Protein AF-0000000080990776 (afdb_homodimer)

Nearest PDB structures (foldseek):
  6ljh-assembly1_A  TM=9.770E-01  e=1.419E-58  Artemisia annua
  5cds-assembly1_B  TM=9.486E-01  e=4.818E-45  Equus caballus
  7u9n-assembly1_A  TM=9.487E-01  e=6.962E-45  Equus caballus
  8e7u-assembly1_A  TM=9.397E-01  e=2.950E-45  Equus caballus
  8h2a-assembly2_F  TM=8.903E-01  e=2.224E-31  Formosa agariphila

Solvent-accessible surface area (backbone atoms only — not comparable to full-atom values): 36551 Å² total; per-residue (Å²): 125,82,78,66,61,73,49,70,42,76,42,50,28,34,32,28,67,36,78,71,46,72,70,42,72,39,74,31,41,34,44,41,38,53,49,55,15,25,20,30,38,35,49,25,19,34,65,53,71,63,49,58,34,34,39,64,31,42,84,40,79,67,59,34,22,31,35,26,54,18,11,26,24,30,28,65,30,63,14,86,65,43,80,90,66,49,66,68,39,32,30,28,46,34,49,41,11,64,78,65,68,42,73,36,43,62,70,69,72,33,30,56,14,74,88,38,48,66,35,63,79,20,43,43,97,86,73,45,56,56,34,30,44,95,89,34,70,32,27,28,41,36,49,26,31,37,42,18,46,54,38,59,34,54,55,64,25,50,31,80,49,68,80,83,41,54,52,68,55,43,11,40,53,31,37,47,26,36,20,18,21,18,32,25,52,59,60,65,46,53,46,65,65,35,32,36,35,30,34,26,64,46,45,30,22,40,17,23,35,32,31,30,40,73,44,37,37,66,39,32,34,37,33,36,76,52,74,70,42,48,63,56,35,43,74,39,49,33,71,42,75,42,45,54,77,80,40,82,88,51,54,63,24,56,55,46,10,64,77,42,81,62,52,21,22,50,31,20,38,37,43,55,29,52,53,75,48,53,36,33,39,47,52,19,16,21,75,20,65,8,35,22,41,42,56,32,71,42,90,61,64,58,32,56,34,46,43,68,56,33,28,45,29,16,34,43,30,21,29,54,57,11,39,41,30,43,53,82,42,44,50,53,53,51,49,36,52,59,68,60,74,50,78,56,69,77,41,63,60,45,75,34,40,59,90,39,42,62,58,41,60,57,45,63,71,38,81,84,44,55,29,38,34,28,44,36,82,129,123,85,77,67,61,74,48,70,42,78,41,50,29,35,31,28,66,38,77,71,45,71,69,41,72,40,75,31,41,34,45,42,39,53,49,54,16,26,19,31,37,34,49,26,19,33,66,51,70,62,49,58,35,34,39,64,32,43,83,38,79,67,61,34,23,32,36,27,52,19,10,25,26,29,30,66,31,64,14,85,66,44,82,90,67,50,65,65,40,30,31,28,45,34,50,41,10,64,79,68,68,41,74,36,43,62,68,69,72,31,30,56,13,73,88,37,48,67,37,61,78,19,43,44,97,86,72,45,56,54,34,30,43,96,89,36,70,33,26,29,40,35,51,27,31,37,42,19,46,53,40,59,34,54,55,65,24,51,32,80,50,67,80,83,43,55,54,67,55,43,11,39,52,31,38,48,28,35,20,18,22,18,32,25,52,60,61,65,46,53,46,65,66,34,32,37,35,30,34,28,63,44,44,29,21,39,16,23,36,32,31,30,39,74,43,38,38,66,39,32,35,38,33,37,76,53,72,70,41,49,64,57,35,44,74,39,49,34,71,41,76,43,44,56,78,81,40,82,88,53,55,65,26,56,57,47,10,62,76,40,81,64,52,21,22,51,28,18,38,36,42,54,28,50,54,74,48,54,37,34,38,47,51,19,15,21,77,20,67,9,35,22,40,42,57,32,72,42,90,61,64,58,32,57,36,48,44,68,56,32,27,46,28,17,34,41,29,22,30,54,57,12,39,41,30,44,53,82,44,45,51,54,53,51,50,36,52,59,70,60,74,51,77,54,69,78,41,62,60,45,74,34,39,60,91,38,43,62,58,43,60,56,45,63,72,38,82,82,44,55,29,38,33,29,44,38,82,130

Foldseek 3Di:
DPLPLADKDWWWFFWQAFQPGDTAIDIKIFGREAQQKFKWQFFKAWDDVQQVLVSHAPPHGDDREQTGQFFKTFTCHHHNNHDPDDGGFIKTFALAFAPCPDPQNVVLQFQADPVRGFASPQDAPVRAHRMGDPPHGYGYHGQDRNRISMGMGRSRGIEGADPLFDRQLRRLLSFALQQLLLLQCRVVVAAAQFEEEEEDQFNSSLSVLLNNVVRHHPAYEYEDLQPLSVVVSVVSPHDHYDNVVVPVPDDPLCVLCVVVVNFATQEYEYAAQDQVVVQSSLSRHGFQRHEYEYEHHDNDPDHDHDDVSVVRNYYYHYHGSSRAHSYPRSRVVSVCSSVVVGVCVSQEDEEDESNCVVVVVVVCPDSRHRMYMYGYDD/DPLPLFDKDWWWFFWQAFQPGDTAIDIKIFGREAQQKFKWQFFKAWDDVQQVLVSHAPPHGDDREQTGQFFKTFTCHHHNNHDPDHGGFIKTFALAFAPCPDPQNVVLQFQADPVRGFASPQDAPVRAHRMGDPPHGYGYHGQDRNRISMGMGRSRGIETADPLFDRQLRRLLSFALQQLLLLQCRPVVAAAQFEEEEEDQFNNSLSVLLNNVVRHHPAYEYEDLQPLSVVVSVVSPHDHYDNVVVPVPDDPLCVLCVVVVNFATQEYEYAAQDQVVVQSSLSRHGFQRHEYEYEHHDNDPDHDHDDVSVVRNYYYHYHGSSRAHSYPRSRVVSVCSSVVVGVCVSQEQEEDESNCVVVVVVVCPDSRHRMYMYGYDD

pLDDT: mean 96.18, std 7.03, range [33.84, 99.0]

Organism: Clitoria ternatea (NCBI:txid43366)

InterPro domains:
  IPR002328 Alcohol dehydrogenase, zinc-type, conserved site [PS00059] (68-82)
  IPR011032 GroES-like superfamily [SSF50129] (5-192)
  IPR013149 Alcohol dehydrogenase-like, C-terminal [PF00107] (203-325)
  IPR013154 Alcohol dehydrogenase-like, N-terminal [PF08240] (35-161)
  IPR036291 NAD(P)-binding domain superfamily [SSF51735] (166-337)

Radius of gyration: 29.14 Å; Cα contacts (8 Å, |Δi|>4): 2144; chains: 2; bounding box: 52×101×61 Å

Sequence (756 aa):
MAKNTSEVITCKAAICWGMGKPVIVEEIQVDPPNATEVRVKMLCASICSTDITSTLGFPHGKFPLALGHEGVGVVESVGEQVTNAKEGDMVIPIYVGECKECENCVTGKTNLCMAYPVCLTGVMPDNTSRMSIQGQRLYHVFSCATWSEYMVIDANYILKVDPSINLAHASFISCGFSTGFGAAWKEAKVETGSSVAVFGLGAVGLGAVSAAKMLGAAKIIGIDKNELKREKGEAFGMTEFINPSNNSDKSVSELVKELSGGNGVDYSIECTGAAPLLTESLEATKVGTGETILIGVGAESTLPLGLIPILLGRTLKGSVFGGLKAISDLSIIAEKCRKKELPLDVLFTHEVTLGDINKGLKISKEPECVKVVIKMSCMAKNTSEVITCKAAICWGMGKPVIVEEIQVDPPNATEVRVKMLCASICSTDITSTLGFPHGKFPLALGHEGVGVVESVGEQVTNAKEGDMVIPIYVGECKECENCVTGKTNLCMAYPVCLTGVMPDNTSRMSIQGQRLYHVFSCATWSEYMVIDANYILKVDPSINLAHASFISCGFSTGFGAAWKEAKVETGSSVAVFGLGAVGLGAVSAAKMLGAAKIIGIDKNELKREKGEAFGMTEFINPSNNSDKSVSELVKELSGGNGVDYSIECTGAAPLLTESLEATKVGTGETILIGVGAESTLPLGLIPILLGRTLKGSVFGGLKAISDLSIIAEKCRKKELPLDVLFTHEVTLGDINKGLKISKEPECVKVVIKMSC

Structure (mmCIF, N/CA/C/O backbone):
data_AF-0000000080990776-model_v1
#
loop_
_entity.id
_entity.type
_entity.pdbx_description
1 polymer 'Alcohol dehydrogenase'
#
loop_
_atom_site.group_PDB
_atom_site.id
_atom_site.type_symbol
_atom_site.label_atom_id
_atom_site.label_alt_id
_atom_site.label_comp_id
_atom_site.label_asym_id
_atom_site.label_entity_id
_atom_site.label_seq_id
_atom_site.pdbx_PDB_ins_code
_atom_site.Cartn_x
_atom_site.Cartn_y
_atom_site.Cartn_z
_atom_site.occupancy
_atom_site.B_iso_or_equiv
_atom_site.auth_seq_id
_atom_site.auth_comp_id
_atom_site.auth_asym_id
_atom_site.auth_atom_id
_atom_site.pdbx_PDB_model_num
ATOM 1 N N . MET A 1 1 ? 10.164 -53.75 -16.328 1 35.22 1 MET A N 1
ATOM 2 C CA . MET A 1 1 ? 11.375 -53 -16.672 1 35.22 1 MET A CA 1
ATOM 3 C C . MET A 1 1 ? 11.609 -51.844 -15.711 1 35.22 1 MET A C 1
ATOM 5 O O . MET A 1 1 ? 10.688 -51.062 -15.43 1 35.22 1 MET A O 1
ATOM 9 N N . ALA A 1 2 ? 12.438 -51.969 -14.875 1 39.41 2 ALA A N 1
ATOM 10 C CA . ALA A 1 2 ? 12.773 -50.938 -13.906 1 39.41 2 ALA A CA 1
ATOM 11 C C . ALA A 1 2 ? 12.789 -49.562 -14.555 1 39.41 2 ALA A C 1
ATOM 13 O O . ALA A 1 2 ? 13.555 -49.312 -15.492 1 39.41 2 ALA A O 1
ATOM 14 N N . LYS A 1 3 ? 11.711 -48.781 -14.742 1 47.66 3 LYS A N 1
ATOM 15 C CA . LYS A 1 3 ? 11.57 -47.5 -15.469 1 47.66 3 LYS A CA 1
ATOM 16 C C . LYS A 1 3 ? 12.781 -46.625 -15.25 1 47.66 3 LYS A C 1
ATOM 18 O O . LYS A 1 3 ? 13.156 -46.312 -14.117 1 47.66 3 LYS A O 1
ATOM 23 N N . ASN A 1 4 ? 13.844 -46.625 -15.992 1 49 4 ASN A N 1
ATOM 24 C CA . ASN A 1 4 ? 15.141 -45.969 -15.961 1 49 4 ASN A CA 1
ATOM 25 C C . ASN A 1 4 ? 15 -44.469 -15.688 1 49 4 ASN A C 1
ATOM 27 O O . ASN A 1 4 ? 14.664 -43.688 -16.578 1 49 4 ASN A O 1
ATOM 31 N N . THR A 1 5 ? 14.898 -44.094 -14.289 1 62.75 5 THR A N 1
ATOM 32 C CA . THR A 1 5 ? 14.797 -42.75 -13.664 1 62.75 5 THR A CA 1
ATOM 33 C C . THR A 1 5 ? 15.93 -41.844 -14.133 1 62.75 5 THR A C 1
ATOM 35 O O . THR A 1 5 ? 15.93 -40.656 -13.828 1 62.75 5 THR A O 1
ATOM 38 N N . SER A 1 6 ? 16.75 -42.438 -15.008 1 73.62 6 SER A N 1
ATOM 39 C CA . SER A 1 6 ? 17.953 -41.656 -15.32 1 73.62 6 SER A CA 1
ATOM 40 C C . SER A 1 6 ? 17.938 -41.219 -16.781 1 73.62 6 SER A C 1
ATOM 42 O O . SER A 1 6 ? 18.891 -40.562 -17.234 1 73.62 6 SER A O 1
ATOM 44 N N . GLU A 1 7 ? 16.828 -41.5 -17.453 1 91.31 7 GLU A N 1
ATOM 45 C CA . GLU A 1 7 ? 16.859 -41.188 -18.891 1 91.31 7 GLU A CA 1
ATOM 46 C C . GLU A 1 7 ? 16.234 -39.844 -19.188 1 91.31 7 GLU A C 1
ATOM 48 O O . GLU A 1 7 ? 15.281 -39.438 -18.516 1 91.31 7 GLU A O 1
ATOM 53 N N . VAL A 1 8 ? 16.844 -39.219 -20.188 1 96.94 8 VAL A N 1
ATOM 54 C CA . VAL A 1 8 ? 16.25 -38 -20.766 1 96.94 8 VAL A CA 1
ATOM 55 C C . VAL A 1 8 ? 15 -38.375 -21.562 1 96.94 8 VAL A C 1
ATOM 57 O O . VAL A 1 8 ? 15.023 -39.344 -22.359 1 96.94 8 VAL A O 1
ATOM 60 N N . ILE A 1 9 ? 13.914 -37.688 -21.344 1 97 9 ILE A N 1
ATOM 61 C CA . ILE A 1 9 ? 12.672 -37.938 -22.062 1 97 9 ILE A CA 1
ATOM 62 C C . ILE A 1 9 ? 12.469 -36.875 -23.156 1 97 9 ILE A C 1
ATOM 64 O O . ILE A 1 9 ? 12.688 -35.688 -22.922 1 97 9 ILE A O 1
ATOM 68 N N . THR A 1 10 ? 12.141 -37.344 -24.297 1 97.44 10 THR A N 1
ATOM 69 C CA . THR A 1 10 ? 11.688 -36.469 -25.359 1 97.44 10 THR A CA 1
ATOM 70 C C . THR A 1 10 ? 10.164 -36.344 -25.359 1 97.44 10 THR A C 1
ATOM 72 O O . THR A 1 10 ? 9.469 -37.375 -25.344 1 97.44 10 THR A O 1
ATOM 75 N N . CYS A 1 11 ? 9.672 -35.156 -25.297 1 97.25 11 CYS A N 1
ATOM 76 C CA . CYS A 1 11 ? 8.227 -34.969 -25.25 1 97.25 11 CYS A CA 1
ATOM 77 C C . CYS A 1 11 ? 7.824 -33.625 -25.828 1 97.25 11 CYS A C 1
ATOM 79 O O . CYS A 1 11 ? 8.68 -32.844 -26.297 1 97.25 11 CYS A O 1
ATOM 81 N N . LYS A 1 12 ? 6.508 -33.344 -25.859 1 97.94 12 LYS A N 1
ATOM 82 C CA . LYS A 1 12 ? 5.973 -32.125 -26.406 1 97.94 12 LYS A CA 1
ATOM 83 C C . LYS A 1 12 ? 5.762 -31.078 -25.297 1 97.94 12 LYS A C 1
ATOM 85 O O . LYS A 1 12 ? 5.398 -31.422 -24.172 1 97.94 12 LYS A O 1
ATOM 90 N N . ALA A 1 13 ? 6.02 -29.812 -25.641 1 98.38 13 ALA A N 1
ATOM 91 C CA . ALA A 1 13 ? 5.77 -28.688 -24.75 1 98.38 13 ALA A CA 1
ATOM 92 C C . 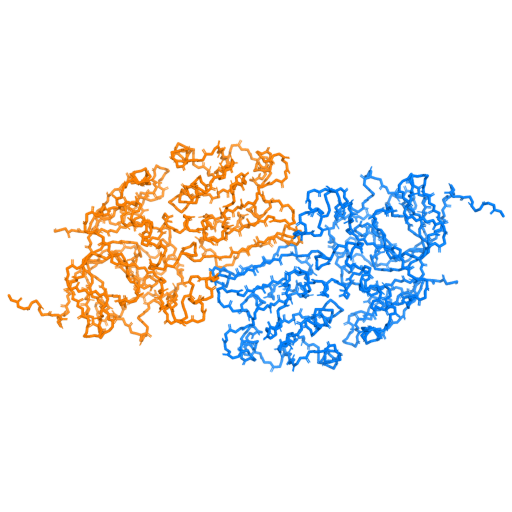ALA A 1 13 ? 5.414 -27.438 -25.547 1 98.38 13 ALA A C 1
ATOM 94 O O . ALA A 1 13 ? 5.785 -27.297 -26.703 1 98.38 13 ALA A O 1
ATOM 95 N N . ALA A 1 14 ? 4.625 -26.578 -24.984 1 98.5 14 ALA A N 1
ATOM 96 C CA . ALA A 1 14 ? 4.355 -25.266 -25.547 1 98.5 14 ALA A CA 1
ATOM 97 C C . ALA A 1 14 ? 5.484 -24.281 -25.234 1 98.5 14 ALA A C 1
ATOM 99 O O . ALA A 1 14 ? 5.773 -24.016 -24.078 1 98.5 14 ALA A O 1
ATOM 100 N N . ILE A 1 15 ? 6.094 -23.719 -26.25 1 98.38 15 ILE A N 1
ATOM 101 C CA . ILE A 1 15 ? 7.309 -22.922 -26.109 1 98.38 15 ILE A CA 1
ATOM 102 C C . ILE A 1 15 ? 7.07 -21.516 -26.656 1 98.38 15 ILE A C 1
ATOM 104 O O . ILE A 1 15 ? 6.453 -21.344 -27.703 1 98.38 15 ILE A O 1
ATOM 108 N N . CYS A 1 16 ? 7.449 -20.531 -25.875 1 98.06 16 CYS A N 1
ATOM 109 C CA . CYS A 1 16 ? 7.586 -19.156 -26.375 1 98.06 16 CYS A CA 1
ATOM 110 C C . CYS A 1 16 ? 9.055 -18.797 -26.594 1 98.06 16 CYS A C 1
ATOM 112 O O . CYS A 1 16 ? 9.844 -18.797 -25.656 1 98.06 16 CYS A O 1
ATOM 114 N N . TRP A 1 17 ? 9.43 -18.438 -27.781 1 98 17 TRP A N 1
ATOM 115 C CA . TRP A 1 17 ? 10.828 -18.297 -28.156 1 98 17 TRP A CA 1
ATOM 116 C C . TRP A 1 17 ? 11.336 -16.891 -27.859 1 98 17 TRP A C 1
ATOM 118 O O . TRP A 1 17 ? 12.547 -16.641 -27.844 1 98 17 TRP A O 1
ATOM 128 N N . GLY A 1 18 ? 10.453 -15.969 -27.703 1 97.12 18 GLY A N 1
ATOM 129 C CA . GLY A 1 18 ? 10.812 -14.586 -27.438 1 97.12 18 GLY A CA 1
ATOM 130 C C . GLY A 1 18 ? 9.625 -13.734 -27.016 1 97.12 18 GLY A C 1
ATOM 131 O O . GLY A 1 18 ? 8.477 -14.148 -27.156 1 97.12 18 GLY A O 1
ATOM 132 N N . MET A 1 19 ? 10 -12.602 -26.531 1 94.94 19 MET A N 1
ATOM 133 C CA . MET A 1 19 ? 8.961 -11.703 -26.047 1 94.94 19 MET A CA 1
ATOM 134 C C . MET A 1 19 ? 7.953 -11.383 -27.141 1 94.94 19 MET A C 1
ATOM 136 O O . MET A 1 19 ? 8.328 -10.906 -28.219 1 94.94 19 MET A O 1
ATOM 140 N N . GLY A 1 20 ? 6.73 -11.711 -26.875 1 91.56 20 GLY A N 1
ATOM 141 C CA . GLY A 1 20 ? 5.656 -11.375 -27.781 1 91.56 20 GLY A CA 1
ATOM 142 C C . GLY A 1 20 ? 5.551 -12.336 -28.953 1 91.56 20 GLY A C 1
ATOM 143 O O . GLY A 1 20 ? 4.652 -12.203 -29.797 1 91.56 20 GLY A O 1
ATOM 144 N N . LYS A 1 21 ? 6.406 -13.289 -29.094 1 95.62 21 LYS A N 1
ATOM 145 C CA . LYS A 1 21 ? 6.336 -14.281 -30.172 1 95.62 21 LYS A CA 1
ATOM 146 C C . LYS A 1 21 ? 5.219 -15.289 -29.906 1 95.62 21 LYS A C 1
ATOM 148 O O . LYS A 1 21 ? 4.801 -15.484 -28.766 1 95.62 21 LYS A O 1
ATOM 153 N N . PRO A 1 22 ? 4.742 -15.867 -30.953 1 95.69 22 PRO A N 1
ATOM 154 C CA . PRO A 1 22 ? 3.678 -16.859 -30.766 1 95.69 22 PRO A CA 1
ATOM 155 C C . PRO A 1 22 ? 4.141 -18.094 -29.984 1 95.69 22 PRO A C 1
ATOM 157 O O . PRO A 1 22 ? 5.32 -18.438 -30.016 1 95.69 22 PRO A O 1
ATOM 160 N N . VAL A 1 23 ? 3.248 -18.688 -29.344 1 97.88 23 VAL A N 1
ATOM 161 C CA . VAL A 1 23 ? 3.488 -19.938 -28.641 1 97.88 23 VAL A CA 1
ATOM 162 C C . VAL A 1 23 ? 3.426 -21.109 -29.609 1 97.88 23 VAL A C 1
ATOM 164 O O . VAL A 1 23 ? 2.477 -21.219 -30.391 1 97.88 23 VAL A O 1
ATOM 167 N N . ILE A 1 24 ? 4.43 -21.953 -29.562 1 97.12 24 ILE A N 1
ATOM 168 C CA . ILE A 1 24 ? 4.504 -23.078 -30.484 1 97.12 24 ILE A CA 1
ATOM 169 C C . ILE A 1 24 ? 4.758 -24.375 -29.719 1 97.12 24 ILE A C 1
ATOM 171 O O . ILE A 1 24 ? 5.543 -24.391 -28.766 1 97.12 24 ILE A O 1
ATOM 175 N N . VAL A 1 25 ? 4.051 -25.453 -30.141 1 97.81 25 VAL A N 1
ATOM 176 C CA . VAL A 1 25 ? 4.312 -26.766 -29.547 1 97.81 25 VAL A CA 1
ATOM 177 C C . VAL A 1 25 ? 5.527 -27.406 -30.219 1 97.81 25 VAL A C 1
ATOM 179 O O . VAL A 1 25 ? 5.578 -27.516 -31.438 1 97.81 25 VAL A O 1
ATOM 182 N N . GLU A 1 26 ? 6.457 -27.75 -29.359 1 97.31 26 GLU A N 1
ATOM 183 C CA . GLU A 1 26 ? 7.723 -28.297 -29.844 1 97.31 26 GLU A CA 1
ATOM 184 C C . GLU A 1 26 ? 8.086 -29.578 -29.094 1 97.31 26 GLU A C 1
ATOM 186 O O . GLU A 1 26 ? 7.539 -29.859 -28.031 1 97.31 26 GLU A O 1
ATOM 191 N N . GLU A 1 27 ? 8.953 -30.297 -29.75 1 98 27 GLU A N 1
ATOM 192 C CA . GLU A 1 27 ? 9.594 -31.406 -29.047 1 98 27 GLU A CA 1
ATOM 193 C C . GLU A 1 27 ? 10.773 -30.906 -28.219 1 98 27 GLU A C 1
ATOM 195 O O . GLU A 1 27 ? 11.625 -30.172 -28.703 1 98 27 GLU A O 1
ATOM 200 N N . ILE A 1 28 ? 10.773 -31.297 -26.984 1 98.44 28 ILE A N 1
ATOM 201 C CA . ILE A 1 28 ? 11.836 -30.875 -26.078 1 98.44 28 ILE A CA 1
ATOM 202 C C . ILE A 1 28 ? 12.445 -32.094 -25.391 1 98.44 28 ILE A C 1
ATOM 204 O O . ILE A 1 28 ? 11.938 -33.219 -25.547 1 98.44 28 ILE A O 1
ATOM 208 N N . GLN A 1 29 ? 13.547 -31.844 -24.734 1 98.44 29 GLN A N 1
ATOM 209 C CA . GLN A 1 29 ? 14.164 -32.844 -23.875 1 98.44 29 GLN A CA 1
ATOM 210 C C . GLN A 1 29 ? 13.984 -32.469 -22.406 1 98.44 29 GLN A C 1
ATOM 212 O O . GLN A 1 29 ? 14.141 -31.312 -22.016 1 98.44 29 GLN A O 1
ATOM 217 N N . VAL A 1 30 ? 13.578 -33.469 -21.578 1 98.5 30 VAL A N 1
ATOM 218 C CA . VAL A 1 30 ? 13.422 -33.281 -20.125 1 98.5 30 VAL A CA 1
ATOM 219 C C . VAL A 1 30 ? 14.367 -34.219 -19.391 1 98.5 30 VAL A C 1
ATOM 221 O O . VAL A 1 30 ? 14.289 -35.438 -19.562 1 98.5 30 VAL A O 1
ATOM 224 N N . ASP A 1 31 ? 15.242 -33.719 -18.609 1 98.12 31 ASP A N 1
ATOM 225 C CA . ASP A 1 31 ? 16.234 -34.469 -17.859 1 98.12 31 ASP A CA 1
ATOM 226 C C . ASP A 1 31 ? 15.578 -35.25 -16.703 1 98.12 31 ASP A C 1
ATOM 228 O O . ASP A 1 31 ? 14.469 -34.906 -16.281 1 98.12 31 ASP A O 1
ATOM 232 N N . PRO A 1 32 ? 16.219 -36.344 -16.281 1 97.75 32 PRO A N 1
ATOM 233 C CA . PRO A 1 32 ? 15.781 -36.906 -15.016 1 97.75 32 PRO A CA 1
ATOM 234 C C . PRO A 1 32 ? 15.945 -35.938 -13.844 1 97.75 32 PRO A C 1
ATOM 236 O O . PRO A 1 32 ? 16.766 -35.031 -13.922 1 97.75 32 PRO A O 1
ATOM 239 N N . PRO A 1 33 ? 15.164 -36.125 -12.789 1 97.94 33 PRO A N 1
ATOM 240 C CA . PRO A 1 33 ? 15.266 -35.219 -11.648 1 97.94 33 PRO A CA 1
ATOM 241 C C . PRO A 1 33 ? 16.578 -35.375 -10.883 1 97.94 33 PRO A C 1
ATOM 243 O O . PRO A 1 33 ? 17.094 -36.5 -10.758 1 97.94 33 PRO A O 1
ATOM 246 N N . ASN A 1 34 ? 17.172 -34.25 -10.398 1 97.31 34 ASN A N 1
ATOM 247 C CA . ASN A 1 34 ? 18.281 -34.312 -9.453 1 97.31 34 ASN A CA 1
ATOM 248 C C . ASN A 1 34 ? 17.812 -34.75 -8.062 1 97.31 34 ASN A C 1
ATOM 250 O O . ASN A 1 34 ? 16.656 -35.156 -7.887 1 97.31 34 ASN A O 1
ATOM 254 N N . ALA A 1 35 ? 18.672 -34.688 -7.086 1 97.19 35 ALA A N 1
ATOM 255 C CA . ALA A 1 35 ? 18.547 -35.375 -5.793 1 97.19 35 ALA A CA 1
ATOM 256 C C . ALA A 1 35 ? 17.281 -34.906 -5.066 1 97.19 35 ALA A C 1
ATOM 258 O O . ALA A 1 35 ? 16.609 -35.688 -4.398 1 97.19 35 ALA A O 1
ATOM 259 N N . THR A 1 36 ? 16.859 -33.594 -5.18 1 97.62 36 THR A N 1
ATOM 260 C CA . THR A 1 36 ? 15.75 -33.062 -4.406 1 97.62 36 THR A CA 1
ATOM 261 C C . THR A 1 36 ? 14.547 -32.812 -5.305 1 97.62 36 THR A C 1
ATOM 263 O O . THR A 1 36 ? 13.602 -32.125 -4.906 1 97.62 36 THR A O 1
ATOM 266 N N . GLU A 1 37 ? 14.57 -33.312 -6.5 1 98.12 37 GLU A N 1
ATOM 267 C CA . GLU A 1 37 ? 13.594 -32.969 -7.531 1 98.12 37 GLU A CA 1
ATOM 268 C C . GLU A 1 37 ? 12.727 -34.156 -7.883 1 98.12 37 GLU A C 1
ATOM 270 O O . GLU A 1 37 ? 13.047 -35.312 -7.531 1 98.12 37 GLU A O 1
ATOM 275 N N . VAL A 1 38 ? 11.617 -33.906 -8.508 1 98.5 38 VAL A N 1
ATOM 276 C CA . VAL A 1 38 ? 10.758 -34.938 -9.086 1 98.5 38 VAL A CA 1
ATOM 277 C C . VAL A 1 38 ? 10.453 -34.594 -10.539 1 98.5 38 VAL A C 1
ATOM 279 O O . VAL A 1 38 ? 10.398 -33.438 -10.914 1 98.5 38 VAL A O 1
ATOM 282 N N . ARG A 1 39 ? 10.359 -35.562 -11.312 1 98.62 39 ARG A N 1
ATOM 283 C CA . ARG A 1 39 ? 9.805 -35.438 -12.656 1 98.62 39 ARG A CA 1
ATOM 284 C C . ARG A 1 39 ? 8.328 -35.812 -12.68 1 98.62 39 ARG A C 1
ATOM 286 O O . ARG A 1 39 ? 7.945 -36.844 -12.148 1 98.62 39 ARG A O 1
ATOM 293 N N . VAL A 1 40 ? 7.523 -35 -13.227 1 98.44 40 VAL A N 1
ATOM 294 C CA . VAL A 1 40 ? 6.074 -35.156 -13.195 1 98.44 40 VAL A CA 1
ATOM 295 C C . VAL A 1 40 ? 5.539 -35.344 -14.609 1 98.44 40 VAL A C 1
ATOM 297 O O . VAL A 1 40 ? 5.863 -34.562 -15.516 1 98.44 40 VAL A O 1
ATOM 300 N N . LYS A 1 41 ? 4.824 -36.375 -14.82 1 98.44 41 LYS A N 1
ATOM 301 C CA . LYS A 1 41 ? 4.012 -36.531 -16.031 1 98.44 41 LYS A CA 1
ATOM 302 C C . LYS A 1 41 ? 2.703 -35.75 -15.898 1 98.44 41 LYS A C 1
ATOM 304 O O . LYS A 1 41 ? 1.841 -36.125 -15.094 1 98.44 41 LYS A O 1
ATOM 309 N N . MET A 1 42 ? 2.539 -34.75 -16.703 1 98.62 42 MET A N 1
ATOM 310 C CA . MET A 1 42 ? 1.372 -33.906 -16.578 1 98.62 42 MET A CA 1
ATOM 311 C C . MET A 1 42 ? 0.126 -34.562 -17.141 1 98.62 42 MET A C 1
ATOM 313 O O . MET A 1 42 ? 0.178 -35.219 -18.188 1 98.62 42 MET A O 1
ATOM 317 N N . LEU A 1 43 ? -0.969 -34.438 -16.422 1 98.31 43 LEU A N 1
ATOM 318 C CA . LEU A 1 43 ? -2.24 -35 -16.844 1 98.31 43 LEU A CA 1
ATOM 319 C C . LEU A 1 43 ? -3.188 -33.906 -17.359 1 98.31 43 LEU A C 1
ATOM 321 O O . LEU A 1 43 ? -3.971 -34.156 -18.281 1 98.31 43 LEU A O 1
ATOM 325 N N . CYS A 1 44 ? -3.145 -32.844 -16.719 1 98.19 44 CYS A N 1
ATOM 326 C CA . CYS A 1 44 ? -4.055 -31.75 -16.984 1 98.19 44 CYS A CA 1
ATOM 327 C C . CYS A 1 44 ? -3.432 -30.422 -16.594 1 98.19 44 CYS A C 1
ATOM 329 O O . CYS A 1 44 ? -2.676 -30.344 -15.617 1 98.19 44 CYS A O 1
ATOM 331 N N . ALA A 1 45 ? -3.613 -29.406 -17.344 1 98.56 45 ALA A N 1
ATOM 332 C CA . ALA A 1 45 ? -3.209 -28.031 -17.031 1 98.56 45 ALA A CA 1
ATOM 333 C C . ALA A 1 45 ? -4.316 -27.047 -17.391 1 98.56 45 ALA A C 1
ATOM 335 O O . ALA A 1 45 ? -5.371 -27.438 -17.891 1 98.56 45 ALA A O 1
ATOM 336 N N . SER A 1 46 ? -4.16 -25.828 -17.031 1 98.56 46 SER A N 1
ATOM 337 C CA . SER A 1 46 ? -5.09 -24.766 -17.422 1 98.56 46 SER A CA 1
ATOM 338 C C . SER A 1 46 ? -4.352 -23.469 -17.734 1 98.56 46 SER A C 1
ATOM 340 O O . SER A 1 46 ? -3.162 -23.328 -17.438 1 98.56 46 SER A O 1
ATOM 342 N N . ILE A 1 47 ? -5.027 -22.594 -18.406 1 98.12 47 ILE A N 1
ATOM 343 C CA . ILE A 1 47 ? -4.434 -21.328 -18.812 1 98.12 47 ILE A CA 1
ATOM 344 C C . ILE A 1 47 ? -4.727 -20.266 -17.781 1 98.12 47 ILE A C 1
ATOM 346 O O . ILE A 1 47 ? -5.859 -20.141 -17.297 1 98.12 47 ILE A O 1
ATOM 350 N N . CYS A 1 48 ? -3.758 -19.562 -17.375 1 96.31 48 CYS A N 1
ATOM 351 C CA . CYS A 1 48 ? -3.842 -18.422 -16.484 1 96.31 48 CYS A CA 1
ATOM 352 C C . CYS A 1 48 ? -3.334 -17.141 -17.156 1 96.31 48 CYS A C 1
ATOM 354 O O . CYS A 1 48 ? -2.516 -17.203 -18.062 1 96.31 48 CYS A O 1
ATOM 356 N N . SER A 1 49 ? -3.816 -16 -16.734 1 94.12 49 SER A N 1
ATOM 357 C CA . SER A 1 49 ? -3.35 -14.734 -17.266 1 94.12 49 SER A CA 1
ATOM 358 C C . SER A 1 49 ? -1.839 -14.586 -17.109 1 94.12 49 SER A C 1
ATOM 360 O O . SER A 1 49 ? -1.182 -13.977 -17.953 1 94.12 49 SER A O 1
ATOM 362 N N . THR A 1 50 ? -1.292 -15.133 -16.094 1 94 50 THR A N 1
ATOM 363 C CA . THR A 1 50 ? 0.145 -15.062 -15.852 1 94 50 THR A CA 1
ATOM 364 C C . THR A 1 50 ? 0.911 -15.781 -16.969 1 94 50 THR A C 1
ATOM 366 O O . THR A 1 50 ? 2.043 -15.414 -17.281 1 94 50 THR A O 1
ATOM 369 N N . ASP A 1 51 ? 0.327 -16.797 -17.531 1 95.12 51 ASP A N 1
ATOM 370 C CA . ASP A 1 51 ? 0.967 -17.469 -18.672 1 95.12 51 ASP A CA 1
ATOM 371 C C . ASP A 1 51 ? 1.073 -16.516 -19.859 1 95.12 51 ASP A C 1
ATOM 373 O O . ASP A 1 51 ? 2.076 -16.531 -20.578 1 95.12 51 ASP A O 1
ATOM 377 N N . ILE A 1 52 ? 0.02 -15.75 -20 1 93.62 52 ILE A N 1
ATOM 378 C CA . ILE A 1 52 ? -0.003 -14.789 -21.109 1 93.62 52 ILE A CA 1
ATOM 379 C C . ILE A 1 52 ? 1.019 -13.688 -20.844 1 93.62 52 ILE A C 1
ATOM 381 O O . ILE A 1 52 ? 1.82 -13.352 -21.719 1 93.62 52 ILE A O 1
ATOM 385 N N . THR A 1 53 ? 1.061 -13.156 -19.594 1 93.5 53 THR A N 1
ATOM 386 C CA . THR A 1 53 ? 2.006 -12.086 -19.281 1 93.5 53 THR A CA 1
ATOM 387 C C . THR A 1 53 ? 3.439 -12.609 -19.328 1 93.5 53 THR A C 1
ATOM 389 O O . THR A 1 53 ? 4.375 -11.852 -19.594 1 93.5 53 THR A O 1
ATOM 392 N N . SER A 1 54 ? 3.629 -13.867 -19.109 1 94.75 54 SER A N 1
ATOM 393 C CA . SER A 1 54 ? 4.957 -14.469 -19.188 1 94.75 54 SER A CA 1
ATOM 394 C C . SER A 1 54 ? 5.52 -14.367 -20.609 1 94.75 54 SER A C 1
ATOM 396 O O . SER A 1 54 ? 6.727 -14.195 -20.797 1 94.75 54 SER A O 1
ATOM 398 N N . THR A 1 55 ? 4.625 -14.469 -21.594 1 95.19 55 THR A N 1
ATOM 399 C CA . THR A 1 55 ? 5.074 -14.328 -22.969 1 95.19 55 THR A CA 1
ATOM 400 C C . THR A 1 55 ? 5.5 -12.891 -23.266 1 95.19 55 THR A C 1
ATOM 402 O O . THR A 1 55 ? 6.168 -12.617 -24.266 1 95.19 55 THR A O 1
ATOM 405 N N . LEU A 1 56 ? 5.117 -12.008 -22.328 1 93.31 56 LEU A N 1
ATOM 406 C CA . LEU A 1 56 ? 5.418 -10.594 -22.5 1 93.31 56 LEU A CA 1
ATOM 407 C C . LEU A 1 56 ? 6.539 -10.156 -21.562 1 93.31 56 LEU A C 1
ATOM 409 O O . LEU A 1 56 ? 6.836 -8.969 -21.453 1 93.31 56 LEU A O 1
ATOM 413 N N . GLY A 1 57 ? 7.09 -11.062 -20.812 1 90.88 57 GLY A N 1
ATOM 414 C CA . GLY A 1 57 ? 8.297 -10.758 -20.062 1 90.88 57 GLY A CA 1
ATOM 415 C C . GLY A 1 57 ? 8.094 -10.781 -18.562 1 90.88 57 GLY A C 1
ATOM 416 O O . GLY A 1 57 ? 9.031 -10.523 -17.797 1 90.88 57 GLY A O 1
ATOM 417 N N . PHE A 1 58 ? 6.887 -11.07 -18.031 1 88.12 58 PHE A N 1
ATOM 418 C CA . PHE A 1 58 ? 6.641 -11.195 -16.609 1 88.12 58 PHE A CA 1
ATOM 419 C C . PHE A 1 58 ? 6.547 -12.656 -16.188 1 88.12 58 PHE A C 1
ATOM 421 O O . PHE A 1 58 ? 5.902 -13.461 -16.875 1 88.12 58 PHE A O 1
ATOM 428 N N . PRO A 1 59 ? 7.168 -13.008 -15.227 1 85.75 59 PRO A N 1
ATOM 429 C CA . PRO A 1 59 ? 7.887 -12.258 -14.195 1 85.75 59 PRO A CA 1
ATOM 430 C C . PRO A 1 59 ? 9.352 -12.023 -14.547 1 85.75 59 PRO A C 1
ATOM 432 O O . PRO A 1 59 ? 10.047 -11.281 -13.844 1 85.75 59 PRO A O 1
ATOM 435 N N . HIS A 1 60 ? 9.781 -12.773 -15.531 1 89.38 60 HIS A N 1
ATOM 436 C CA . HIS A 1 60 ? 11.133 -12.539 -16.016 1 89.38 60 HIS A CA 1
ATOM 437 C C . HIS A 1 60 ? 11.18 -12.508 -17.531 1 89.38 60 HIS A C 1
ATOM 439 O O . HIS A 1 60 ? 10.242 -12.953 -18.203 1 89.38 60 HIS A O 1
ATOM 445 N N . GLY A 1 61 ? 12.188 -11.984 -18.203 1 91.75 61 GLY A N 1
ATOM 446 C CA . GLY A 1 61 ? 12.297 -11.789 -19.641 1 91.75 61 GLY A CA 1
ATOM 447 C C . GLY A 1 61 ? 13.234 -12.781 -20.297 1 91.75 61 GLY A C 1
ATOM 448 O O . GLY A 1 61 ? 13.922 -12.445 -21.266 1 91.75 61 GLY A O 1
ATOM 449 N N . LYS A 1 62 ? 13.25 -14.016 -19.75 1 96.31 62 LYS A N 1
ATOM 450 C CA . LYS A 1 62 ? 14.18 -15.008 -20.281 1 96.31 62 LYS A CA 1
ATOM 451 C C . LYS A 1 62 ? 13.469 -15.961 -21.25 1 96.31 62 LYS A C 1
ATOM 453 O O . LYS A 1 62 ? 12.344 -16.391 -20.984 1 96.31 62 LYS A O 1
ATOM 458 N N . PHE A 1 63 ? 14.031 -16.281 -22.312 1 97.38 63 PHE A N 1
ATOM 459 C CA . PHE A 1 63 ? 13.539 -17.141 -23.375 1 97.38 63 PHE A CA 1
ATOM 460 C C . PHE A 1 63 ? 14.648 -18.016 -23.938 1 97.38 63 PHE A C 1
ATOM 462 O O . PHE A 1 63 ? 15.828 -17.672 -23.828 1 97.38 63 PHE A O 1
ATOM 469 N N . PRO A 1 64 ? 14.359 -19.219 -24.594 1 98.12 64 PRO A N 1
ATOM 470 C CA . PRO A 1 64 ? 13.016 -19.766 -24.797 1 98.12 64 PRO A CA 1
ATOM 471 C C . PRO A 1 64 ? 12.375 -20.25 -23.5 1 98.12 64 PRO A C 1
ATOM 473 O O . PRO A 1 64 ? 13.062 -20.781 -22.625 1 98.12 64 PRO A O 1
ATOM 476 N N . LEU A 1 65 ? 11.078 -20.047 -23.453 1 98.25 65 LEU A N 1
ATOM 477 C CA . LEU A 1 65 ? 10.312 -20.266 -22.234 1 98.25 65 LEU A CA 1
ATOM 478 C C . LEU A 1 65 ? 9.312 -21.406 -22.406 1 98.25 65 LEU A C 1
ATOM 480 O O . LEU A 1 65 ? 8.508 -21.391 -23.344 1 98.25 65 LEU A O 1
ATOM 484 N N . ALA A 1 66 ? 9.414 -22.469 -21.609 1 98.38 66 ALA A N 1
ATOM 485 C CA . ALA A 1 66 ? 8.352 -23.469 -21.5 1 98.38 66 ALA A CA 1
ATOM 486 C C . ALA A 1 66 ? 7.211 -22.969 -20.609 1 98.38 66 ALA A C 1
ATOM 488 O O . ALA A 1 66 ? 7.41 -22.672 -19.438 1 98.38 66 ALA A O 1
ATOM 489 N N . LEU A 1 67 ? 5.996 -22.969 -21.078 1 98.19 67 LEU A N 1
ATOM 490 C CA . LEU A 1 67 ? 4.918 -22.188 -20.484 1 98.19 67 LEU A CA 1
ATOM 491 C C . LEU A 1 67 ? 4.078 -23.062 -19.547 1 98.19 67 LEU A C 1
ATOM 493 O O . LEU A 1 67 ? 4.227 -24.281 -19.531 1 98.19 67 LEU A O 1
ATOM 497 N N . GLY A 1 68 ? 3.268 -22.375 -18.797 1 97.94 68 GLY A N 1
ATOM 498 C CA . GLY A 1 68 ? 2.305 -23 -17.906 1 97.94 68 GLY A CA 1
ATOM 499 C C . GLY A 1 68 ? 2.771 -23.031 -16.453 1 97.94 68 GLY A C 1
ATOM 500 O O . GLY A 1 68 ? 3.955 -23.25 -16.188 1 97.94 68 GLY A O 1
ATOM 501 N N . HIS A 1 69 ? 1.807 -22.844 -15.523 1 97.88 69 HIS A N 1
ATOM 502 C CA . HIS A 1 69 ? 2.18 -22.969 -14.117 1 97.88 69 HIS A CA 1
ATOM 503 C C . HIS A 1 69 ? 1.042 -23.578 -13.297 1 97.88 69 HIS A C 1
ATOM 505 O O . HIS A 1 69 ? 1.206 -23.844 -12.109 1 97.88 69 HIS A O 1
ATOM 511 N N . GLU A 1 70 ? -0.091 -23.812 -13.914 1 98.38 70 GLU A N 1
ATOM 512 C CA . GLU A 1 70 ? -1.224 -24.484 -13.289 1 98.38 70 GLU A CA 1
ATOM 513 C C . GLU A 1 70 ? -1.391 -25.906 -13.828 1 98.38 70 GLU A C 1
ATOM 515 O O . GLU A 1 70 ? -1.397 -26.109 -15.047 1 98.38 70 GLU A O 1
ATOM 520 N N . GLY A 1 71 ? -1.564 -26.828 -12.914 1 98.44 71 GLY A N 1
ATOM 521 C CA . GLY A 1 71 ? -1.822 -28.172 -13.422 1 98.44 71 GLY A CA 1
ATOM 522 C C . GLY A 1 71 ? -1.773 -29.234 -12.344 1 98.44 71 GLY A C 1
ATOM 523 O O . GLY A 1 71 ? -1.711 -28.922 -11.156 1 98.44 71 GLY A O 1
ATOM 524 N N . VAL A 1 72 ? -1.933 -30.422 -12.797 1 98.69 72 VAL A N 1
ATOM 525 C CA . VAL A 1 72 ? -1.857 -31.625 -11.977 1 98.69 72 VAL A CA 1
ATOM 526 C C . VAL A 1 72 ? -1.233 -32.75 -12.781 1 98.69 72 VAL A C 1
ATOM 528 O O . VAL A 1 72 ? -1.414 -32.844 -13.992 1 98.69 72 VAL A O 1
ATOM 531 N N . GLY A 1 73 ? -0.468 -33.531 -12.125 1 98.5 73 GLY A N 1
ATOM 532 C CA . GLY A 1 73 ? 0.197 -34.656 -12.773 1 98.5 73 GLY A CA 1
ATOM 533 C C . GLY A 1 73 ? 0.546 -35.781 -11.812 1 98.5 73 GLY A C 1
ATOM 534 O O . GLY A 1 73 ? 0.096 -35.781 -10.664 1 98.5 73 GLY A O 1
ATOM 535 N N . VAL A 1 74 ? 1.232 -36.719 -12.375 1 98.38 74 VAL A N 1
ATOM 536 C CA . VAL A 1 74 ? 1.679 -37.875 -11.609 1 98.38 74 VAL A CA 1
ATOM 537 C C . VAL A 1 74 ? 3.205 -37.906 -11.578 1 98.38 74 VAL A C 1
ATOM 539 O O . VAL A 1 74 ? 3.861 -37.688 -12.594 1 98.38 74 VAL A O 1
ATOM 542 N N . VAL A 1 75 ? 3.738 -38.156 -10.383 1 98.5 75 VAL A N 1
ATOM 543 C CA . VAL A 1 75 ? 5.188 -38.281 -10.258 1 98.5 75 VAL A CA 1
ATOM 544 C C . VAL A 1 75 ? 5.676 -39.469 -11.086 1 98.5 75 VAL A C 1
ATOM 546 O O . VAL A 1 75 ? 5.246 -40.594 -10.859 1 98.5 75 VAL A O 1
ATOM 549 N N . GLU A 1 76 ? 6.5 -39.188 -12 1 98.06 76 GLU A N 1
ATOM 550 C CA . GLU A 1 76 ? 7.066 -40.219 -12.883 1 98.06 76 GLU A CA 1
ATOM 551 C C . GLU A 1 76 ? 8.367 -40.781 -12.32 1 98.06 76 GLU A C 1
ATOM 553 O O . GLU A 1 76 ? 8.633 -41.969 -12.406 1 98.06 76 GLU A O 1
ATOM 558 N N . SER A 1 77 ? 9.227 -39.969 -11.766 1 98.06 77 SER A N 1
ATOM 559 C CA . SER A 1 77 ? 10.484 -40.344 -11.141 1 98.06 77 SER A CA 1
ATOM 560 C C . SER A 1 77 ? 10.867 -39.375 -10.031 1 98.06 77 SER A C 1
ATOM 562 O O . SER A 1 77 ? 10.352 -38.25 -9.977 1 98.06 77 SER A O 1
ATOM 564 N N . VAL A 1 78 ? 11.695 -39.844 -9.109 1 97.75 78 VAL A N 1
ATOM 565 C CA . VAL A 1 78 ? 12.023 -39.062 -7.918 1 97.75 78 VAL A CA 1
ATOM 566 C C . VAL A 1 78 ? 13.531 -39.094 -7.691 1 97.75 78 VAL A C 1
ATOM 568 O O . VAL A 1 78 ? 14.188 -40.094 -7.922 1 97.75 78 VAL A O 1
ATOM 571 N N . GLY A 1 79 ? 14.047 -37.938 -7.293 1 97.25 79 GLY A N 1
ATOM 572 C CA . GLY A 1 79 ? 15.438 -37.906 -6.875 1 97.25 79 GLY A CA 1
ATOM 573 C C . GLY A 1 79 ? 15.711 -38.656 -5.598 1 97.25 79 GLY A C 1
ATOM 574 O O . GLY A 1 79 ? 14.797 -38.906 -4.816 1 97.25 79 GLY A O 1
ATOM 575 N N . GLU A 1 80 ? 16.969 -38.875 -5.305 1 96.75 80 GLU A N 1
ATOM 576 C CA . GLU A 1 80 ? 17.375 -39.812 -4.25 1 96.75 80 GLU A CA 1
ATOM 577 C C . GLU A 1 80 ? 17.125 -39.219 -2.867 1 96.75 80 GLU A C 1
ATOM 579 O O . GLU A 1 80 ? 17.016 -39.938 -1.88 1 96.75 80 GLU A O 1
ATOM 584 N N . GLN A 1 81 ? 16.969 -37.906 -2.791 1 97.5 81 GLN A N 1
ATOM 585 C CA . GLN A 1 81 ? 16.828 -37.281 -1.483 1 97.5 81 GLN A CA 1
ATOM 586 C C . GLN A 1 81 ? 15.375 -36.875 -1.226 1 97.5 81 GLN A C 1
ATOM 588 O O . GLN A 1 81 ? 15.07 -36.25 -0.194 1 97.5 81 GLN A O 1
ATOM 593 N N . VAL A 1 82 ? 14.523 -37.156 -2.158 1 97.94 82 VAL A N 1
ATOM 594 C CA . VAL A 1 82 ? 13.125 -36.781 -2.01 1 97.94 82 VAL A CA 1
ATOM 595 C C . VAL A 1 82 ? 12.445 -37.688 -1.006 1 97.94 82 VAL A C 1
ATOM 597 O O . VAL A 1 82 ? 12.531 -38.906 -1.122 1 97.94 82 VAL A O 1
ATOM 600 N N . THR A 1 83 ? 11.773 -37.125 0.013 1 96.75 83 THR A N 1
ATOM 601 C CA . THR A 1 83 ? 11.133 -37.938 1.042 1 96.75 83 THR A CA 1
ATOM 602 C C . THR A 1 83 ? 9.625 -37.688 1.066 1 96.75 83 THR A C 1
ATOM 604 O O . THR A 1 83 ? 8.867 -38.469 1.646 1 96.75 83 THR A O 1
ATOM 607 N N . ASN A 1 84 ? 9.172 -36.656 0.43 1 95.94 84 ASN A N 1
ATOM 608 C CA . ASN A 1 84 ? 7.781 -36.25 0.578 1 95.94 84 ASN A CA 1
ATOM 609 C C . ASN A 1 84 ? 6.941 -36.688 -0.623 1 95.94 84 ASN A C 1
ATOM 611 O O . ASN A 1 84 ? 5.766 -36.312 -0.725 1 95.94 84 ASN A O 1
ATOM 615 N N . ALA A 1 85 ? 7.488 -37.406 -1.591 1 97.81 85 ALA A N 1
ATOM 616 C CA . ALA A 1 85 ? 6.773 -37.906 -2.768 1 97.81 85 ALA A CA 1
ATOM 617 C C . ALA A 1 85 ? 7.402 -39.188 -3.291 1 97.81 85 ALA A C 1
ATOM 619 O O . ALA A 1 85 ? 8.57 -39.5 -3.01 1 97.81 85 ALA A O 1
ATOM 620 N N . LYS A 1 86 ? 6.645 -39.969 -3.957 1 98 86 LYS A N 1
ATOM 621 C CA . LYS A 1 86 ? 7.113 -41.156 -4.637 1 98 86 LYS A CA 1
ATOM 622 C C . LYS A 1 86 ? 6.453 -41.312 -6.004 1 98 86 LYS A C 1
ATOM 624 O O . LYS A 1 86 ? 5.457 -40.656 -6.297 1 98 86 LYS A O 1
ATOM 629 N N . GLU A 1 87 ? 7.035 -42.219 -6.801 1 97.88 87 GLU A N 1
ATOM 630 C CA . GLU A 1 87 ? 6.469 -42.5 -8.109 1 97.88 87 GLU A CA 1
ATOM 631 C C . GLU A 1 87 ? 5 -42.906 -7.996 1 97.88 87 GLU A C 1
ATOM 633 O O . GLU A 1 87 ? 4.629 -43.688 -7.105 1 97.88 87 GLU A O 1
ATOM 638 N N . GLY A 1 88 ? 4.172 -42.281 -8.789 1 98.19 88 GLY A N 1
ATOM 639 C CA . GLY A 1 88 ? 2.76 -42.625 -8.805 1 98.19 88 GLY A CA 1
ATOM 640 C C . GLY A 1 88 ? 1.9 -41.625 -8.023 1 98.19 88 GLY A C 1
ATOM 641 O O . GLY A 1 88 ? 0.678 -41.625 -8.18 1 98.19 88 GLY A O 1
ATOM 642 N N . ASP A 1 89 ? 2.498 -40.844 -7.199 1 98.62 89 ASP A N 1
ATOM 643 C CA . ASP A 1 89 ? 1.74 -39.844 -6.445 1 98.62 89 ASP A CA 1
ATOM 644 C C . ASP A 1 89 ? 1.135 -38.812 -7.375 1 98.62 89 ASP A C 1
ATOM 646 O O . ASP A 1 89 ? 1.794 -38.344 -8.305 1 98.62 89 ASP A O 1
ATOM 650 N N . MET A 1 90 ? -0.166 -38.469 -7.164 1 98.5 90 MET A N 1
ATOM 651 C CA . MET A 1 90 ? -0.776 -37.312 -7.82 1 98.5 90 MET A CA 1
ATOM 652 C C . MET A 1 90 ? -0.355 -36.031 -7.145 1 98.5 90 MET A C 1
ATOM 654 O O . MET A 1 90 ? -0.432 -35.906 -5.922 1 98.5 90 MET A O 1
ATOM 658 N N . VAL A 1 91 ? 0.128 -35.031 -7.945 1 98.81 91 VAL A N 1
ATOM 659 C CA . VAL A 1 91 ? 0.68 -33.844 -7.324 1 98.81 91 VAL A CA 1
ATOM 660 C C . VAL A 1 91 ? 0.232 -32.594 -8.102 1 98.81 91 VAL A C 1
ATOM 662 O O . VAL A 1 91 ? 0.011 -32.656 -9.312 1 98.81 91 VAL A O 1
ATOM 665 N N . ILE A 1 92 ? 0.024 -31.5 -7.422 1 98.75 92 ILE A N 1
ATOM 666 C CA . ILE A 1 92 ? -0.162 -30.172 -7.969 1 98.75 92 ILE A CA 1
ATOM 667 C C . ILE A 1 92 ? 1.134 -29.375 -7.832 1 98.75 92 ILE A C 1
ATOM 669 O O . ILE A 1 92 ? 1.639 -29.188 -6.723 1 98.75 92 ILE A O 1
ATOM 673 N N . PRO A 1 93 ? 1.786 -28.969 -8.961 1 98.31 93 PRO A N 1
ATOM 674 C CA . PRO A 1 93 ? 2.924 -28.047 -8.867 1 98.31 93 PRO A CA 1
ATOM 675 C C . PRO A 1 93 ? 2.527 -26.672 -8.336 1 98.31 93 PRO A C 1
ATOM 677 O O . PRO A 1 93 ? 1.45 -26.172 -8.656 1 98.31 93 PRO A O 1
ATOM 680 N N . ILE A 1 94 ? 3.357 -26.094 -7.492 1 97.75 94 ILE A N 1
ATOM 681 C CA . ILE A 1 94 ? 3.131 -24.781 -6.898 1 97.75 94 ILE A CA 1
ATOM 682 C C . ILE A 1 94 ? 4.387 -23.938 -7.039 1 97.75 94 ILE A C 1
ATOM 684 O O . ILE A 1 94 ? 5.496 -24.453 -7.148 1 97.75 94 ILE A O 1
ATOM 688 N N . TYR A 1 95 ? 4.234 -22.641 -7.074 1 96.81 95 TYR A N 1
ATOM 689 C CA . TYR A 1 95 ? 5.395 -21.781 -7.34 1 96.81 95 TYR A CA 1
ATOM 690 C C . TYR A 1 95 ? 5.891 -21.125 -6.062 1 96.81 95 TYR A C 1
ATOM 692 O O . TYR A 1 95 ? 6.781 -20.281 -6.102 1 96.81 95 TYR A O 1
ATOM 700 N N . VAL A 1 96 ? 5.281 -21.406 -4.934 1 96.88 96 VAL A N 1
ATOM 701 C CA . VAL A 1 96 ? 5.762 -21.047 -3.607 1 96.88 96 VAL A CA 1
ATOM 702 C C . VAL A 1 96 ? 5.934 -22.297 -2.754 1 96.88 96 VAL A C 1
ATOM 704 O O . VAL A 1 96 ? 5.09 -23.203 -2.789 1 96.88 96 VAL A O 1
ATOM 707 N N . GLY A 1 97 ? 7.07 -22.328 -1.958 1 97.25 97 GLY A N 1
ATOM 708 C CA . GLY A 1 97 ? 7.281 -23.469 -1.077 1 97.25 97 GLY A CA 1
ATOM 709 C C . GLY A 1 97 ? 6.902 -23.188 0.364 1 97.25 97 GLY A C 1
ATOM 710 O O . GLY A 1 97 ? 6.359 -22.109 0.672 1 97.25 97 GLY A O 1
ATOM 711 N N . GLU A 1 98 ? 7.082 -24.172 1.184 1 97.75 98 GLU A N 1
ATOM 712 C CA . GLU A 1 98 ? 6.812 -24.125 2.619 1 97.75 98 GLU A CA 1
ATOM 713 C C . GLU A 1 98 ? 7.73 -25.078 3.379 1 97.75 98 GLU A C 1
ATOM 715 O O . GLU A 1 98 ? 7.57 -26.297 3.291 1 97.75 98 GLU A O 1
ATOM 720 N N . CYS A 1 99 ? 8.695 -24.547 4.113 1 97.06 99 CYS A N 1
ATOM 721 C CA . CYS A 1 99 ? 9.664 -25.406 4.785 1 97.06 99 CYS A CA 1
ATOM 722 C C . CYS A 1 99 ? 9.281 -25.625 6.242 1 97.06 99 CYS A C 1
ATOM 724 O O . CYS A 1 99 ? 9.812 -26.531 6.898 1 97.06 99 CYS A O 1
ATOM 726 N N . LYS A 1 100 ? 8.484 -24.734 6.797 1 97 100 LYS A N 1
ATOM 727 C CA . LYS A 1 100 ? 7.906 -24.812 8.133 1 97 100 LYS A CA 1
ATOM 728 C C . LYS A 1 100 ? 8.945 -24.484 9.203 1 97 100 LYS A C 1
ATOM 730 O O . LYS A 1 100 ? 8.68 -24.609 10.398 1 97 100 LYS A O 1
ATOM 735 N N . GLU A 1 101 ? 10.148 -24.016 8.812 1 97.5 101 GLU A N 1
ATOM 736 C CA . GLU A 1 101 ? 11.211 -23.797 9.789 1 97.5 101 GLU A CA 1
ATOM 737 C C . GLU A 1 101 ? 11.773 -22.391 9.68 1 97.5 101 GLU A C 1
ATOM 739 O O . GLU A 1 101 ? 12.297 -21.844 10.656 1 97.5 101 GLU A O 1
ATOM 744 N N . CYS A 1 102 ? 11.75 -21.844 8.516 1 96.62 102 CYS A N 1
ATOM 745 C CA . CYS A 1 102 ? 12.344 -20.531 8.352 1 96.62 102 CYS A CA 1
ATOM 746 C C . CYS A 1 102 ? 11.539 -19.469 9.086 1 96.62 102 CYS A C 1
ATOM 748 O O . CYS A 1 102 ? 10.414 -19.734 9.523 1 96.62 102 CYS A O 1
ATOM 750 N N . GLU A 1 103 ? 12.07 -18.266 9.211 1 94.94 103 GLU A N 1
ATOM 751 C CA . GLU A 1 103 ? 11.445 -17.172 9.93 1 94.94 103 GLU A CA 1
ATOM 752 C C . GLU A 1 103 ? 10.047 -16.875 9.391 1 94.94 103 GLU A C 1
ATOM 754 O O . GLU A 1 103 ? 9.094 -16.75 10.164 1 94.94 103 GLU A O 1
ATOM 759 N N . ASN A 1 104 ? 9.844 -16.828 8.133 1 97 104 ASN A N 1
ATOM 760 C CA . ASN A 1 104 ? 8.555 -16.516 7.516 1 97 104 ASN A CA 1
ATOM 761 C C . ASN A 1 104 ? 7.547 -17.641 7.754 1 97 104 ASN A C 1
ATOM 763 O O . ASN A 1 104 ? 6.379 -17.375 8.047 1 97 104 ASN A O 1
ATOM 767 N N . CYS A 1 105 ? 7.977 -18.859 7.711 1 97.31 105 CYS A N 1
ATOM 768 C CA . CYS A 1 105 ? 7.059 -19.984 7.867 1 97.31 105 CYS A CA 1
ATOM 769 C C . CYS A 1 105 ? 6.555 -20.078 9.305 1 97.31 105 CYS A C 1
ATOM 771 O O . CYS A 1 105 ? 5.402 -20.453 9.539 1 97.31 105 CYS A O 1
ATOM 773 N N . VAL A 1 106 ? 7.43 -19.719 10.203 1 96.31 106 VAL A N 1
ATOM 774 C CA . VAL A 1 106 ? 7.078 -19.938 11.602 1 96.31 106 VAL A CA 1
ATOM 775 C C . VAL A 1 106 ? 6.258 -18.75 12.117 1 96.31 106 VAL A C 1
ATOM 777 O O . VAL A 1 106 ? 5.414 -18.922 13 1 96.31 106 VAL A O 1
ATOM 780 N N . THR A 1 107 ? 6.395 -17.547 11.602 1 92.44 107 THR A N 1
ATOM 781 C CA . THR A 1 107 ? 5.723 -16.344 12.078 1 92.44 107 THR A CA 1
ATOM 782 C C . THR A 1 107 ? 4.219 -16.422 11.828 1 92.44 107 THR A C 1
ATOM 784 O O . THR A 1 107 ? 3.424 -15.875 12.594 1 92.44 107 THR A O 1
ATOM 787 N N . GLY A 1 108 ? 3.85 -17.094 10.719 1 92.5 108 GLY A N 1
ATOM 788 C CA . GLY A 1 108 ? 2.453 -17.156 10.32 1 92.5 108 GLY A CA 1
ATOM 789 C C . GLY A 1 108 ? 1.959 -15.883 9.664 1 92.5 108 GLY A C 1
ATOM 790 O O . GLY A 1 108 ? 0.77 -15.75 9.367 1 92.5 108 GLY A O 1
ATOM 791 N N . LYS A 1 109 ? 2.869 -14.945 9.359 1 95.44 109 LYS A N 1
ATOM 792 C CA . LYS A 1 109 ? 2.479 -13.641 8.844 1 95.44 109 LYS A CA 1
ATOM 793 C C . LYS A 1 109 ? 2.529 -13.609 7.316 1 95.44 109 LYS A C 1
ATOM 795 O O . LYS A 1 109 ? 1.986 -12.695 6.688 1 95.44 109 LYS A O 1
ATOM 800 N N . THR A 1 110 ? 3.152 -14.539 6.77 1 97.88 110 THR A N 1
ATOM 801 C CA . THR A 1 110 ? 3.312 -14.602 5.32 1 97.88 110 THR A CA 1
ATOM 802 C C . THR A 1 110 ? 3.463 -16.047 4.852 1 97.88 110 THR A C 1
ATOM 804 O O . THR A 1 110 ? 3.781 -16.922 5.648 1 97.88 110 THR A O 1
ATOM 807 N N . ASN A 1 111 ? 3.143 -16.219 3.619 1 98.25 111 ASN A N 1
ATOM 808 C CA . ASN A 1 111 ? 3.312 -17.547 3.023 1 98.25 111 ASN A CA 1
ATOM 809 C C . ASN A 1 111 ? 4.656 -17.672 2.314 1 98.25 111 ASN A C 1
ATOM 811 O O . ASN A 1 111 ? 5.008 -18.75 1.831 1 98.25 111 ASN A O 1
ATOM 815 N N . LEU A 1 112 ? 5.434 -16.641 2.25 1 98.31 112 LEU A N 1
ATOM 816 C CA . LEU A 1 112 ? 6.645 -16.609 1.438 1 98.31 112 LEU A CA 1
ATOM 817 C C . LEU A 1 112 ? 7.809 -17.266 2.178 1 98.31 112 LEU A C 1
ATOM 819 O O . LEU A 1 112 ? 8.492 -16.609 2.965 1 98.31 112 LEU A O 1
ATOM 823 N N . CYS A 1 113 ? 8.047 -18.469 1.861 1 97.75 113 CYS A N 1
ATOM 824 C CA . CYS A 1 113 ? 9.109 -19.25 2.475 1 97.75 113 CYS A CA 1
ATOM 825 C C . CYS A 1 113 ? 10.484 -18.734 2.078 1 97.75 113 CYS A C 1
ATOM 827 O O . CYS A 1 113 ? 10.734 -18.469 0.901 1 97.75 113 CYS A O 1
ATOM 829 N N . MET A 1 114 ? 11.375 -18.594 2.994 1 96.06 114 MET A N 1
ATOM 830 C CA . MET A 1 114 ? 12.719 -18.094 2.719 1 96.06 114 MET A CA 1
ATOM 831 C C . MET A 1 114 ? 13.594 -19.188 2.109 1 96.06 114 MET A C 1
ATOM 833 O O . MET A 1 114 ? 14.484 -18.891 1.309 1 96.06 114 MET A O 1
ATOM 837 N N . ALA A 1 115 ? 13.344 -20.391 2.473 1 96.62 115 ALA A N 1
ATOM 838 C CA . ALA A 1 115 ? 14.125 -21.516 1.96 1 96.62 115 ALA A CA 1
ATOM 839 C C . ALA A 1 115 ? 13.711 -21.859 0.53 1 96.62 115 ALA A C 1
ATOM 841 O O . ALA A 1 115 ? 14.555 -22.219 -0.293 1 96.62 115 ALA A O 1
ATOM 842 N N . TYR A 1 116 ? 12.477 -21.766 0.243 1 96.56 116 TYR A N 1
ATOM 843 C CA . TYR A 1 116 ? 11.906 -22.062 -1.067 1 96.56 116 TYR A CA 1
ATOM 844 C C . TYR A 1 116 ? 11.031 -20.922 -1.558 1 96.56 116 TYR A C 1
ATOM 846 O O . TYR A 1 116 ? 9.805 -21.047 -1.636 1 96.56 116 TYR A O 1
ATOM 854 N N . PRO A 1 117 ? 11.695 -19.797 -1.947 1 96.19 117 PRO A N 1
ATOM 855 C CA . PRO A 1 117 ? 10.969 -18.609 -2.373 1 96.19 117 PRO A CA 1
ATOM 856 C C . PRO A 1 117 ? 10.367 -18.734 -3.77 1 96.19 117 PRO A C 1
ATOM 858 O O . PRO A 1 117 ? 10.57 -19.766 -4.434 1 96.19 117 PRO A O 1
ATOM 861 N N . VAL A 1 118 ? 9.508 -17.828 -4.156 1 95.94 118 VAL A N 1
ATOM 862 C CA . VAL A 1 118 ? 9.031 -17.719 -5.527 1 95.94 118 VAL A CA 1
ATOM 863 C C . VAL A 1 118 ? 10.211 -17.641 -6.488 1 95.94 118 VAL A C 1
ATOM 865 O O . VAL A 1 118 ? 11.125 -16.828 -6.289 1 95.94 118 VAL A O 1
ATOM 868 N N . CYS A 1 119 ? 10.18 -18.422 -7.418 1 91.62 119 CYS A N 1
ATOM 869 C CA . CYS A 1 119 ? 11.273 -18.438 -8.375 1 91.62 119 CYS A CA 1
ATOM 870 C C . CYS A 1 119 ? 11.023 -17.422 -9.492 1 91.62 119 CYS A C 1
ATOM 872 O O . CYS A 1 119 ? 10.18 -17.656 -10.359 1 91.62 119 CYS A O 1
ATOM 874 N N . LEU A 1 120 ? 11.828 -16.406 -9.531 1 93.12 120 LEU A N 1
ATOM 875 C CA . LEU A 1 120 ? 11.633 -15.359 -10.531 1 93.12 120 LEU A CA 1
ATOM 876 C C . LEU A 1 120 ? 12.734 -15.406 -11.586 1 93.12 120 LEU A C 1
ATOM 878 O O . LEU A 1 120 ? 12.844 -14.5 -12.414 1 93.12 120 LEU A O 1
ATOM 882 N N . THR A 1 121 ? 13.531 -16.469 -11.594 1 93.94 121 THR A N 1
ATOM 883 C CA . THR A 1 121 ? 14.68 -16.547 -12.492 1 93.94 121 THR A CA 1
ATOM 884 C C . THR A 1 121 ? 14.359 -17.406 -13.703 1 93.94 121 THR A C 1
ATOM 886 O O . THR A 1 121 ? 15.047 -17.328 -14.727 1 93.94 121 THR A O 1
ATOM 889 N N . GLY A 1 122 ? 13.398 -18.344 -13.531 1 95.69 122 GLY A N 1
ATOM 890 C CA . GLY A 1 122 ? 13.016 -19.25 -14.617 1 95.69 122 GLY A CA 1
ATOM 891 C C . GLY A 1 122 ? 13.875 -20.484 -14.695 1 95.69 122 GLY A C 1
ATOM 892 O O . GLY A 1 122 ? 13.844 -21.219 -15.688 1 95.69 122 GLY A O 1
ATOM 893 N N . VAL A 1 123 ? 14.742 -20.672 -13.727 1 97.06 123 VAL A N 1
ATOM 894 C CA . VAL A 1 123 ? 15.57 -21.875 -13.672 1 97.06 123 VAL A CA 1
ATOM 895 C C . VAL A 1 123 ? 15.438 -22.531 -12.297 1 97.06 123 VAL A C 1
ATOM 897 O O . VAL A 1 123 ? 14.75 -22 -11.414 1 97.06 123 VAL A O 1
ATOM 900 N N . MET A 1 124 ? 16.031 -23.703 -12.109 1 96.75 124 MET A N 1
ATOM 901 C CA . MET A 1 124 ? 16.016 -24.453 -10.852 1 96.75 124 MET A CA 1
ATOM 902 C C . MET A 1 124 ? 16.828 -23.719 -9.781 1 96.75 124 MET A C 1
ATOM 904 O O . MET A 1 124 ? 17.641 -22.844 -10.102 1 96.75 124 MET A O 1
ATOM 908 N N . PRO A 1 125 ? 16.625 -24.047 -8.516 1 93.38 125 PRO A N 1
ATOM 909 C CA . PRO A 1 125 ? 17.359 -23.391 -7.43 1 93.38 125 PRO A CA 1
ATOM 910 C C . PRO A 1 125 ? 18.875 -23.453 -7.613 1 93.38 125 PRO A C 1
ATOM 912 O O . PRO A 1 125 ? 19.594 -22.578 -7.125 1 93.38 125 PRO A O 1
ATOM 915 N N . ASP A 1 126 ? 19.375 -24.406 -8.352 1 94.88 126 ASP A N 1
ATOM 916 C CA . ASP A 1 126 ? 20.812 -24.531 -8.57 1 94.88 126 ASP A CA 1
ATOM 917 C C . ASP A 1 126 ? 21.25 -23.75 -9.805 1 94.88 126 ASP A C 1
ATOM 919 O O . ASP A 1 126 ? 22.375 -23.922 -10.289 1 94.88 126 ASP A O 1
ATOM 923 N N . ASN A 1 127 ? 20.359 -22.953 -10.375 1 95.56 127 ASN A N 1
ATOM 924 C CA . ASN A 1 127 ? 20.594 -22.047 -11.484 1 95.56 127 ASN A CA 1
ATOM 925 C C . ASN A 1 127 ? 20.797 -22.781 -12.797 1 95.56 127 ASN A C 1
ATOM 927 O O . ASN A 1 127 ? 21.438 -22.281 -13.711 1 95.56 127 ASN A O 1
ATOM 931 N N . THR A 1 128 ? 20.344 -23.984 -12.883 1 97.06 128 THR A N 1
ATOM 932 C CA . THR A 1 128 ? 20.344 -24.766 -14.117 1 97.06 128 THR A CA 1
ATOM 933 C C . THR A 1 128 ? 18.938 -25.125 -14.547 1 97.06 128 THR A C 1
ATOM 935 O O . THR A 1 128 ? 17.969 -24.797 -13.852 1 97.06 128 THR A O 1
ATOM 938 N N . SER A 1 129 ? 18.797 -25.672 -15.734 1 97.88 129 SER A N 1
ATOM 939 C CA . SER A 1 129 ? 17.516 -26.125 -16.266 1 97.88 129 SER A CA 1
ATOM 940 C C . SER A 1 129 ? 17.531 -27.641 -16.469 1 97.88 129 SER A C 1
ATOM 942 O O . SER A 1 129 ? 18.562 -28.234 -16.75 1 97.88 129 SER A O 1
ATOM 944 N N . ARG A 1 130 ? 16.422 -28.219 -16.25 1 98.44 130 ARG A N 1
ATOM 945 C CA . ARG A 1 130 ? 16.234 -29.641 -16.516 1 98.44 130 ARG A CA 1
ATOM 946 C C . ARG A 1 130 ? 15.562 -29.859 -17.859 1 98.44 130 ARG A C 1
ATOM 948 O O . ARG A 1 130 ? 15.172 -30.984 -18.188 1 98.44 130 ARG A O 1
ATOM 955 N N . MET A 1 131 ? 15.328 -28.781 -18.578 1 98.5 131 MET A N 1
ATOM 956 C CA . MET A 1 131 ? 14.664 -28.844 -19.891 1 98.5 131 MET A CA 1
ATOM 957 C C . MET A 1 131 ? 15.5 -28.156 -20.953 1 98.5 131 MET A C 1
ATOM 959 O O . MET A 1 131 ? 16.156 -27.141 -20.688 1 98.5 131 MET A O 1
ATOM 963 N N . SER A 1 132 ? 15.5 -28.703 -22.125 1 98.56 132 SER A N 1
ATOM 964 C CA . SER A 1 132 ? 16.25 -28.125 -23.234 1 98.56 132 SER A CA 1
ATOM 965 C C . SER A 1 132 ? 15.531 -28.344 -24.562 1 98.56 132 SER A C 1
ATOM 967 O O . SER A 1 132 ? 14.648 -29.203 -24.656 1 98.56 132 SER A O 1
ATOM 969 N N . ILE A 1 133 ? 15.852 -27.578 -25.469 1 98.19 133 ILE A N 1
ATOM 970 C CA . ILE A 1 133 ? 15.352 -27.688 -26.828 1 98.19 133 ILE A CA 1
ATOM 971 C C . ILE A 1 133 ? 16.469 -27.359 -27.828 1 98.19 133 ILE A C 1
ATOM 973 O O . ILE A 1 133 ? 17.078 -26.297 -27.75 1 98.19 133 ILE A O 1
ATOM 977 N N . GLN A 1 134 ? 16.781 -28.297 -28.734 1 95.38 134 GLN A N 1
ATOM 978 C CA . GLN A 1 134 ? 17.828 -28.125 -29.734 1 95.38 134 GLN A CA 1
ATOM 979 C C . GLN A 1 134 ? 19.156 -27.719 -29.078 1 95.38 134 GLN A C 1
ATOM 981 O O . GLN A 1 134 ? 19.812 -26.781 -29.531 1 95.38 134 GLN A O 1
ATOM 986 N N . GLY A 1 135 ? 19.406 -28.25 -27.953 1 94.81 135 GLY A N 1
ATOM 987 C CA . GLY A 1 135 ? 20.672 -28.031 -27.281 1 94.81 135 GLY A CA 1
ATOM 988 C C . GLY A 1 135 ? 20.703 -26.781 -26.438 1 94.81 135 GLY A C 1
ATOM 989 O O . GLY A 1 135 ? 21.703 -26.5 -25.766 1 94.81 135 GLY A O 1
ATOM 990 N N . GLN A 1 136 ? 19.656 -26.094 -26.5 1 96.88 136 GLN A N 1
ATOM 991 C CA . GLN A 1 136 ? 19.578 -24.859 -25.719 1 96.88 136 GLN A CA 1
ATOM 992 C C . GLN A 1 136 ? 18.734 -25.062 -24.469 1 96.88 136 GLN A C 1
ATOM 994 O O . GLN A 1 136 ? 17.719 -25.75 -24.5 1 96.88 136 GLN A O 1
ATOM 999 N N . ARG A 1 137 ? 19.172 -24.359 -23.453 1 97.38 137 ARG A N 1
ATOM 1000 C CA . ARG A 1 137 ? 18.438 -24.391 -22.188 1 97.38 137 ARG A CA 1
ATOM 1001 C C . ARG A 1 137 ? 17.047 -23.766 -22.359 1 97.38 137 ARG A C 1
ATOM 1003 O O . ARG A 1 137 ? 16.891 -22.734 -23.016 1 97.38 137 ARG A O 1
ATOM 1010 N N . LEU A 1 138 ? 16.078 -24.359 -21.703 1 98.25 138 LEU A N 1
ATOM 1011 C CA . LEU A 1 138 ? 14.734 -23.797 -21.594 1 98.25 138 LEU A CA 1
ATOM 1012 C C . LEU A 1 138 ? 14.508 -23.188 -20.219 1 98.25 138 LEU A C 1
ATOM 1014 O O . LEU A 1 138 ? 14.977 -23.734 -19.203 1 98.25 138 LEU A O 1
ATOM 1018 N N . TYR A 1 139 ? 13.852 -22.047 -20.172 1 98.12 139 TYR A N 1
ATOM 1019 C CA . TYR A 1 139 ? 13.375 -21.453 -18.922 1 98.12 139 TYR A CA 1
ATOM 1020 C C . TYR A 1 139 ? 11.938 -21.859 -18.641 1 98.12 139 TYR A C 1
ATOM 1022 O O . TYR A 1 139 ? 11.25 -22.391 -19.516 1 98.12 139 TYR A O 1
ATOM 1030 N N . HIS A 1 140 ? 11.547 -21.766 -17.516 1 97.38 140 HIS A N 1
ATOM 1031 C CA . HIS A 1 140 ? 10.164 -22.094 -17.156 1 97.38 140 HIS A CA 1
ATOM 1032 C C . HIS A 1 140 ? 9.484 -20.953 -16.422 1 97.38 140 HIS A C 1
ATOM 1034 O O . HIS A 1 140 ? 10.125 -19.938 -16.109 1 97.38 140 HIS A O 1
ATOM 1040 N N . VAL A 1 141 ? 8.172 -20.969 -16.219 1 96.56 141 VAL A N 1
ATOM 1041 C CA . VAL A 1 141 ? 7.375 -19.984 -15.5 1 96.56 141 VAL A CA 1
ATOM 1042 C C . VAL A 1 141 ? 7.426 -20.281 -14 1 96.56 141 VAL A C 1
ATOM 1044 O O . VAL A 1 141 ? 6.895 -21.297 -13.547 1 96.56 141 VAL A O 1
ATOM 1047 N N . PHE A 1 142 ? 7.996 -19.375 -13.258 1 96.12 142 PHE A N 1
ATOM 1048 C CA . PHE A 1 142 ? 8.25 -19.641 -11.844 1 96.12 142 PHE A CA 1
ATOM 1049 C C . PHE A 1 142 ? 9.016 -20.953 -11.672 1 96.12 142 PHE A C 1
ATOM 1051 O O . PHE A 1 142 ? 10.117 -21.109 -12.188 1 96.12 142 PHE A O 1
ATOM 1058 N N . SER A 1 143 ? 8.438 -21.844 -10.992 1 95.75 143 SER A N 1
ATOM 1059 C CA . SER A 1 143 ? 9.023 -23.172 -10.797 1 95.75 143 SER A CA 1
ATOM 1060 C C . SER A 1 143 ? 8.367 -24.188 -11.719 1 95.75 143 SER A C 1
ATOM 1062 O O . SER A 1 143 ? 8.633 -25.391 -11.602 1 95.75 143 SER A O 1
ATOM 1064 N N . CYS A 1 144 ? 7.586 -23.719 -12.672 1 96.19 144 CYS A N 1
ATOM 1065 C CA . CYS A 1 144 ? 6.691 -24.672 -13.328 1 96.19 144 CYS A CA 1
ATOM 1066 C C . CYS A 1 144 ? 6.824 -24.578 -14.844 1 96.19 144 CYS A C 1
ATOM 1068 O O . CYS A 1 144 ? 7.148 -23.516 -15.383 1 96.19 144 CYS A O 1
ATOM 1070 N N . ALA A 1 145 ? 6.52 -25.641 -15.555 1 98 145 ALA A N 1
ATOM 1071 C CA . ALA A 1 145 ? 6.297 -25.766 -17 1 98 145 ALA A CA 1
ATOM 1072 C C . ALA A 1 145 ? 5.188 -26.766 -17.297 1 98 145 ALA A C 1
ATOM 1074 O O . ALA A 1 145 ? 5.426 -27.781 -17.953 1 98 145 ALA A O 1
ATOM 1075 N N . THR A 1 146 ? 3.984 -26.359 -16.953 1 98.56 146 THR A N 1
ATOM 1076 C CA . THR A 1 146 ? 2.904 -27.344 -16.922 1 98.56 146 THR A CA 1
ATOM 1077 C C . THR A 1 146 ? 2.334 -27.562 -18.312 1 98.56 146 THR A C 1
ATOM 1079 O O . THR A 1 146 ? 1.587 -28.516 -18.547 1 98.56 146 THR A O 1
ATOM 1082 N N . TRP A 1 147 ? 2.627 -26.656 -19.266 1 98.62 147 TRP A N 1
ATOM 1083 C CA . TRP A 1 147 ? 2.236 -26.906 -20.641 1 98.62 147 TRP A CA 1
ATOM 1084 C C . TRP A 1 147 ? 3.273 -27.766 -21.359 1 98.62 147 TRP A C 1
ATOM 1086 O O . TRP A 1 147 ? 3.729 -27.422 -22.453 1 98.62 147 TRP A O 1
ATOM 1096 N N . SER A 1 148 ? 3.75 -28.719 -20.688 1 98.31 148 SER A N 1
ATOM 1097 C CA . SER A 1 148 ? 4.672 -29.766 -21.141 1 98.31 148 SER A CA 1
ATOM 1098 C C . SER A 1 148 ? 4.223 -31.141 -20.672 1 98.31 148 SER A C 1
ATOM 1100 O O . SER A 1 148 ? 3.674 -31.281 -19.578 1 98.31 148 SER A O 1
ATOM 1102 N N . GLU A 1 149 ? 4.418 -32.188 -21.484 1 98.38 149 GLU A N 1
ATOM 1103 C CA . GLU A 1 149 ? 4 -33.531 -21.094 1 98.38 149 GLU A CA 1
ATOM 1104 C C . GLU A 1 149 ? 4.738 -34 -19.844 1 98.38 149 GLU A C 1
ATOM 1106 O O . GLU A 1 149 ? 4.188 -34.75 -19.031 1 98.38 149 GLU A O 1
ATOM 1111 N N . TYR A 1 150 ? 5.992 -33.562 -19.75 1 98 150 TYR A N 1
ATOM 1112 C CA . TYR A 1 150 ? 6.797 -33.812 -18.547 1 98 150 TYR A CA 1
ATOM 1113 C C . TYR A 1 150 ? 7.477 -32.531 -18.078 1 98 150 TYR A C 1
ATOM 1115 O O . TYR A 1 150 ? 7.863 -31.703 -18.891 1 98 150 TYR A O 1
ATOM 1123 N N . MET A 1 151 ? 7.648 -32.438 -16.828 1 98 151 MET A N 1
ATOM 1124 C CA . MET A 1 151 ? 8.43 -31.359 -16.25 1 98 151 MET A CA 1
ATOM 1125 C C . MET A 1 151 ? 9.195 -31.844 -15.016 1 98 151 MET A C 1
ATOM 1127 O O . MET A 1 151 ? 8.867 -32.875 -14.453 1 98 151 MET A O 1
ATOM 1131 N N . VAL A 1 152 ? 10.203 -31.125 -14.688 1 98.5 152 VAL A N 1
ATOM 1132 C CA . VAL A 1 152 ? 10.922 -31.375 -13.445 1 98.5 152 VAL A CA 1
ATOM 1133 C C . VAL A 1 152 ? 10.734 -30.188 -12.5 1 98.5 152 VAL A C 1
ATOM 1135 O O . VAL A 1 152 ? 10.758 -29.031 -12.922 1 98.5 152 VAL A O 1
ATOM 1138 N N . ILE A 1 153 ? 10.555 -30.469 -11.219 1 98.44 153 ILE A N 1
ATOM 1139 C CA . ILE A 1 153 ? 10.328 -29.453 -10.203 1 98.44 153 ILE A CA 1
ATOM 1140 C C . ILE A 1 153 ? 10.953 -29.891 -8.883 1 98.44 153 ILE A C 1
ATOM 1142 O O . ILE A 1 153 ? 11.047 -31.094 -8.609 1 98.44 153 ILE A O 1
ATOM 1146 N N . ASP A 1 154 ? 11.477 -28.938 -8.141 1 97.94 154 ASP A N 1
ATOM 1147 C CA . ASP A 1 154 ? 11.922 -29.281 -6.793 1 97.94 154 ASP A CA 1
ATOM 1148 C C . ASP A 1 154 ? 10.773 -29.812 -5.945 1 97.94 154 ASP A C 1
ATOM 1150 O O . ASP A 1 154 ? 9.664 -29.266 -5.977 1 97.94 154 ASP A O 1
ATOM 1154 N N . ALA A 1 155 ? 11.016 -30.875 -5.18 1 98 155 ALA A N 1
ATOM 1155 C CA . ALA A 1 155 ? 9.977 -31.594 -4.441 1 98 155 ALA A CA 1
ATOM 1156 C C . ALA A 1 155 ? 9.328 -30.703 -3.391 1 98 155 ALA A C 1
ATOM 1158 O O . ALA A 1 155 ? 8.258 -31.031 -2.869 1 98 155 ALA A O 1
ATOM 1159 N N . ASN A 1 156 ? 9.953 -29.578 -3.062 1 96.94 156 ASN A N 1
ATOM 1160 C CA . ASN A 1 156 ? 9.422 -28.656 -2.066 1 96.94 156 ASN A CA 1
ATOM 1161 C C . ASN A 1 156 ? 8.391 -27.719 -2.674 1 96.94 156 ASN A C 1
ATOM 1163 O O . ASN A 1 156 ? 7.797 -26.906 -1.965 1 96.94 156 ASN A O 1
ATOM 1167 N N . TYR A 1 157 ? 8.117 -27.859 -3.973 1 98.12 157 TYR A N 1
ATOM 1168 C CA . TYR A 1 157 ? 7.145 -27.016 -4.668 1 98.12 157 TYR A CA 1
ATOM 1169 C C . TYR A 1 157 ? 5.98 -27.859 -5.184 1 98.12 157 TYR A C 1
ATOM 1171 O O . TYR A 1 157 ? 5.395 -27.547 -6.223 1 98.12 157 TYR A O 1
ATOM 1179 N N . ILE A 1 158 ? 5.625 -28.953 -4.559 1 98.38 158 ILE A N 1
ATOM 1180 C CA . ILE A 1 158 ? 4.465 -29.734 -4.977 1 98.38 158 ILE A CA 1
ATOM 1181 C C . ILE A 1 158 ? 3.574 -30.016 -3.77 1 98.38 158 ILE A C 1
ATOM 1183 O O . ILE A 1 158 ? 4.055 -30.078 -2.637 1 98.38 158 ILE A O 1
ATOM 1187 N N . LEU A 1 159 ? 2.32 -30.172 -4.047 1 98.69 159 LEU A N 1
ATOM 1188 C CA . LEU A 1 159 ? 1.345 -30.688 -3.09 1 98.69 159 LEU A CA 1
ATOM 1189 C C . LEU A 1 159 ? 0.802 -32.031 -3.541 1 98.69 159 LEU A C 1
ATOM 1191 O O . LEU A 1 159 ? 0.272 -32.156 -4.648 1 98.69 159 LEU A O 1
ATOM 1195 N N . LYS A 1 160 ? 1.011 -33.031 -2.742 1 98.38 160 LYS A N 1
ATOM 1196 C CA . LYS A 1 160 ? 0.361 -34.312 -2.994 1 98.38 160 LYS A CA 1
ATOM 1197 C C . LYS A 1 160 ? -1.144 -34.219 -2.756 1 98.38 160 LYS A C 1
ATOM 1199 O O . LYS A 1 160 ? -1.588 -33.625 -1.777 1 98.38 160 LYS A O 1
ATOM 1204 N N . VAL A 1 161 ? -1.94 -34.781 -3.674 1 98.38 161 VAL A N 1
ATOM 1205 C CA . VAL A 1 161 ? -3.393 -34.719 -3.527 1 98.38 161 VAL A CA 1
ATOM 1206 C C . VAL A 1 161 ? -3.98 -36.125 -3.73 1 98.38 161 VAL A C 1
ATOM 1208 O O . VAL A 1 161 ? -3.301 -37 -4.23 1 98.38 161 VAL A O 1
ATOM 1211 N N . ASP A 1 162 ? -5.219 -36.281 -3.281 1 97.81 162 ASP A N 1
ATOM 1212 C CA . ASP A 1 162 ? -5.949 -37.531 -3.475 1 97.81 162 ASP A CA 1
ATOM 1213 C C . ASP A 1 162 ? -6.199 -37.781 -4.957 1 97.81 162 ASP A C 1
ATOM 1215 O O . ASP A 1 162 ? -6.648 -36.906 -5.684 1 97.81 162 ASP A O 1
ATOM 1219 N N . PRO A 1 163 ? -5.895 -39 -5.383 1 96.75 163 PRO A N 1
ATOM 1220 C CA . PRO A 1 163 ? -6.016 -39.312 -6.809 1 96.75 163 PRO A CA 1
ATOM 1221 C C . PRO A 1 163 ? -7.449 -39.188 -7.316 1 96.75 163 PRO A C 1
ATOM 1223 O O . PRO A 1 163 ? -7.68 -39.156 -8.531 1 96.75 163 PRO A O 1
ATOM 1226 N N . SER A 1 164 ? -8.438 -39.094 -6.414 1 97.25 164 SER A N 1
ATOM 1227 C CA . SER A 1 164 ? -9.828 -39 -6.832 1 97.25 164 SER A CA 1
ATOM 1228 C C . SER A 1 164 ? -10.227 -37.562 -7.16 1 97.25 164 SER A C 1
ATOM 1230 O O . SER A 1 164 ? -11.336 -37.312 -7.625 1 97.25 164 SER A O 1
ATOM 1232 N N . ILE A 1 165 ? -9.336 -36.656 -6.98 1 97.12 165 ILE A N 1
ATOM 1233 C CA . ILE A 1 165 ? -9.633 -35.25 -7.234 1 97.12 165 ILE A CA 1
ATOM 1234 C C . ILE A 1 165 ? -9.906 -35.062 -8.727 1 97.12 165 ILE A C 1
ATOM 1236 O O . ILE A 1 165 ? -9.273 -35.688 -9.57 1 97.12 165 ILE A O 1
ATOM 1240 N N . ASN A 1 166 ? -10.969 -34.25 -9.031 1 97.75 166 ASN A N 1
ATOM 1241 C CA . ASN A 1 166 ? -11.211 -33.844 -10.422 1 97.75 166 ASN A CA 1
ATOM 1242 C C . ASN A 1 166 ? -10 -33.156 -11.023 1 97.75 166 ASN A C 1
ATOM 1244 O O . ASN A 1 166 ? -9.531 -32.156 -10.484 1 97.75 166 ASN A O 1
ATOM 1248 N N . LEU A 1 167 ? -9.453 -33.625 -12.117 1 98 167 LEU A N 1
ATOM 1249 C CA . LEU A 1 167 ? -8.211 -33.156 -12.695 1 98 167 LEU A CA 1
ATOM 1250 C C . LEU A 1 167 ? -8.328 -31.672 -13.086 1 98 167 LEU A C 1
ATOM 1252 O O . LEU A 1 167 ? -7.426 -30.875 -12.805 1 98 167 LEU A O 1
ATOM 1256 N N . ALA A 1 168 ? -9.43 -31.328 -13.703 1 98.19 168 ALA A N 1
ATOM 1257 C CA . ALA A 1 168 ? -9.633 -29.938 -14.086 1 98.19 168 ALA A CA 1
ATOM 1258 C C . ALA A 1 168 ? -9.672 -29.031 -12.859 1 98.19 168 ALA A C 1
ATOM 1260 O O . ALA A 1 168 ? -9.023 -27.984 -12.828 1 98.19 168 ALA A O 1
ATOM 1261 N N . HIS A 1 169 ? -10.445 -29.484 -11.875 1 98.38 169 HIS A N 1
ATOM 1262 C CA . HIS A 1 169 ? -10.555 -28.688 -10.648 1 98.38 169 HIS A CA 1
ATOM 1263 C C . HIS A 1 169 ? -9.203 -28.547 -9.961 1 98.38 169 HIS A C 1
ATOM 1265 O O . HIS A 1 169 ? -8.883 -27.484 -9.422 1 98.38 169 HIS A O 1
ATOM 1271 N N . ALA A 1 170 ? -8.406 -29.625 -9.992 1 98.38 170 ALA A N 1
ATOM 1272 C CA . ALA A 1 170 ? -7.059 -29.578 -9.43 1 98.38 170 ALA A CA 1
ATOM 1273 C C . ALA A 1 170 ? -6.207 -28.516 -10.125 1 98.38 170 ALA A C 1
ATOM 1275 O O . ALA A 1 170 ? -5.449 -27.797 -9.477 1 98.38 170 ALA A O 1
ATOM 1276 N N . SER A 1 171 ? -6.336 -28.406 -11.438 1 98.5 171 SER A N 1
ATOM 1277 C CA . SER A 1 171 ? -5.582 -27.406 -12.18 1 98.5 171 SER A CA 1
ATOM 1278 C C . SER A 1 171 ? -6.035 -26 -11.812 1 98.5 171 SER A C 1
ATOM 1280 O O . SER A 1 171 ? -5.23 -25.062 -11.789 1 98.5 171 SER A O 1
ATOM 1282 N N . PHE A 1 172 ? -7.348 -25.812 -11.469 1 98.56 172 PHE A N 1
ATOM 1283 C CA . PHE A 1 172 ? -7.891 -24.5 -11.125 1 98.56 172 PHE A CA 1
ATOM 1284 C C . PHE A 1 172 ? -7.371 -24.031 -9.766 1 98.56 172 PHE A C 1
ATOM 1286 O O . PHE A 1 172 ? -7.129 -22.844 -9.562 1 98.56 172 PHE A O 1
ATOM 1293 N N . ILE A 1 173 ? -7.195 -24.984 -8.789 1 98.56 173 ILE A N 1
ATOM 1294 C CA . ILE A 1 173 ? -6.805 -24.562 -7.445 1 98.56 173 ILE A CA 1
ATOM 1295 C C . ILE A 1 173 ? -5.285 -24.484 -7.352 1 98.56 173 ILE A C 1
ATOM 1297 O O . ILE A 1 173 ? -4.746 -24 -6.355 1 98.56 173 ILE A O 1
ATOM 1301 N N . SER A 1 174 ? -4.574 -24.922 -8.461 1 98.12 174 SER A N 1
ATOM 1302 C CA . SER A 1 174 ? -3.117 -24.844 -8.508 1 98.12 174 SER A CA 1
ATOM 1303 C C . SER A 1 174 ? -2.637 -23.391 -8.383 1 98.12 174 SER A C 1
ATOM 1305 O O . SER A 1 174 ? -1.576 -23.141 -7.812 1 98.12 174 SER A O 1
ATOM 1307 N N . CYS A 1 175 ? -3.381 -22.422 -8.844 1 97.44 175 CYS A N 1
ATOM 1308 C CA . CYS A 1 175 ? -3.023 -21.016 -8.688 1 97.44 175 CYS A CA 1
ATOM 1309 C C . CYS A 1 175 ? -4.262 -20.141 -8.75 1 97.44 175 CYS A C 1
ATOM 1311 O O . CYS A 1 175 ? -4.699 -19.594 -7.734 1 97.44 175 CYS A O 1
ATOM 1313 N N . GLY A 1 176 ? -4.977 -20.031 -9.875 1 97.12 176 GLY A N 1
ATOM 1314 C CA . GLY A 1 176 ? -6.016 -19.062 -10.18 1 97.12 176 GLY A CA 1
ATOM 1315 C C . GLY A 1 176 ? -7.035 -18.906 -9.062 1 97.12 176 GLY A C 1
ATOM 1316 O O . GLY A 1 176 ? -6.977 -17.953 -8.289 1 97.12 176 GLY A O 1
ATOM 1317 N N . PHE A 1 177 ? -7.902 -19.938 -8.906 1 98.5 177 PHE A N 1
ATOM 1318 C CA . PHE A 1 177 ? -8.977 -19.906 -7.918 1 98.5 177 PHE A CA 1
ATOM 1319 C C . PHE A 1 177 ? -8.414 -19.734 -6.512 1 98.5 177 PHE A C 1
ATOM 1321 O O . PHE A 1 177 ? -8.898 -18.891 -5.742 1 98.5 177 PHE A O 1
ATOM 1328 N N . SER A 1 178 ? -7.344 -20.453 -6.168 1 98.81 178 SER A N 1
ATOM 1329 C CA . SER A 1 178 ? -6.773 -20.453 -4.824 1 98.81 178 SER A CA 1
ATOM 1330 C C . SER A 1 178 ? -6.16 -19.094 -4.484 1 98.81 178 SER A C 1
ATOM 1332 O O . SER A 1 178 ? -6.199 -18.672 -3.33 1 98.81 178 SER A O 1
ATOM 1334 N N . THR A 1 179 ? -5.594 -18.453 -5.477 1 98.62 179 THR A N 1
ATOM 1335 C CA . THR A 1 179 ? -5.008 -17.125 -5.25 1 98.62 179 THR A CA 1
ATOM 1336 C C . THR A 1 179 ? -6.062 -16.141 -4.75 1 98.62 179 THR A C 1
ATOM 1338 O O . THR A 1 179 ? -5.863 -15.477 -3.736 1 98.62 179 THR A O 1
ATOM 1341 N N . GLY A 1 180 ? -7.184 -16.109 -5.445 1 98.81 180 GLY A N 1
ATOM 1342 C CA . GLY A 1 180 ? -8.266 -15.25 -5.004 1 98.81 180 GLY A CA 1
ATOM 1343 C C . GLY A 1 180 ? -8.852 -15.664 -3.668 1 98.81 180 GLY A C 1
ATOM 1344 O O . GLY A 1 180 ? -9.102 -14.82 -2.803 1 98.81 180 GLY A O 1
ATOM 1345 N N . PHE A 1 181 ? -9.07 -17 -3.535 1 98.94 181 PHE A N 1
ATOM 1346 C CA . PHE A 1 181 ? -9.609 -17.531 -2.295 1 98.94 181 PHE A CA 1
ATOM 1347 C C . PHE A 1 181 ? -8.742 -17.156 -1.107 1 98.94 181 PHE A C 1
ATOM 1349 O O . PHE A 1 181 ? -9.242 -16.672 -0.092 1 98.94 181 PHE A O 1
ATOM 1356 N N . GLY A 1 182 ? -7.48 -17.328 -1.246 1 98.81 182 GLY A N 1
ATOM 1357 C CA . GLY A 1 182 ? -6.539 -17 -0.19 1 98.81 182 GLY A CA 1
ATOM 1358 C C . GLY A 1 182 ? -6.48 -15.508 0.109 1 98.81 182 GLY A C 1
ATOM 1359 O O . GLY A 1 182 ? -6.305 -15.109 1.262 1 98.81 182 GLY A O 1
ATOM 1360 N N . ALA A 1 183 ? -6.609 -14.648 -0.908 1 98.88 183 ALA A N 1
ATOM 1361 C CA . ALA A 1 183 ? -6.566 -13.195 -0.713 1 98.88 183 ALA A CA 1
ATOM 1362 C C . ALA A 1 183 ? -7.645 -12.742 0.267 1 98.88 183 ALA A C 1
ATOM 1364 O O . ALA A 1 183 ? -7.387 -11.914 1.141 1 98.88 183 ALA A O 1
ATOM 1365 N N . ALA A 1 184 ? -8.828 -13.281 0.109 1 98.94 184 ALA A N 1
ATOM 1366 C CA . ALA A 1 184 ? -9.906 -12.945 1.028 1 98.94 184 ALA A CA 1
ATOM 1367 C C . ALA A 1 184 ? -9.727 -13.641 2.373 1 98.94 184 ALA A C 1
ATOM 1369 O O . ALA A 1 184 ? -9.953 -13.039 3.426 1 98.94 184 ALA A O 1
ATOM 1370 N N . TRP A 1 185 ? -9.227 -14.883 2.359 1 98.81 185 TRP A N 1
ATOM 1371 C CA . TRP A 1 185 ? -9.164 -15.742 3.539 1 98.81 185 TRP A CA 1
ATOM 1372 C C . TRP A 1 185 ? -7.93 -15.438 4.375 1 98.81 185 TRP A C 1
ATOM 1374 O O . TRP A 1 185 ? -8.031 -15.195 5.578 1 98.81 185 TRP A O 1
ATOM 1384 N N . LYS A 1 186 ? -6.766 -15.344 3.768 1 98.69 186 LYS A N 1
ATOM 1385 C CA . LYS A 1 186 ? -5.508 -15.305 4.512 1 98.69 186 LYS A CA 1
ATOM 1386 C C . LYS A 1 186 ? -4.953 -13.883 4.574 1 98.69 186 LYS A C 1
ATOM 1388 O O . LYS A 1 186 ? -4.352 -13.492 5.578 1 98.69 186 LYS A O 1
ATOM 1393 N N . GLU A 1 187 ? -5.133 -13.109 3.486 1 98.56 187 GLU A N 1
ATOM 1394 C CA . GLU A 1 187 ? -4.543 -11.773 3.449 1 98.56 187 GLU A CA 1
ATOM 1395 C C . GLU A 1 187 ? -5.477 -10.742 4.078 1 98.56 187 GLU A C 1
ATOM 1397 O O . GLU A 1 187 ? -5.152 -10.156 5.113 1 98.56 187 GLU A O 1
ATOM 1402 N N . ALA A 1 188 ? -6.688 -10.586 3.473 1 98.69 188 ALA A N 1
ATOM 1403 C CA . ALA A 1 188 ? -7.645 -9.609 3.98 1 98.69 188 ALA A CA 1
ATOM 1404 C C . ALA A 1 188 ? -8.266 -10.078 5.293 1 98.69 188 ALA A C 1
ATOM 1406 O O . ALA A 1 188 ? -8.711 -9.266 6.102 1 98.69 188 ALA A O 1
ATOM 1407 N N . LYS A 1 189 ? -8.297 -11.484 5.453 1 98.62 189 LYS A N 1
ATOM 1408 C CA . LYS A 1 189 ? -8.992 -12.039 6.609 1 98.62 189 LYS A CA 1
ATOM 1409 C C . LYS A 1 189 ? -10.375 -11.406 6.77 1 98.62 189 LYS A C 1
ATOM 1411 O O . LYS A 1 189 ? -10.711 -10.906 7.844 1 98.62 189 LYS A O 1
ATOM 1416 N N . VAL A 1 190 ? -11.141 -11.5 5.73 1 98.88 190 VAL A N 1
ATOM 1417 C CA . VAL A 1 190 ? -12.461 -10.883 5.656 1 98.88 190 VAL A CA 1
ATOM 1418 C C . VAL A 1 190 ? -13.281 -11.266 6.891 1 98.88 190 VAL A C 1
ATOM 1420 O O . VAL A 1 190 ? -13.289 -12.422 7.309 1 98.88 190 VAL A O 1
ATOM 1423 N N . GLU A 1 191 ? -13.922 -10.273 7.465 1 98.69 191 GLU A N 1
ATOM 1424 C CA . GLU A 1 191 ? -14.688 -10.484 8.688 1 98.69 191 GLU A CA 1
ATOM 1425 C C . GLU A 1 191 ? -16.172 -10.664 8.375 1 98.69 191 GLU A C 1
ATOM 1427 O O . GLU A 1 191 ? -16.688 -10.078 7.422 1 98.69 191 GLU A O 1
ATOM 1432 N N . THR A 1 192 ? -16.781 -11.484 9.25 1 98.75 192 THR A N 1
ATOM 1433 C CA . THR A 1 192 ? -18.219 -11.656 9.133 1 98.75 192 THR A CA 1
ATOM 1434 C C . THR A 1 192 ? -18.938 -10.305 9.203 1 98.75 192 THR A C 1
ATOM 1436 O O . THR A 1 192 ? -18.594 -9.461 10.031 1 98.75 192 THR A O 1
ATOM 1439 N N . GLY A 1 193 ? -19.859 -10.062 8.297 1 98.62 193 GLY A N 1
ATOM 1440 C CA . GLY A 1 193 ? -20.641 -8.844 8.289 1 98.62 193 GLY A CA 1
ATOM 1441 C C . GLY A 1 193 ? -20.016 -7.719 7.5 1 98.62 193 GLY A C 1
ATOM 1442 O O . GLY A 1 193 ? -20.641 -6.68 7.27 1 98.62 193 GLY A O 1
ATOM 1443 N N . SER A 1 194 ? -18.797 -7.906 7 1 98.62 194 SER A N 1
ATOM 1444 C CA . SER A 1 194 ? -18.062 -6.852 6.309 1 98.62 194 SER A CA 1
ATOM 1445 C C . SER A 1 194 ? -18.484 -6.762 4.844 1 98.62 194 SER A C 1
ATOM 1447 O O . SER A 1 194 ? -19.312 -7.539 4.383 1 98.62 194 SER A O 1
ATOM 1449 N N . SER A 1 195 ? -17.984 -5.766 4.188 1 98.88 195 SER A N 1
ATOM 1450 C CA . SER A 1 195 ? -18.203 -5.555 2.758 1 98.88 195 SER A CA 1
ATOM 1451 C C . SER A 1 195 ? -16.906 -5.695 1.972 1 98.88 195 SER A C 1
ATOM 1453 O O . SER A 1 195 ? -15.844 -5.293 2.441 1 98.88 195 SER A O 1
ATOM 1455 N N . VAL A 1 196 ? -17.031 -6.332 0.8 1 98.94 196 VAL A N 1
ATOM 1456 C CA . VAL A 1 196 ? -15.867 -6.625 -0.029 1 98.94 196 VAL A CA 1
ATOM 1457 C C . VAL A 1 196 ? -16.156 -6.234 -1.478 1 98.94 196 VAL A C 1
ATOM 1459 O O . VAL A 1 196 ? -17.234 -6.523 -2.004 1 98.94 196 VAL A O 1
ATOM 1462 N N . ALA A 1 197 ? -15.281 -5.504 -2.109 1 99 197 ALA A N 1
ATOM 1463 C CA . ALA A 1 197 ? -15.305 -5.293 -3.555 1 99 197 ALA A CA 1
ATOM 1464 C C . ALA A 1 197 ? -14.25 -6.156 -4.246 1 99 197 ALA A C 1
ATOM 1466 O O . ALA A 1 197 ? -13.109 -6.242 -3.789 1 99 197 ALA A O 1
ATOM 1467 N N . VAL A 1 198 ? -14.594 -6.84 -5.262 1 99 198 VAL A N 1
ATOM 1468 C CA . VAL A 1 198 ? -13.688 -7.684 -6.035 1 99 198 VAL A CA 1
ATOM 1469 C C . VAL A 1 198 ? -13.594 -7.16 -7.465 1 99 198 VAL A C 1
ATOM 1471 O O . VAL A 1 198 ? -14.57 -7.176 -8.211 1 99 198 VAL A O 1
ATOM 1474 N N . PHE A 1 199 ? -12.43 -6.703 -7.828 1 98.88 199 PHE A N 1
ATOM 1475 C CA . PHE A 1 199 ? -12.18 -6.176 -9.164 1 98.88 199 PHE A CA 1
ATOM 1476 C C . PHE A 1 199 ? -11.695 -7.277 -10.102 1 98.88 199 PHE A C 1
ATOM 1478 O O . PHE A 1 199 ? -10.594 -7.801 -9.93 1 98.88 199 PHE A O 1
ATOM 1485 N N . GLY A 1 200 ? -12.445 -7.574 -11.102 1 98.38 200 GLY A N 1
ATOM 1486 C CA . GLY A 1 200 ? -12.148 -8.68 -11.992 1 98.38 200 GLY A CA 1
ATOM 1487 C C . GLY A 1 200 ? -12.742 -10 -11.523 1 98.38 200 GLY A C 1
ATOM 1488 O O . GLY A 1 200 ? -12.43 -10.469 -10.422 1 98.38 200 GLY A O 1
ATOM 1489 N N . LEU A 1 201 ? -13.539 -10.594 -12.414 1 98.44 201 LEU A N 1
ATOM 1490 C CA . LEU A 1 201 ? -14.258 -11.797 -12.016 1 98.44 201 LEU A CA 1
ATOM 1491 C C . LEU A 1 201 ? -13.844 -12.984 -12.883 1 98.44 201 LEU A C 1
ATOM 1493 O O . LEU A 1 201 ? -14.695 -13.75 -13.336 1 98.44 201 LEU A O 1
ATOM 1497 N N . GLY A 1 202 ? -12.531 -13.055 -13.188 1 97.62 202 GLY A N 1
ATOM 1498 C CA . GLY A 1 202 ? -11.961 -14.32 -13.633 1 97.62 202 GLY A CA 1
ATOM 1499 C C . GLY A 1 202 ? -11.859 -15.344 -12.523 1 97.62 202 GLY A C 1
ATOM 1500 O O . GLY 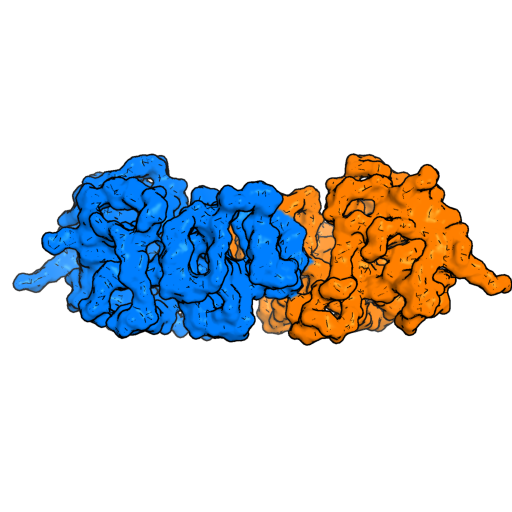A 1 202 ? -12.531 -15.227 -11.492 1 97.62 202 GLY A O 1
ATOM 1501 N N . ALA A 1 203 ? -11.031 -16.328 -12.75 1 98 203 ALA A N 1
ATOM 1502 C CA . ALA A 1 203 ? -10.898 -17.391 -11.758 1 98 203 ALA A CA 1
ATOM 1503 C C . ALA A 1 203 ? -10.422 -16.844 -10.414 1 98 203 ALA A C 1
ATOM 1505 O O . ALA A 1 203 ? -10.898 -17.25 -9.359 1 98 203 ALA A O 1
ATOM 1506 N N . VAL A 1 204 ? -9.469 -15.898 -10.445 1 98.56 204 VAL A N 1
ATOM 1507 C CA . VAL A 1 204 ? -8.93 -15.297 -9.234 1 98.56 204 VAL A CA 1
ATOM 1508 C C . VAL A 1 204 ? -10.039 -14.547 -8.492 1 98.56 204 VAL A C 1
ATOM 1510 O O . VAL A 1 204 ? -10.281 -14.797 -7.309 1 98.56 204 V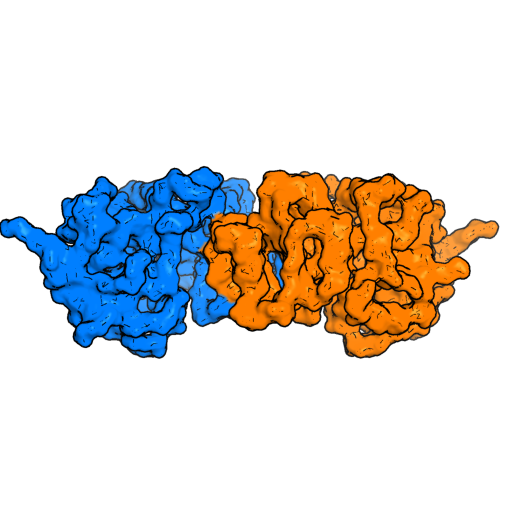AL A O 1
ATOM 1513 N N . GLY A 1 205 ? -10.734 -13.695 -9.195 1 98.81 205 GLY A N 1
ATOM 1514 C CA . GLY A 1 205 ? -11.812 -12.922 -8.578 1 98.81 205 GLY A CA 1
ATOM 1515 C C . GLY A 1 205 ? -12.922 -13.797 -8.023 1 98.81 205 GLY A C 1
ATOM 1516 O O . GLY A 1 205 ? -13.43 -13.531 -6.93 1 98.81 205 GLY A O 1
ATOM 1517 N N . LEU A 1 206 ? -13.32 -14.812 -8.781 1 98.81 206 LEU A N 1
ATOM 1518 C CA . LEU A 1 206 ? -14.367 -15.719 -8.32 1 98.81 206 LEU A CA 1
ATOM 1519 C C . LEU A 1 206 ? -13.914 -16.484 -7.086 1 98.81 206 LEU A C 1
ATOM 1521 O O . LEU A 1 206 ? -14.727 -16.797 -6.207 1 98.81 206 LEU A O 1
ATOM 1525 N N . GLY A 1 207 ? -12.602 -16.797 -7.012 1 98.81 207 GLY A N 1
ATOM 1526 C CA . GLY A 1 207 ? -12.055 -17.344 -5.777 1 98.81 207 GLY A CA 1
ATOM 1527 C C . GLY A 1 207 ? -12.219 -16.406 -4.594 1 98.81 207 GLY A C 1
ATOM 1528 O O . GLY A 1 207 ? -12.602 -16.844 -3.504 1 98.81 207 GLY A O 1
ATOM 1529 N N . ALA A 1 208 ? -11.961 -15.133 -4.777 1 98.94 208 ALA A N 1
ATOM 1530 C CA . ALA A 1 208 ? -12.109 -14.133 -3.725 1 98.94 208 ALA A CA 1
ATOM 1531 C C . ALA A 1 208 ? -13.562 -14.031 -3.268 1 98.94 208 ALA A C 1
ATOM 1533 O O . ALA A 1 208 ? -13.836 -13.969 -2.066 1 98.94 208 ALA A O 1
ATOM 1534 N N . VAL A 1 209 ? -14.477 -14.031 -4.262 1 98.94 209 VAL A N 1
ATOM 1535 C CA . VAL A 1 209 ? -15.906 -13.992 -3.953 1 98.94 209 VAL A CA 1
ATOM 1536 C C . VAL A 1 209 ? -16.281 -15.195 -3.096 1 98.94 209 VAL A C 1
ATOM 1538 O O . VAL A 1 209 ? -16.953 -15.047 -2.07 1 98.94 209 VAL A O 1
ATOM 1541 N N . SER A 1 210 ? -15.812 -16.344 -3.516 1 98.75 210 SER A N 1
ATOM 1542 C CA . SER A 1 210 ? -16.141 -17.594 -2.826 1 98.75 210 SER A CA 1
ATOM 1543 C C . SER A 1 210 ? -15.688 -17.547 -1.371 1 98.75 210 SER A C 1
ATOM 1545 O O . SER A 1 210 ? -16.453 -17.891 -0.468 1 98.75 210 SER A O 1
ATOM 1547 N N . ALA A 1 211 ? -14.461 -17.172 -1.124 1 98.88 211 ALA A N 1
ATOM 1548 C CA . ALA A 1 211 ? -13.938 -17.125 0.239 1 98.88 211 ALA A CA 1
ATOM 1549 C C . ALA A 1 211 ? -14.641 -16.047 1.062 1 98.88 211 ALA A C 1
ATOM 1551 O O . ALA A 1 211 ? -14.906 -16.234 2.25 1 98.88 211 ALA A O 1
ATOM 1552 N N . ALA A 1 212 ? -14.875 -14.852 0.433 1 98.94 212 ALA A N 1
ATOM 1553 C CA . ALA A 1 212 ? -15.594 -13.797 1.143 1 98.94 212 ALA A CA 1
ATOM 1554 C C . ALA A 1 212 ? -16.953 -14.289 1.637 1 98.94 212 ALA A C 1
ATOM 1556 O O . ALA A 1 212 ? -17.328 -14.039 2.783 1 98.94 212 ALA A O 1
ATOM 1557 N N . LYS A 1 213 ? -17.672 -15.016 0.75 1 98.81 213 LYS A N 1
ATOM 1558 C CA . LYS A 1 213 ? -18.953 -15.594 1.126 1 98.81 213 LYS A CA 1
ATOM 1559 C C . LYS A 1 213 ? -18.781 -16.594 2.275 1 98.81 213 LYS A C 1
ATOM 1561 O O . LYS A 1 213 ? -19.531 -16.531 3.256 1 98.81 213 LYS A O 1
ATOM 1566 N N . MET A 1 214 ? -17.859 -17.422 2.139 1 98.31 214 MET A N 1
ATOM 1567 C CA . MET A 1 214 ? -17.594 -18.453 3.143 1 98.31 214 MET A CA 1
ATOM 1568 C C . MET A 1 214 ? -17.297 -17.828 4.5 1 98.31 214 MET A C 1
ATOM 1570 O O . MET A 1 214 ? -17.688 -18.359 5.539 1 98.31 214 MET A O 1
ATOM 1574 N N . LEU A 1 215 ? -16.641 -16.672 4.516 1 98.75 215 LEU A N 1
ATOM 1575 C CA . LEU A 1 215 ? -16.203 -16.016 5.746 1 98.75 215 LEU A CA 1
ATOM 1576 C C . LEU A 1 215 ? -17.312 -15.133 6.312 1 98.75 215 LEU A C 1
ATOM 1578 O O . LEU A 1 215 ? -17.156 -14.547 7.383 1 98.75 215 LEU A O 1
ATOM 1582 N N . GLY A 1 216 ? -18.406 -14.992 5.605 1 98.75 216 GLY A N 1
ATOM 1583 C CA . GLY A 1 216 ? -19.594 -14.352 6.164 1 98.75 216 GLY A CA 1
ATOM 1584 C C . GLY A 1 216 ? -19.703 -12.883 5.793 1 98.75 216 GLY A C 1
ATOM 1585 O O . GLY A 1 216 ? -20.344 -12.109 6.496 1 98.75 216 GLY A O 1
ATOM 1586 N N . ALA A 1 217 ? -19.031 -12.445 4.742 1 98.81 217 ALA A N 1
ATOM 1587 C CA . ALA A 1 217 ? -19.219 -11.078 4.277 1 98.81 217 ALA A CA 1
ATOM 1588 C C . ALA A 1 217 ? -20.688 -10.797 3.982 1 98.81 217 ALA A C 1
ATOM 1590 O O . ALA A 1 217 ? -21.391 -11.641 3.404 1 98.81 217 ALA A O 1
ATOM 1591 N N . ALA A 1 218 ? -21.172 -9.609 4.375 1 98.62 218 ALA A N 1
ATOM 1592 C CA . ALA A 1 218 ? -22.578 -9.25 4.184 1 98.62 218 ALA A CA 1
ATOM 1593 C C . ALA A 1 218 ? -22.812 -8.727 2.768 1 98.62 218 ALA A C 1
ATOM 1595 O O . ALA A 1 218 ? -23.891 -8.906 2.211 1 98.62 218 ALA A O 1
ATOM 1596 N N . LYS A 1 219 ? -21.891 -8.086 2.27 1 98.75 219 LYS A N 1
ATOM 1597 C CA . LYS A 1 219 ? -21.969 -7.504 0.932 1 98.75 219 LYS A CA 1
ATOM 1598 C C . LYS A 1 219 ? -20.719 -7.812 0.12 1 98.75 219 LYS A C 1
ATOM 1600 O O . LYS A 1 219 ? -19.594 -7.562 0.577 1 98.75 219 LYS A O 1
ATOM 1605 N N . ILE A 1 220 ? -20.875 -8.398 -0.994 1 98.94 220 ILE A N 1
ATOM 1606 C CA . ILE A 1 220 ? -19.797 -8.719 -1.925 1 98.94 220 ILE A CA 1
ATOM 1607 C C . ILE A 1 220 ? -20.094 -8.125 -3.295 1 98.94 220 ILE A C 1
ATOM 1609 O O . ILE A 1 220 ? -21 -8.594 -4 1 98.94 220 ILE A O 1
ATOM 1613 N N . ILE A 1 221 ? -19.375 -7.094 -3.674 1 98.94 221 ILE A N 1
ATOM 1614 C CA . ILE A 1 221 ? -19.594 -6.363 -4.918 1 98.94 221 ILE A CA 1
ATOM 1615 C C . ILE A 1 221 ? -18.562 -6.797 -5.957 1 98.94 221 ILE A C 1
ATOM 1617 O O . ILE A 1 221 ? -17.359 -6.562 -5.785 1 98.94 221 ILE A O 1
ATOM 1621 N N . GLY A 1 222 ? -18.984 -7.438 -7.02 1 98.94 222 GLY A N 1
ATOM 1622 C CA . GLY A 1 222 ? -18.094 -7.781 -8.125 1 98.94 222 GLY A CA 1
ATOM 1623 C C . GLY A 1 222 ? -18.094 -6.738 -9.227 1 98.94 222 GLY A C 1
ATOM 1624 O O . GLY A 1 222 ? -19.141 -6.168 -9.555 1 98.94 222 GLY A O 1
ATOM 1625 N N . ILE A 1 223 ? -16.953 -6.434 -9.711 1 98.81 223 ILE A N 1
ATOM 1626 C CA . ILE A 1 223 ? -16.781 -5.461 -10.781 1 98.81 223 ILE A CA 1
ATOM 1627 C C . ILE A 1 223 ? -16.172 -6.141 -12.008 1 98.81 223 ILE A C 1
ATOM 1629 O O . ILE A 1 223 ? -15.086 -6.719 -11.93 1 98.81 223 ILE A O 1
ATOM 1633 N N . ASP A 1 224 ? -16.812 -6.062 -13.117 1 98.44 224 ASP A N 1
ATOM 1634 C CA . ASP A 1 224 ? -16.344 -6.605 -14.383 1 98.44 224 ASP A CA 1
ATOM 1635 C C . ASP A 1 224 ? -17.047 -5.941 -15.562 1 98.44 224 ASP A C 1
ATOM 1637 O O . ASP A 1 224 ? -18.234 -5.637 -15.492 1 98.44 224 ASP A O 1
ATOM 1641 N N . LYS A 1 225 ? -16.312 -5.758 -16.625 1 96.81 225 LYS A N 1
ATOM 1642 C CA . LYS A 1 225 ? -16.906 -5.137 -17.812 1 96.81 225 LYS A CA 1
ATOM 1643 C C . LYS A 1 225 ? -17.75 -6.141 -18.594 1 96.81 225 LYS A C 1
ATOM 1645 O O . LYS A 1 225 ? -18.547 -5.754 -19.438 1 96.81 225 LYS A O 1
ATOM 1650 N N . ASN A 1 226 ? -17.516 -7.445 -18.375 1 97.56 226 ASN A N 1
ATOM 1651 C CA . ASN A 1 226 ? -18.234 -8.523 -19.047 1 97.56 226 ASN A CA 1
ATOM 1652 C C . ASN A 1 226 ? -19.5 -8.906 -18.281 1 97.56 226 ASN A C 1
ATOM 1654 O O . ASN A 1 226 ? -19.438 -9.539 -17.234 1 97.56 226 ASN A O 1
ATOM 1658 N N . GLU A 1 227 ? -20.672 -8.711 -18.875 1 97.06 227 GLU A N 1
ATOM 1659 C CA . GLU A 1 227 ? -21.953 -8.961 -18.234 1 97.06 227 GLU A CA 1
ATOM 1660 C C . GLU A 1 227 ? -22.141 -10.445 -17.938 1 97.06 227 GLU A C 1
ATOM 1662 O O . GLU A 1 227 ? -22.875 -10.812 -17 1 97.06 227 GLU A O 1
ATOM 1667 N N . LEU A 1 228 ? -21.5 -11.25 -18.656 1 96.75 228 LEU A N 1
ATOM 1668 C CA . LEU A 1 228 ? -21.641 -12.688 -18.5 1 96.75 228 LEU A CA 1
ATOM 1669 C C . LEU A 1 228 ? -21.047 -13.148 -17.156 1 96.75 228 LEU A C 1
ATOM 1671 O O . LEU A 1 228 ? -21.359 -14.242 -16.688 1 96.75 228 LEU A O 1
ATOM 1675 N N . LYS A 1 229 ? -20.25 -12.32 -16.562 1 97.88 229 LYS A N 1
ATOM 1676 C CA . LYS A 1 229 ? -19.625 -12.672 -15.289 1 97.88 229 LYS A CA 1
ATOM 1677 C C . LYS A 1 229 ? -20.594 -12.523 -14.125 1 97.88 229 LYS A C 1
ATOM 1679 O O . LYS A 1 229 ? -20.344 -13.031 -13.031 1 97.88 229 LYS A O 1
ATOM 1684 N N . ARG A 1 230 ? -21.703 -11.812 -14.344 1 97.81 230 ARG A N 1
ATOM 1685 C CA . ARG A 1 230 ? -22.688 -11.602 -13.297 1 97.81 230 ARG A CA 1
ATOM 1686 C C . ARG A 1 230 ? -23.203 -12.93 -12.742 1 97.81 230 ARG A C 1
ATOM 1688 O O . ARG A 1 230 ? -23.125 -13.172 -11.539 1 97.81 230 ARG A O 1
ATOM 1695 N N . GLU A 1 231 ? -23.641 -13.773 -13.664 1 97 231 GLU A N 1
ATOM 1696 C CA . GLU A 1 231 ? -24.203 -15.047 -13.242 1 97 231 GLU A CA 1
ATOM 1697 C C . GLU A 1 231 ? -23.156 -15.922 -12.562 1 97 231 GLU A C 1
ATOM 1699 O O . GLU A 1 231 ? -23.453 -16.609 -11.578 1 97 231 GLU A O 1
ATOM 1704 N N . LYS A 1 232 ? -21.969 -15.891 -13.086 1 96.75 232 LYS A N 1
ATOM 1705 C CA . LYS A 1 232 ? -20.891 -16.672 -12.5 1 96.75 232 LYS A CA 1
ATOM 1706 C C . LYS A 1 232 ? -20.578 -16.203 -11.086 1 96.75 232 LYS A C 1
ATOM 1708 O O . LYS A 1 232 ? -20.406 -17.016 -10.18 1 96.75 232 LYS A O 1
ATOM 1713 N N . GLY A 1 233 ? -20.469 -14.898 -10.938 1 98.31 233 GLY A N 1
ATOM 1714 C CA . GLY A 1 233 ? -20.219 -14.344 -9.617 1 98.31 233 GLY A CA 1
ATOM 1715 C C . GLY A 1 233 ? -21.297 -14.688 -8.609 1 98.31 233 GLY A C 1
ATOM 1716 O O . GLY A 1 233 ? -21 -15.008 -7.457 1 98.31 233 GLY A O 1
ATOM 1717 N N . GLU A 1 234 ? -22.547 -14.586 -9.062 1 98.12 234 GLU A N 1
ATOM 1718 C CA . GLU A 1 234 ? -23.672 -14.898 -8.195 1 98.12 234 GLU A CA 1
ATOM 1719 C C . GLU A 1 234 ? -23.625 -16.359 -7.734 1 98.12 234 GLU A C 1
ATOM 1721 O O . GLU A 1 234 ? -23.938 -16.656 -6.582 1 98.12 234 GLU A O 1
ATOM 1726 N N . ALA A 1 235 ? -23.156 -17.234 -8.562 1 96.88 235 ALA A N 1
ATOM 1727 C CA . ALA A 1 235 ? -23.016 -18.641 -8.227 1 96.88 235 ALA A CA 1
ATOM 1728 C C . ALA A 1 235 ? -22.016 -18.844 -7.102 1 96.88 235 ALA A C 1
ATOM 1730 O O . ALA A 1 235 ? -22.125 -19.812 -6.328 1 96.88 235 ALA A O 1
ATOM 1731 N N . PHE A 1 236 ? -21.094 -17.953 -7 1 97.81 236 PHE A N 1
ATOM 1732 C CA . PHE A 1 236 ? -20.047 -18.078 -5.992 1 97.81 236 PHE A CA 1
ATOM 1733 C C . PHE A 1 236 ? -20.391 -17.281 -4.742 1 97.81 236 PHE A C 1
ATOM 1735 O O . PHE A 1 236 ? -19.672 -17.344 -3.74 1 97.81 236 PHE A O 1
ATOM 1742 N N . GLY A 1 237 ? -21.438 -16.453 -4.781 1 98.12 237 GLY A N 1
ATOM 1743 C CA . GLY A 1 237 ? -21.875 -15.766 -3.574 1 98.12 237 GLY A CA 1
ATOM 1744 C C . GLY A 1 237 ? -21.844 -14.258 -3.697 1 98.12 237 GLY A C 1
ATOM 1745 O O . GLY A 1 237 ? -22.109 -13.547 -2.73 1 98.12 237 GLY A O 1
ATOM 1746 N N . MET A 1 238 ? -21.547 -13.75 -4.836 1 98.75 238 MET A N 1
ATOM 1747 C CA . MET A 1 238 ? -21.578 -12.312 -5.086 1 98.75 238 MET A CA 1
ATOM 1748 C C . MET A 1 238 ? -22.969 -11.742 -4.832 1 98.75 238 MET A C 1
ATOM 1750 O O . MET A 1 238 ? -23.969 -12.344 -5.211 1 98.75 238 MET A O 1
ATOM 1754 N N . THR A 1 239 ? -23.078 -10.57 -4.207 1 98.81 239 THR A N 1
ATOM 1755 C CA . THR A 1 239 ? -24.375 -10.008 -3.855 1 98.81 239 THR A CA 1
ATOM 1756 C C . THR A 1 239 ? -24.719 -8.844 -4.781 1 98.81 239 THR A C 1
ATOM 1758 O O . THR A 1 239 ? -25.891 -8.531 -4.973 1 98.81 239 THR A O 1
ATOM 1761 N N . GLU A 1 240 ? -23.75 -8.141 -5.273 1 98.75 240 GLU A N 1
ATOM 1762 C CA . GLU A 1 240 ? -23.922 -7.008 -6.18 1 98.75 240 GLU A CA 1
ATOM 1763 C C . GLU A 1 240 ? -22.938 -7.086 -7.34 1 98.75 240 GLU A C 1
ATOM 1765 O O . GLU A 1 240 ? -21.844 -7.652 -7.203 1 98.75 240 GLU A O 1
ATOM 1770 N N . PHE A 1 241 ? -23.359 -6.562 -8.469 1 98.62 241 PHE A N 1
ATOM 1771 C CA . PHE A 1 241 ? -22.516 -6.574 -9.664 1 98.62 241 PHE A CA 1
ATOM 1772 C C . PHE A 1 241 ? -22.453 -5.188 -10.297 1 98.62 241 PHE A C 1
ATOM 1774 O O . PHE A 1 241 ? -23.484 -4.504 -10.406 1 98.62 241 PHE A O 1
ATOM 1781 N N . ILE A 1 242 ? -21.25 -4.73 -10.602 1 98.38 242 ILE A N 1
ATOM 1782 C CA . ILE A 1 242 ? -21.047 -3.475 -11.32 1 98.38 242 ILE A CA 1
ATOM 1783 C C . ILE A 1 242 ? -20.359 -3.75 -12.648 1 98.38 242 ILE A C 1
ATOM 1785 O O . ILE A 1 242 ? -19.281 -4.348 -12.688 1 98.38 242 ILE A O 1
ATOM 1789 N N . ASN A 1 243 ? -20.922 -3.406 -13.75 1 98 243 ASN A N 1
ATOM 1790 C CA . ASN A 1 243 ? -20.266 -3.225 -15.039 1 98 243 ASN A CA 1
ATOM 1791 C C . ASN A 1 243 ? -19.938 -1.759 -15.297 1 98 243 ASN A C 1
ATOM 1793 O O . ASN A 1 243 ? -20.828 -0.96 -15.602 1 98 243 ASN A O 1
ATOM 1797 N N . PRO A 1 244 ? -18.672 -1.442 -15.141 1 95.44 244 PRO A N 1
ATOM 1798 C CA . PRO A 1 244 ? -18.328 -0.024 -15.242 1 95.44 244 PRO A CA 1
ATOM 1799 C C . PRO A 1 244 ? -18.656 0.569 -16.609 1 95.44 244 PRO A C 1
ATOM 1801 O O . PRO A 1 244 ? -18.781 1.79 -16.75 1 95.44 244 PRO A O 1
ATOM 1804 N N . SER A 1 245 ? -18.797 -0.235 -17.625 1 93.5 245 SER A N 1
ATOM 1805 C CA . SER A 1 245 ? -19.094 0.238 -18.969 1 93.5 245 SER A CA 1
ATOM 1806 C C . SER A 1 245 ? -20.5 0.803 -19.062 1 93.5 245 SER A C 1
ATOM 1808 O O . SER A 1 245 ? -20.828 1.521 -20.016 1 93.5 245 SER A O 1
ATOM 1810 N N . ASN A 1 246 ? -21.344 0.451 -18.172 1 91.88 246 ASN A N 1
ATOM 1811 C CA . ASN A 1 246 ? -22.734 0.908 -18.188 1 91.88 246 ASN A CA 1
ATOM 1812 C C . ASN A 1 246 ? -22.875 2.295 -17.562 1 91.88 246 ASN A C 1
ATOM 1814 O O . ASN A 1 246 ? -23.938 2.914 -17.656 1 91.88 246 ASN A O 1
ATOM 1818 N N . ASN A 1 247 ? -21.906 2.834 -16.875 1 86.06 247 ASN A N 1
ATOM 1819 C CA . ASN A 1 247 ? -21.922 4.121 -16.188 1 86.06 247 ASN A CA 1
ATOM 1820 C C . ASN A 1 247 ? -20.672 4.941 -16.5 1 86.06 247 ASN A C 1
ATOM 1822 O O . ASN A 1 247 ? -19.844 5.164 -15.625 1 86.06 247 ASN A O 1
ATOM 1826 N N . SER A 1 248 ? -20.672 5.539 -17.594 1 81 248 SER A N 1
ATOM 1827 C CA . SER A 1 248 ? -19.453 6.172 -18.078 1 81 248 SER A CA 1
ATOM 1828 C C . SER A 1 248 ? -19.188 7.492 -17.359 1 81 248 SER A C 1
ATOM 1830 O O . SER A 1 248 ? -18.062 8.008 -17.391 1 81 248 SER A O 1
ATOM 1832 N N . ASP A 1 249 ? -20.109 7.938 -16.594 1 91.81 249 ASP A N 1
ATOM 1833 C CA . ASP A 1 249 ? -19.953 9.25 -15.977 1 91.81 249 ASP A CA 1
ATOM 1834 C C . ASP A 1 249 ? -19.375 9.125 -14.562 1 91.81 249 ASP A C 1
ATOM 1836 O O . ASP A 1 249 ? -19.062 10.125 -13.922 1 91.81 249 ASP A O 1
ATOM 1840 N N . LYS A 1 250 ? -19.281 7.891 -14.078 1 95.19 250 LYS A N 1
ATOM 1841 C CA . LYS A 1 250 ? -18.781 7.676 -12.727 1 95.19 250 LYS A CA 1
ATOM 1842 C C . LYS A 1 250 ? -17.562 6.75 -12.727 1 95.19 250 LYS A C 1
ATOM 1844 O O . LYS A 1 250 ? -17.469 5.855 -13.57 1 95.19 250 LYS A O 1
ATOM 1849 N N . SER A 1 251 ? -16.734 7.023 -11.828 1 96.88 251 SER A N 1
ATOM 1850 C CA . SER A 1 251 ? -15.617 6.102 -11.641 1 96.88 251 SER A CA 1
ATOM 1851 C C . SER A 1 251 ? -16.078 4.812 -10.969 1 96.88 251 SER A C 1
ATOM 1853 O O . SER A 1 251 ? -17.141 4.773 -10.352 1 96.88 251 SER A O 1
ATOM 1855 N N . VAL A 1 252 ? -15.352 3.752 -11.125 1 97.88 252 VAL A N 1
ATOM 1856 C CA . VAL A 1 252 ? -15.695 2.473 -10.508 1 97.88 252 VAL A CA 1
ATOM 1857 C C . VAL A 1 252 ? -15.773 2.629 -8.992 1 97.88 252 VAL A C 1
ATOM 1859 O O . VAL A 1 252 ? -16.656 2.07 -8.352 1 97.88 252 VAL A O 1
ATOM 1862 N N . SER A 1 253 ? -14.82 3.361 -8.422 1 98.31 253 SER A N 1
ATOM 1863 C CA . SER A 1 253 ? -14.82 3.572 -6.977 1 98.31 253 SER A CA 1
ATOM 1864 C C . SER A 1 253 ? -16.094 4.281 -6.523 1 98.31 253 SER A C 1
ATOM 1866 O O . SER A 1 253 ? -16.641 3.965 -5.465 1 98.31 253 SER A O 1
ATOM 1868 N N . GLU A 1 254 ? -16.562 5.262 -7.285 1 97.88 254 GLU A N 1
ATOM 1869 C CA . GLU A 1 254 ? -17.812 5.953 -6.965 1 97.88 254 GLU A CA 1
ATOM 1870 C C . GLU A 1 254 ? -19 4.992 -6.984 1 97.88 254 GLU A C 1
ATOM 1872 O O . GLU A 1 254 ? -19.859 5.051 -6.109 1 97.88 254 GLU A O 1
ATOM 1877 N N . LEU A 1 255 ? -19.031 4.113 -8.008 1 98.12 255 LEU A N 1
ATOM 1878 C CA . LEU A 1 255 ? -20.109 3.133 -8.117 1 98.12 255 LEU A CA 1
ATOM 1879 C C . LEU A 1 255 ? -20.094 2.184 -6.922 1 98.12 255 LEU A C 1
ATOM 1881 O O . LEU A 1 255 ? -21.156 1.859 -6.375 1 98.12 255 LEU A O 1
ATOM 1885 N N . VAL A 1 256 ? -18.906 1.738 -6.484 1 98.62 256 VAL A N 1
ATOM 1886 C CA . VAL A 1 256 ? -18.781 0.857 -5.328 1 98.62 256 VAL A CA 1
ATOM 1887 C C . VAL A 1 256 ? -19.281 1.574 -4.074 1 98.62 256 VAL A C 1
ATOM 1889 O O . VAL A 1 256 ? -20 0.993 -3.262 1 98.62 256 VAL A O 1
ATOM 1892 N N . LYS A 1 257 ? -18.891 2.814 -3.895 1 98.06 257 LYS A N 1
ATOM 1893 C CA . LYS A 1 257 ? -19.297 3.588 -2.725 1 98.06 257 LYS A CA 1
ATOM 1894 C C . LYS A 1 257 ? -20.812 3.762 -2.678 1 98.06 257 LYS A C 1
ATOM 1896 O O . LYS A 1 257 ? -21.406 3.695 -1.606 1 98.06 257 LYS A O 1
ATOM 1901 N N . GLU A 1 258 ? -21.391 3.977 -3.818 1 96.75 258 GLU A N 1
ATOM 1902 C CA . GLU A 1 258 ? -22.844 4.105 -3.877 1 96.75 258 GLU A CA 1
ATOM 1903 C C . GLU A 1 258 ? -23.531 2.846 -3.357 1 96.75 258 GLU A C 1
ATOM 1905 O O . GLU A 1 258 ? -24.547 2.928 -2.67 1 96.75 258 GLU A O 1
ATOM 1910 N N . LEU A 1 259 ? -22.938 1.689 -3.623 1 97.12 259 LEU A N 1
ATOM 1911 C CA . LEU A 1 259 ? -23.531 0.419 -3.219 1 97.12 259 LEU A CA 1
ATOM 1912 C C . LEU A 1 259 ? -23.172 0.081 -1.778 1 97.12 259 LEU A C 1
ATOM 1914 O O . LEU A 1 259 ? -23.656 -0.9 -1.221 1 97.12 259 LEU A O 1
ATOM 1918 N N . SER A 1 260 ? -22.297 0.858 -1.194 1 96.12 260 SER A N 1
ATOM 1919 C CA . SER A 1 260 ? -21.828 0.571 0.161 1 96.12 260 SER A CA 1
ATOM 1920 C C . SER A 1 260 ? -22.188 1.705 1.117 1 96.12 260 SER A C 1
ATOM 1922 O O . SER A 1 260 ? -21.438 1.992 2.053 1 96.12 260 SER A O 1
ATOM 1924 N N . GLY A 1 261 ? -23.234 2.453 0.836 1 93 261 GLY A N 1
ATOM 1925 C CA . GLY A 1 261 ? -23.734 3.484 1.73 1 93 261 GLY A CA 1
ATOM 1926 C C . GLY A 1 261 ? -22.922 4.762 1.68 1 93 261 GLY A C 1
ATOM 1927 O O . GLY A 1 261 ? -22.969 5.57 2.609 1 93 261 GLY A O 1
ATOM 1928 N N . GLY A 1 262 ? -22.109 4.867 0.692 1 94.38 262 GLY A N 1
ATOM 1929 C CA . GLY A 1 262 ? -21.359 6.094 0.496 1 94.38 262 GLY A CA 1
ATOM 1930 C C . GLY A 1 262 ? -19.984 6.051 1.121 1 94.38 262 GLY A C 1
ATOM 1931 O O . GLY A 1 262 ? -19.109 6.863 0.791 1 94.38 262 GLY A O 1
ATOM 1932 N N . ASN A 1 263 ? -19.625 5.121 1.957 1 93.75 263 ASN A N 1
ATOM 1933 C CA . ASN A 1 263 ? -18.406 5.133 2.766 1 93.75 263 ASN A CA 1
ATOM 1934 C C . ASN A 1 263 ? -17.312 4.277 2.141 1 93.75 263 ASN A C 1
ATOM 1936 O O . ASN A 1 263 ? -16.141 4.402 2.5 1 93.75 263 ASN A O 1
ATOM 1940 N N . GLY A 1 264 ? -17.688 3.395 1.185 1 98.06 264 GLY A N 1
ATOM 1941 C CA . GLY A 1 264 ? -16.734 2.428 0.646 1 98.06 264 GLY A CA 1
ATOM 1942 C C . GLY A 1 264 ? -16.797 1.086 1.353 1 98.06 264 GLY A C 1
ATOM 1943 O O . GLY A 1 264 ? -17.469 0.942 2.373 1 98.06 264 GLY A O 1
ATOM 1944 N N . VAL A 1 265 ? -16.125 0.156 0.825 1 98.88 265 VAL A N 1
ATOM 1945 C CA . VAL A 1 265 ? -16.141 -1.196 1.375 1 98.88 265 VAL A CA 1
ATOM 1946 C C . VAL A 1 265 ? -14.992 -1.35 2.377 1 98.88 265 VAL A C 1
ATOM 1948 O O . VAL A 1 265 ? -14.062 -0.54 2.4 1 98.88 265 VAL A O 1
ATOM 1951 N N . ASP A 1 266 ? -15.102 -2.381 3.229 1 98.75 266 ASP A N 1
ATOM 1952 C CA . ASP A 1 266 ? -14.047 -2.688 4.188 1 98.75 266 ASP A CA 1
ATOM 1953 C C . ASP A 1 266 ? -12.789 -3.188 3.477 1 98.75 266 ASP A C 1
ATOM 1955 O O . ASP A 1 266 ? -11.672 -2.791 3.822 1 98.75 266 ASP A O 1
ATOM 1959 N N . TYR A 1 267 ? -13.008 -4.039 2.477 1 98.94 267 TYR A N 1
ATOM 1960 C CA . TYR A 1 267 ? -11.906 -4.664 1.755 1 98.94 267 TYR A CA 1
ATOM 1961 C C . TYR A 1 267 ? -12.109 -4.57 0.249 1 98.94 267 TYR A C 1
ATOM 1963 O O . TYR A 1 267 ? -13.25 -4.617 -0.232 1 98.94 267 TYR A O 1
ATOM 1971 N N . SER A 1 268 ? -11.102 -4.383 -0.452 1 98.94 268 SER A N 1
ATOM 1972 C CA . SER A 1 268 ? -11.109 -4.551 -1.901 1 98.94 268 SER A CA 1
ATOM 1973 C C . SER A 1 268 ? -10.008 -5.504 -2.355 1 98.94 268 SER A C 1
ATOM 1975 O O . SER A 1 268 ? -8.914 -5.508 -1.795 1 98.94 268 SER A O 1
ATOM 1977 N N . ILE A 1 269 ? -10.297 -6.363 -3.248 1 98.94 269 ILE A N 1
ATOM 1978 C CA . ILE A 1 269 ? -9.344 -7.297 -3.838 1 98.94 269 ILE A CA 1
ATOM 1979 C C . ILE A 1 269 ? -9.188 -7.004 -5.328 1 98.94 269 ILE A C 1
ATOM 1981 O O . ILE A 1 269 ? -10.141 -7.16 -6.102 1 98.94 269 ILE A O 1
ATOM 1985 N N . GLU A 1 270 ? -8.055 -6.551 -5.734 1 98.88 270 GLU A N 1
ATOM 1986 C CA . GLU A 1 270 ? -7.766 -6.164 -7.113 1 98.88 270 GLU A CA 1
ATOM 1987 C C . GLU A 1 270 ? -7.172 -7.328 -7.898 1 98.88 270 GLU A C 1
ATOM 1989 O O . GLU A 1 270 ? -6.016 -7.703 -7.695 1 98.88 270 GLU A O 1
ATOM 1994 N N . CYS A 1 271 ? -7.957 -7.902 -8.789 1 98.44 271 CYS A N 1
ATOM 1995 C CA . CYS A 1 271 ? -7.574 -9.141 -9.461 1 98.44 271 CYS A CA 1
ATOM 1996 C C . CYS A 1 271 ? -7.312 -8.891 -10.945 1 98.44 271 CYS A C 1
ATOM 1998 O O . CYS A 1 271 ? -7.039 -9.828 -11.695 1 98.44 271 CYS A O 1
ATOM 2000 N N . THR A 1 272 ? -7.371 -7.699 -11.422 1 96.88 272 THR A N 1
ATOM 2001 C CA . THR A 1 272 ? -7.316 -7.445 -12.859 1 96.88 272 THR A CA 1
ATOM 2002 C C . THR A 1 272 ? -5.879 -7.18 -13.305 1 96.88 272 THR A C 1
ATOM 2004 O O . THR A 1 272 ? -5.473 -7.617 -14.383 1 96.88 272 THR A O 1
ATOM 2007 N N . GLY A 1 273 ? -5.184 -6.422 -12.523 1 94.69 273 GLY A N 1
ATOM 2008 C CA . GLY A 1 273 ? -3.861 -5.957 -12.922 1 94.69 273 GLY A CA 1
ATOM 2009 C C . GLY A 1 273 ? -3.902 -4.727 -13.805 1 94.69 273 GLY A C 1
ATOM 2010 O O . GLY A 1 273 ? -2.861 -4.234 -14.242 1 94.69 273 GLY A O 1
ATOM 2011 N N . ALA A 1 274 ? -5.105 -4.246 -14.102 1 94.69 274 ALA A N 1
ATOM 2012 C CA . ALA A 1 274 ? -5.227 -3.041 -14.914 1 94.69 274 ALA A CA 1
ATOM 2013 C C . ALA A 1 274 ? -4.719 -1.814 -14.164 1 94.69 274 ALA A C 1
ATOM 2015 O O . ALA A 1 274 ? -5.168 -1.53 -13.055 1 94.69 274 ALA A O 1
ATOM 2016 N N . ALA A 1 275 ? -3.875 -1.068 -14.82 1 94.62 275 ALA A N 1
ATOM 2017 C CA . ALA A 1 275 ? -3.123 0.005 -14.18 1 94.62 275 ALA A CA 1
ATOM 2018 C C . ALA A 1 275 ? -4.059 0.998 -13.5 1 94.62 275 ALA A C 1
ATOM 2020 O O . ALA A 1 275 ? -3.867 1.341 -12.328 1 94.62 275 ALA A O 1
ATOM 2021 N N . PRO A 1 276 ? -5.172 1.445 -14.102 1 93.75 276 PRO A N 1
ATOM 2022 C CA . PRO A 1 276 ? -6.02 2.461 -13.469 1 93.75 276 PRO A CA 1
ATOM 2023 C C . PRO A 1 276 ? -6.793 1.921 -12.273 1 93.75 276 PRO A C 1
ATOM 2025 O O . PRO A 1 276 ? -7.293 2.699 -11.453 1 93.75 276 PRO A O 1
ATOM 2028 N N . LEU A 1 277 ? -6.891 0.63 -12.211 1 97.25 277 LEU A N 1
ATOM 2029 C CA . LEU A 1 277 ? -7.789 0.064 -11.211 1 97.25 277 LEU A CA 1
ATOM 2030 C C . LEU A 1 277 ? -7.082 -0.1 -9.875 1 97.25 277 LEU A C 1
ATOM 2032 O O . LEU A 1 277 ? -7.727 -0.343 -8.852 1 97.25 277 LEU A O 1
ATOM 2036 N N . LEU A 1 278 ? -5.754 0.023 -9.867 1 98 278 LEU A N 1
ATOM 2037 C CA . LEU A 1 278 ? -5.074 0.018 -8.578 1 98 278 LEU A CA 1
ATOM 2038 C C . LEU A 1 278 ? -5.605 1.132 -7.684 1 98 278 LEU A C 1
ATOM 2040 O O . LEU A 1 278 ? -6.113 0.867 -6.59 1 98 278 LEU A O 1
ATOM 2044 N N . THR A 1 279 ? -5.582 2.363 -8.18 1 98.31 279 THR A N 1
ATOM 2045 C CA . THR A 1 279 ? -6.043 3.51 -7.402 1 98.31 279 THR A CA 1
ATOM 2046 C C . THR A 1 279 ? -7.543 3.426 -7.148 1 98.31 279 THR A C 1
ATOM 2048 O O . THR A 1 279 ? -8.016 3.746 -6.055 1 98.31 279 THR A O 1
ATOM 2051 N N . GLU A 1 280 ? -8.289 2.963 -8.102 1 98.19 280 GLU A N 1
ATOM 2052 C CA . GLU A 1 280 ? -9.734 2.84 -7.953 1 98.19 280 GLU A CA 1
ATOM 2053 C C . GLU A 1 280 ? -10.094 1.827 -6.867 1 98.19 280 GLU A C 1
ATOM 2055 O O . GLU A 1 280 ? -11.047 2.031 -6.113 1 98.19 280 GLU A O 1
ATOM 2060 N N . SER A 1 281 ? -9.352 0.733 -6.84 1 98.75 281 SER A N 1
ATOM 2061 C CA . SER A 1 281 ? -9.625 -0.282 -5.828 1 98.75 281 SER A CA 1
ATOM 2062 C C . SER A 1 281 ? -9.32 0.238 -4.426 1 98.75 281 SER A C 1
ATOM 2064 O O . SER A 1 281 ? -10.008 -0.119 -3.465 1 98.75 281 SER A O 1
ATOM 2066 N N . LEU A 1 282 ? -8.328 1.049 -4.312 1 98.56 282 LEU A N 1
ATOM 2067 C CA . LEU A 1 282 ? -8.008 1.698 -3.045 1 98.56 282 LEU A CA 1
ATOM 2068 C C . LEU A 1 282 ? -9.094 2.699 -2.66 1 98.56 282 LEU A C 1
ATOM 2070 O O . LEU A 1 282 ? -9.594 2.676 -1.534 1 98.56 282 LEU A O 1
ATOM 2074 N N . GLU A 1 283 ? -9.484 3.512 -3.605 1 98.31 283 GLU A N 1
ATOM 2075 C CA . GLU A 1 283 ? -10.461 4.57 -3.371 1 98.31 283 GLU A CA 1
ATOM 2076 C C . GLU A 1 283 ? -11.828 3.992 -3.035 1 98.31 283 GLU A C 1
ATOM 2078 O O . GLU A 1 283 ? -12.648 4.656 -2.398 1 98.31 283 GLU A O 1
ATOM 2083 N N . ALA A 1 284 ? -12.062 2.771 -3.432 1 98.75 284 ALA A N 1
ATOM 2084 C CA . ALA A 1 284 ? -13.344 2.107 -3.199 1 98.75 284 ALA A CA 1
ATOM 2085 C C . ALA A 1 284 ? -13.492 1.695 -1.738 1 98.75 284 ALA A C 1
ATOM 2087 O O . ALA A 1 284 ? -14.578 1.318 -1.3 1 98.75 284 ALA A O 1
ATOM 2088 N N . THR A 1 285 ? -12.461 1.774 -0.961 1 98.81 285 THR A N 1
ATOM 2089 C CA . THR A 1 285 ? -12.5 1.301 0.418 1 98.81 285 THR A CA 1
ATOM 2090 C C . THR A 1 285 ? -12.727 2.461 1.383 1 98.81 285 THR A C 1
ATOM 2092 O O . THR A 1 285 ? -12.633 3.627 0.992 1 98.81 285 THR A O 1
ATOM 2095 N N . LYS A 1 286 ? -13.023 2.1 2.598 1 98.44 286 LYS A N 1
ATOM 2096 C CA . LYS A 1 286 ? -13.32 3.08 3.639 1 98.44 286 LYS A CA 1
ATOM 2097 C C . LYS A 1 286 ? -12.094 3.936 3.947 1 98.44 286 LYS A C 1
ATOM 2099 O O . LYS A 1 286 ? -10.984 3.416 4.074 1 98.44 286 LYS A O 1
ATOM 2104 N N . VAL A 1 287 ? -12.328 5.246 4.051 1 97.75 287 VAL A N 1
ATOM 2105 C CA . VAL A 1 287 ? -11.281 6.156 4.5 1 97.75 287 VAL A CA 1
ATOM 2106 C C . VAL A 1 287 ? -10.805 5.746 5.891 1 97.75 287 VAL A C 1
ATOM 2108 O O . VAL A 1 287 ? -11.617 5.438 6.766 1 97.75 287 VAL A O 1
ATOM 2111 N N . GLY A 1 288 ? -9.492 5.66 6.059 1 98 288 GLY A N 1
ATOM 2112 C CA . GLY A 1 288 ? -8.914 5.41 7.371 1 98 288 GLY A CA 1
ATOM 2113 C C . GLY A 1 288 ? -8.633 3.943 7.629 1 98 288 GLY A C 1
ATOM 2114 O O . GLY A 1 288 ? -7.594 3.598 8.203 1 98 288 GLY A O 1
ATOM 2115 N N . THR A 1 289 ? -9.555 3.08 7.121 1 98.06 289 THR A N 1
ATOM 2116 C CA . THR A 1 289 ? -9.422 1.696 7.566 1 98.06 289 THR A CA 1
ATOM 2117 C C . THR A 1 289 ? -9.445 0.741 6.375 1 98.06 289 THR A C 1
ATOM 2119 O O . THR A 1 289 ? -9.148 -0.448 6.523 1 98.06 289 THR A O 1
ATOM 2122 N N . GLY A 1 290 ? -9.812 1.224 5.215 1 98.56 290 GLY A N 1
ATOM 2123 C CA . GLY A 1 290 ? -9.961 0.367 4.051 1 98.56 290 GLY A CA 1
ATOM 2124 C C . GLY A 1 290 ? -8.688 -0.378 3.695 1 98.56 290 GLY A C 1
ATOM 2125 O O . GLY A 1 290 ? -7.586 0.17 3.807 1 98.56 290 GLY A O 1
ATOM 2126 N N . GLU A 1 291 ? -8.844 -1.632 3.291 1 98.81 291 GLU A N 1
ATOM 2127 C CA . GLU A 1 291 ? -7.703 -2.469 2.916 1 98.81 291 GLU A CA 1
ATOM 2128 C C . GLU A 1 291 ? -7.875 -3.033 1.509 1 98.81 291 GLU A C 1
ATOM 2130 O O . GLU A 1 291 ? -8.93 -3.574 1.175 1 98.81 291 GLU A O 1
ATOM 2135 N N . THR A 1 292 ? -6.883 -2.826 0.733 1 98.94 292 THR A N 1
ATOM 2136 C CA . THR A 1 292 ? -6.859 -3.395 -0.609 1 98.94 292 THR A CA 1
ATOM 2137 C C . THR A 1 292 ? -5.781 -4.473 -0.72 1 98.94 292 THR A C 1
ATOM 2139 O O . THR A 1 292 ? -4.641 -4.262 -0.307 1 98.94 292 THR A O 1
ATOM 2142 N N . ILE A 1 293 ? -6.148 -5.609 -1.187 1 98.94 293 ILE A N 1
ATOM 2143 C CA . ILE A 1 293 ? -5.199 -6.664 -1.524 1 98.94 293 ILE A CA 1
ATOM 2144 C C . ILE A 1 293 ? -4.934 -6.656 -3.027 1 98.94 293 ILE A C 1
ATOM 2146 O O . ILE A 1 293 ? -5.855 -6.828 -3.828 1 98.94 293 ILE A O 1
ATOM 2150 N N . LEU A 1 294 ? -3.701 -6.398 -3.387 1 98.75 294 LEU A N 1
ATOM 2151 C CA . LEU A 1 294 ? -3.287 -6.371 -4.785 1 98.75 294 LEU A CA 1
ATOM 2152 C C . LEU A 1 294 ? -2.75 -7.73 -5.219 1 98.75 294 LEU A C 1
ATOM 2154 O O . LEU A 1 294 ? -1.734 -8.195 -4.699 1 98.75 294 LEU A O 1
ATOM 2158 N N . ILE A 1 295 ? -3.383 -8.344 -6.164 1 97.25 295 ILE A N 1
ATOM 2159 C CA . ILE A 1 295 ? -2.975 -9.648 -6.656 1 97.25 295 ILE A CA 1
ATOM 2160 C C . ILE A 1 295 ? -2.861 -9.617 -8.18 1 97.25 295 ILE A C 1
ATOM 2162 O O . ILE A 1 295 ? -2.09 -10.383 -8.766 1 97.25 295 ILE A O 1
ATOM 2166 N N . GLY A 1 296 ? -3.615 -8.836 -8.836 1 95.31 296 GLY A N 1
ATOM 2167 C CA . GLY A 1 296 ? -3.643 -8.797 -10.289 1 95.31 296 GLY A CA 1
ATOM 2168 C C . GLY A 1 296 ? -2.33 -8.344 -10.898 1 95.31 296 GLY A C 1
ATOM 2169 O O . GLY A 1 296 ? -1.669 -7.449 -10.359 1 95.31 296 GLY A O 1
ATOM 2170 N N . VAL A 1 297 ? -1.943 -8.992 -11.945 1 92.12 297 VAL A N 1
ATOM 2171 C CA . VAL A 1 297 ? -0.728 -8.656 -12.68 1 92.12 297 VAL A CA 1
ATOM 2172 C C . VAL A 1 297 ? -1.071 -8.352 -14.141 1 92.12 297 VAL A C 1
ATOM 2174 O O . VAL A 1 297 ? -1.698 -9.172 -14.812 1 92.12 297 VAL A O 1
ATOM 2177 N N . GLY A 1 298 ? -0.752 -7.184 -14.547 1 89.81 298 GLY A N 1
ATOM 2178 C CA . GLY A 1 298 ? -0.924 -6.785 -15.938 1 89.81 298 GLY A CA 1
ATOM 2179 C C . GLY A 1 298 ? 0.386 -6.672 -16.688 1 89.81 298 GLY A C 1
ATOM 2180 O O . GLY A 1 298 ? 1.363 -7.344 -16.359 1 89.81 298 GLY A O 1
ATOM 2181 N N . ALA A 1 299 ? 0.314 -5.945 -17.703 1 83.81 299 ALA A N 1
ATOM 2182 C CA . ALA A 1 299 ? 1.454 -5.824 -18.609 1 83.81 299 ALA A CA 1
ATOM 2183 C C . ALA A 1 299 ? 2.52 -4.895 -18.031 1 83.81 299 ALA A C 1
ATOM 2185 O O . ALA A 1 299 ? 3.695 -4.992 -18.391 1 83.81 299 ALA A O 1
ATOM 2186 N N . GLU A 1 300 ? 2.133 -4.09 -17.109 1 90.31 300 GLU A N 1
ATOM 2187 C CA . GLU A 1 300 ? 3.045 -3.064 -16.609 1 90.31 300 GLU A CA 1
ATOM 2188 C C . GLU A 1 300 ? 3.729 -3.514 -15.328 1 90.31 300 GLU A C 1
ATOM 2190 O O . GLU A 1 300 ? 3.08 -4.066 -14.438 1 90.31 300 GLU A O 1
ATOM 2195 N N . SER A 1 301 ? 5 -3.256 -15.297 1 91.94 301 SER A N 1
ATOM 2196 C CA . SER A 1 301 ? 5.758 -3.613 -14.109 1 91.94 301 SER A CA 1
ATOM 2197 C C . SER A 1 301 ? 5.691 -2.51 -13.055 1 91.94 301 SER A C 1
ATOM 2199 O O . SER A 1 301 ? 6.074 -2.721 -11.906 1 91.94 301 SER A O 1
ATOM 2201 N N . THR A 1 302 ? 5.289 -1.332 -13.484 1 95.5 302 THR A N 1
ATOM 2202 C CA . THR A 1 302 ? 5.109 -0.181 -12.602 1 95.5 302 THR A CA 1
ATOM 2203 C C . THR A 1 302 ? 3.707 0.403 -12.766 1 95.5 302 THR A C 1
ATOM 2205 O O . THR A 1 302 ? 3.252 0.642 -13.883 1 95.5 302 THR A O 1
ATOM 2208 N N . LEU A 1 303 ? 3.051 0.564 -11.625 1 96.81 303 LEU A N 1
ATOM 2209 C CA . LEU A 1 303 ? 1.672 1.041 -11.656 1 96.81 303 LEU A CA 1
ATOM 2210 C C . LEU A 1 303 ? 1.569 2.441 -11.062 1 96.81 303 LEU A C 1
ATOM 2212 O O . LEU A 1 303 ? 2.291 2.775 -10.117 1 96.81 303 LEU A O 1
ATOM 2216 N N . PRO A 1 304 ? 0.649 3.229 -11.594 1 97.06 304 PRO A N 1
ATOM 2217 C CA . PRO A 1 304 ? 0.385 4.531 -10.977 1 97.06 304 PRO A CA 1
ATOM 2218 C C . PRO A 1 304 ? -0.434 4.418 -9.688 1 97.06 304 PRO A C 1
ATOM 2220 O O . PRO A 1 304 ? -1.46 3.73 -9.664 1 97.06 304 PRO A O 1
ATOM 2223 N N . LEU A 1 305 ? 0.014 4.984 -8.664 1 97.88 305 LEU A N 1
ATOM 2224 C CA . LEU A 1 305 ? -0.681 5.02 -7.379 1 97.88 305 LEU A CA 1
ATOM 2225 C C . LEU A 1 305 ? -1.098 6.445 -7.027 1 97.88 305 LEU A C 1
ATOM 2227 O O . LEU A 1 305 ? -0.25 7.332 -6.902 1 97.88 305 LEU A O 1
ATOM 2231 N N . GLY A 1 306 ? -2.414 6.637 -6.91 1 96.81 306 GLY A N 1
ATOM 2232 C CA . GLY A 1 306 ? -2.883 7.934 -6.445 1 96.81 306 GLY A CA 1
ATOM 2233 C C . GLY A 1 306 ? -2.469 8.242 -5.02 1 96.81 306 GLY A C 1
ATOM 2234 O O . GLY A 1 306 ? -2.65 7.418 -4.121 1 96.81 306 GLY A O 1
ATOM 2235 N N . LEU A 1 307 ? -1.966 9.391 -4.789 1 96.19 307 LEU A N 1
ATOM 2236 C CA . LEU A 1 307 ? -1.368 9.742 -3.508 1 96.19 307 LEU A CA 1
ATOM 2237 C C . LEU A 1 307 ? -2.443 9.984 -2.453 1 96.19 307 LEU A C 1
ATOM 2239 O O . LEU A 1 307 ? -2.381 9.422 -1.357 1 96.19 307 LEU A O 1
ATOM 2243 N N . ILE A 1 308 ? -3.498 10.766 -2.717 1 95.25 308 ILE A N 1
ATOM 2244 C CA . ILE A 1 308 ? -4.492 11.164 -1.729 1 95.25 308 ILE A CA 1
ATOM 2245 C C . ILE A 1 308 ? -5.258 9.938 -1.243 1 95.25 308 ILE A C 1
ATOM 2247 O O . ILE A 1 308 ? -5.383 9.711 -0.036 1 95.25 308 ILE A O 1
ATOM 2251 N N . PRO A 1 309 ? -5.648 9.008 -2.164 1 96.69 309 PRO A N 1
ATOM 2252 C CA . PRO A 1 309 ? -6.371 7.824 -1.683 1 96.69 309 PRO A CA 1
ATOM 2253 C C . PRO A 1 309 ? -5.566 7.016 -0.669 1 96.69 309 PRO A C 1
ATOM 2255 O O . PRO A 1 309 ? -6.117 6.555 0.335 1 96.69 309 PRO A O 1
ATOM 2258 N N . ILE A 1 310 ? -4.297 6.852 -0.851 1 98.19 310 ILE A N 1
ATOM 2259 C CA . ILE A 1 310 ? -3.502 6.035 0.058 1 98.19 310 ILE A CA 1
ATOM 2260 C C . ILE A 1 310 ? -3.186 6.824 1.325 1 98.19 310 ILE A C 1
ATOM 2262 O O . ILE A 1 310 ? -3.209 6.277 2.43 1 98.19 310 ILE A O 1
ATOM 2266 N N . LEU A 1 311 ? -2.986 8.102 1.284 1 97.62 311 LEU A N 1
ATOM 2267 C CA . LEU A 1 311 ? -2.602 8.922 2.4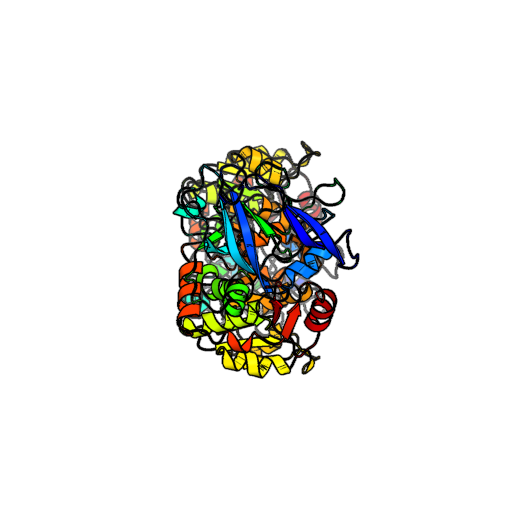26 1 97.62 311 LEU A CA 1
ATOM 2268 C C . LEU A 1 311 ? -3.73 8.992 3.449 1 97.62 311 LEU A C 1
ATOM 2270 O O . LEU A 1 311 ? -3.488 9.25 4.629 1 97.62 311 LEU A O 1
ATOM 2274 N N . LEU A 1 312 ? -4.938 8.781 2.957 1 97.75 312 LEU A N 1
ATOM 2275 C CA . LEU A 1 312 ? -6.09 8.898 3.842 1 97.75 312 LEU A CA 1
ATOM 2276 C C . LEU A 1 312 ? -6.289 7.617 4.648 1 97.75 312 LEU A C 1
ATOM 2278 O O . LEU A 1 312 ? -7.422 7.168 4.844 1 97.75 312 LEU A O 1
ATOM 2282 N N . GLY A 1 313 ? -5.242 7.008 5.012 1 98.25 313 GLY A N 1
ATOM 2283 C CA . GLY A 1 313 ? -5.211 5.969 6.031 1 98.25 313 GLY A CA 1
ATOM 2284 C C . GLY A 1 313 ? -5.488 4.582 5.477 1 98.25 313 GLY A C 1
ATOM 2285 O O . GLY A 1 313 ? -5.711 3.639 6.238 1 98.25 313 GLY A O 1
ATOM 2286 N N . ARG A 1 314 ? -5.508 4.461 4.184 1 98.69 314 ARG A N 1
ATOM 2287 C CA . ARG A 1 314 ? -5.805 3.158 3.602 1 98.69 314 ARG A CA 1
ATOM 2288 C C . ARG A 1 314 ? -4.551 2.301 3.508 1 98.69 314 ARG A C 1
ATOM 2290 O O . ARG A 1 314 ? -3.432 2.818 3.549 1 98.69 314 ARG A O 1
ATOM 2297 N N . THR A 1 315 ? -4.785 1 3.43 1 98.88 315 THR A N 1
ATOM 2298 C CA . THR A 1 315 ? -3.705 0.021 3.379 1 98.88 315 THR A CA 1
ATOM 2299 C C . THR A 1 315 ? -3.725 -0.736 2.053 1 98.88 315 THR A C 1
ATOM 2301 O O . THR A 1 315 ? -4.785 -1.15 1.584 1 98.88 315 THR A O 1
ATOM 2304 N N . LEU A 1 316 ? -2.617 -0.798 1.461 1 98.94 316 LEU A N 1
ATOM 2305 C CA . LEU A 1 316 ? -2.381 -1.629 0.285 1 98.94 316 LEU A CA 1
ATOM 2306 C C . LEU A 1 316 ? -1.425 -2.771 0.61 1 98.94 316 LEU A C 1
ATOM 2308 O O . LEU A 1 316 ? -0.311 -2.537 1.085 1 98.94 316 LEU A O 1
ATOM 2312 N N . LYS A 1 317 ? -1.854 -3.969 0.441 1 98.81 317 LYS A N 1
ATOM 2313 C CA . LYS A 1 317 ? -1.013 -5.148 0.628 1 98.81 317 LYS A CA 1
ATOM 2314 C C . LYS A 1 317 ? -0.926 -5.969 -0.654 1 98.81 317 LYS A C 1
ATOM 2316 O O . LYS A 1 317 ? -1.941 -6.219 -1.309 1 98.81 317 LYS A O 1
ATOM 2321 N N . GLY A 1 318 ? 0.273 -6.273 -1.042 1 98.56 318 GLY A N 1
ATOM 2322 C CA . GLY A 1 318 ? 0.447 -7.203 -2.148 1 98.56 318 GLY A CA 1
ATOM 2323 C C . GLY A 1 318 ? 0.486 -8.656 -1.707 1 98.56 318 GLY A C 1
ATOM 2324 O O . GLY A 1 318 ? 0.799 -8.953 -0.552 1 98.56 318 GLY A O 1
ATOM 2325 N N . SER A 1 319 ? 0.211 -9.516 -2.684 1 98.19 319 SER A N 1
ATOM 2326 C CA . SER A 1 319 ? 0.161 -10.922 -2.275 1 98.19 319 SER A CA 1
ATOM 2327 C C . SER A 1 319 ? 0.441 -11.852 -3.453 1 98.19 319 SER A C 1
ATOM 2329 O O . SER A 1 319 ? -0.072 -11.633 -4.555 1 98.19 319 SER A O 1
ATOM 2331 N N . VAL A 1 320 ? 1.27 -12.797 -3.188 1 97.25 320 VAL A N 1
ATOM 2332 C CA . VAL A 1 320 ? 1.455 -13.938 -4.082 1 97.25 320 VAL A CA 1
ATOM 2333 C C . VAL A 1 320 ? 0.663 -15.133 -3.566 1 97.25 320 VAL A C 1
ATOM 2335 O O . VAL A 1 320 ? 0.623 -15.383 -2.359 1 97.25 320 VAL A O 1
ATOM 2338 N N . PHE A 1 321 ? -0.005 -15.781 -4.504 1 98.19 321 PHE A N 1
ATOM 2339 C CA . PHE A 1 321 ? -0.744 -17 -4.219 1 98.19 321 PHE A CA 1
ATOM 2340 C C . PHE A 1 321 ? -1.779 -16.766 -3.123 1 98.19 321 PHE A C 1
ATOM 2342 O O . PHE A 1 321 ? -2.125 -17.688 -2.381 1 98.19 321 PHE A O 1
ATOM 2349 N N . GLY A 1 322 ? -2.23 -15.477 -2.902 1 98.5 322 GLY A N 1
ATOM 2350 C CA . GLY A 1 322 ? -3.273 -15.109 -1.956 1 98.5 322 GLY A CA 1
ATOM 2351 C C . GLY A 1 322 ? -2.867 -15.32 -0.51 1 98.5 322 GLY A C 1
ATOM 2352 O O . GLY A 1 322 ? -3.717 -15.547 0.353 1 98.5 322 GLY A O 1
ATOM 2353 N N . GLY A 1 323 ? -1.548 -15.422 -0.292 1 98.56 323 GLY A N 1
ATOM 2354 C CA . GLY A 1 323 ? -1.093 -15.633 1.073 1 98.56 323 GLY A CA 1
ATOM 2355 C C . GLY A 1 323 ? -1.229 -17.062 1.536 1 98.56 323 GLY A C 1
ATOM 2356 O O . GLY A 1 323 ? -1.063 -17.359 2.723 1 98.56 323 GLY A O 1
ATOM 2357 N N . LEU A 1 324 ? -1.507 -17.969 0.644 1 98.56 324 LEU A N 1
ATOM 2358 C CA . LEU A 1 324 ? -1.696 -19.375 0.998 1 98.56 324 LEU A CA 1
ATOM 2359 C C . LEU A 1 324 ? -0.354 -20.078 1.164 1 98.56 324 LEU A C 1
ATOM 2361 O O . LEU A 1 324 ? 0.502 -20 0.28 1 98.56 324 LEU A O 1
ATOM 2365 N N . LYS A 1 325 ? -0.189 -20.703 2.221 1 98.12 325 LYS A N 1
ATOM 2366 C CA . LYS A 1 325 ? 0.935 -21.641 2.336 1 98.12 325 LYS A CA 1
ATOM 2367 C C . LYS A 1 325 ? 0.751 -22.844 1.419 1 98.12 325 LYS A C 1
ATOM 2369 O O . LYS A 1 325 ? -0.346 -23.391 1.325 1 98.12 325 LYS A O 1
ATOM 2374 N N . ALA A 1 326 ? 1.807 -23.203 0.81 1 96.44 326 ALA A N 1
ATOM 2375 C CA . ALA A 1 326 ? 1.782 -24.172 -0.282 1 96.44 326 ALA A CA 1
ATOM 2376 C C . ALA A 1 326 ? 1.185 -25.5 0.176 1 96.44 326 ALA A C 1
ATOM 2378 O O . ALA A 1 326 ? 0.463 -26.156 -0.579 1 96.44 326 ALA A O 1
ATOM 2379 N N . ILE A 1 327 ? 1.479 -25.938 1.366 1 97.06 327 ILE A N 1
ATOM 2380 C CA . ILE A 1 327 ? 1.042 -27.234 1.851 1 97.06 327 ILE A CA 1
ATOM 2381 C C . ILE A 1 327 ? -0.087 -27.062 2.863 1 97.06 327 ILE A C 1
ATOM 2383 O O . ILE A 1 327 ? -1.219 -27.484 2.623 1 97.06 327 ILE A O 1
ATOM 2387 N N . SER A 1 328 ? 0.088 -26.266 3.873 1 97.94 328 SER A N 1
ATOM 2388 C CA . SER A 1 328 ? -0.804 -26.172 5.023 1 97.94 328 SER A CA 1
ATOM 2389 C C . SER A 1 328 ? -2.152 -25.578 4.633 1 97.94 328 SER A C 1
ATOM 2391 O O . SER A 1 328 ? -3.189 -25.969 5.176 1 97.94 328 SER A O 1
ATOM 2393 N N . ASP A 1 329 ? -2.168 -24.641 3.719 1 98.5 329 ASP A N 1
ATOM 2394 C CA . ASP A 1 329 ? -3.414 -23.984 3.348 1 98.5 329 ASP A CA 1
ATOM 2395 C C . ASP A 1 329 ? -4.027 -24.609 2.102 1 98.5 329 ASP A C 1
ATOM 2397 O O . ASP A 1 329 ? -5.23 -24.859 2.053 1 98.5 329 ASP A O 1
ATOM 2401 N N . LEU A 1 330 ? -3.205 -24.906 1.087 1 98.69 330 LEU A N 1
ATOM 2402 C CA . LEU A 1 330 ? -3.746 -25.406 -0.17 1 98.69 330 LEU A CA 1
ATOM 2403 C C . LEU A 1 330 ? -4.355 -26.797 0.02 1 98.69 330 LEU A C 1
ATOM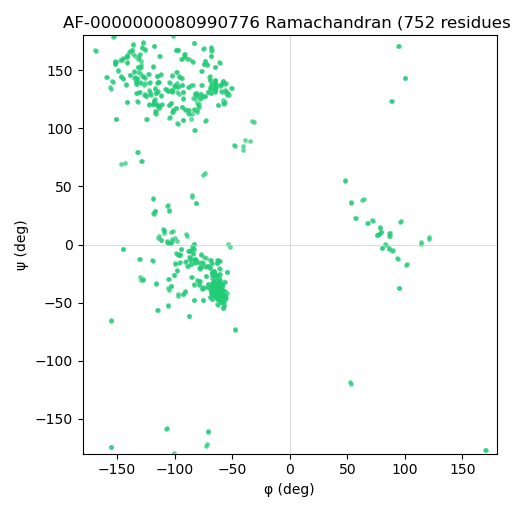 2405 O O . LEU A 1 330 ? -5.309 -27.156 -0.672 1 98.69 330 LEU A O 1
ATOM 2409 N N . SER A 1 331 ? -3.854 -27.578 0.971 1 98.62 331 SER A N 1
ATOM 2410 C CA . SER A 1 331 ? -4.426 -28.891 1.245 1 98.62 331 SER A CA 1
ATOM 2411 C C . SER A 1 331 ? -5.879 -28.766 1.694 1 98.62 331 SER A C 1
ATOM 2413 O O . SER A 1 331 ? -6.695 -29.641 1.392 1 98.62 331 SER A O 1
ATOM 2415 N N . ILE A 1 332 ? -6.16 -27.703 2.402 1 98.62 332 ILE A N 1
ATOM 2416 C CA . ILE A 1 332 ? -7.527 -27.469 2.857 1 98.62 332 ILE A CA 1
ATOM 2417 C C . ILE A 1 332 ? -8.43 -27.188 1.658 1 98.62 332 ILE A C 1
ATOM 2419 O O . ILE A 1 332 ? -9.523 -27.75 1.551 1 98.62 332 ILE A O 1
ATOM 2423 N N . ILE A 1 333 ? -7.957 -26.422 0.745 1 98.69 333 ILE A N 1
ATOM 2424 C CA . ILE A 1 333 ? -8.727 -26.094 -0.449 1 98.69 333 ILE A CA 1
ATOM 2425 C C . ILE A 1 333 ? -8.883 -27.328 -1.322 1 98.69 333 ILE A C 1
ATOM 2427 O O . ILE A 1 333 ? -9.953 -27.594 -1.873 1 98.69 333 ILE A O 1
ATOM 2431 N N . ALA A 1 334 ? -7.809 -28.109 -1.434 1 98.56 334 ALA A N 1
ATOM 2432 C CA . ALA A 1 334 ? -7.848 -29.344 -2.211 1 98.56 334 ALA A CA 1
ATOM 2433 C C . ALA A 1 334 ? -8.883 -30.312 -1.649 1 98.56 334 ALA A C 1
ATOM 2435 O O . ALA A 1 334 ? -9.594 -30.984 -2.406 1 98.56 334 ALA A O 1
ATOM 2436 N N . GLU A 1 335 ? -8.938 -30.359 -0.39 1 98.19 335 GLU A N 1
ATOM 2437 C CA . GLU A 1 335 ? -9.93 -31.234 0.24 1 98.19 335 GLU A CA 1
ATOM 2438 C C . GLU A 1 335 ? -11.352 -30.734 -0.018 1 98.19 335 GLU A C 1
ATOM 2440 O O . GLU A 1 335 ? -12.25 -31.531 -0.279 1 98.19 335 GLU A O 1
ATOM 2445 N N . LYS A 1 336 ? -11.547 -29.469 0.085 1 97.62 336 LYS A N 1
ATOM 2446 C CA . LYS A 1 336 ? -12.852 -28.906 -0.249 1 97.62 336 LYS A CA 1
ATOM 2447 C C . LYS A 1 336 ? -13.234 -29.219 -1.695 1 97.62 336 LYS A C 1
ATOM 2449 O O . LYS A 1 336 ? -14.406 -29.453 -1.998 1 97.62 336 LYS A O 1
ATOM 2454 N N . CYS A 1 337 ? -12.242 -29.062 -2.523 1 96.44 337 CYS A N 1
ATOM 2455 C CA . CYS A 1 337 ? -12.438 -29.406 -3.93 1 96.44 337 CYS A CA 1
ATOM 2456 C C . CYS A 1 337 ? -12.859 -30.859 -4.09 1 96.44 337 CYS A C 1
ATOM 2458 O O . CYS A 1 337 ? -13.836 -31.156 -4.785 1 96.44 337 CYS A O 1
ATOM 2460 N N . ARG A 1 338 ? -12.164 -31.719 -3.463 1 95.94 338 ARG A N 1
ATOM 2461 C CA . ARG A 1 338 ? -12.438 -33.156 -3.537 1 95.94 338 ARG A CA 1
ATOM 2462 C C . ARG A 1 338 ? -13.852 -33.469 -3.043 1 95.94 338 ARG A C 1
ATOM 2464 O O . ARG A 1 338 ? -14.555 -34.281 -3.629 1 95.94 338 ARG A O 1
ATOM 2471 N N . LYS A 1 339 ? -14.273 -32.719 -2.016 1 96.19 339 LYS A N 1
ATOM 2472 C CA . LYS A 1 339 ? -15.586 -32.938 -1.406 1 96.19 339 LYS A CA 1
ATOM 2473 C C . LYS A 1 339 ? -16.672 -32.188 -2.168 1 96.19 339 LYS A C 1
ATOM 2475 O O . LYS A 1 339 ? -17.844 -32.188 -1.767 1 96.19 339 LYS A O 1
ATOM 2480 N N . LYS A 1 340 ? -16.328 -31.469 -3.178 1 95.19 340 LYS A N 1
ATOM 2481 C CA . LYS A 1 340 ? -17.25 -30.719 -4.035 1 95.19 340 LYS A CA 1
ATOM 2482 C C . LYS A 1 340 ? -17.984 -29.641 -3.244 1 95.19 340 LYS A C 1
ATOM 2484 O O . LYS A 1 340 ? -19.188 -29.422 -3.449 1 95.19 340 LYS A O 1
ATOM 2489 N N . GLU A 1 341 ? -17.25 -29.031 -2.35 1 96.25 341 GLU A N 1
ATOM 2490 C CA . GLU A 1 341 ? -17.797 -27.953 -1.543 1 96.25 341 GLU A CA 1
ATOM 2491 C C . GLU A 1 341 ? -17.656 -26.609 -2.254 1 96.25 341 GLU A C 1
ATOM 2493 O O . GLU A 1 341 ? -18.219 -25.594 -1.806 1 96.25 341 GLU A O 1
ATOM 2498 N N . LEU A 1 342 ? -16.922 -26.516 -3.326 1 96.56 342 LEU A N 1
ATOM 2499 C CA . LEU A 1 342 ? -16.703 -25.328 -4.152 1 96.56 342 LEU A CA 1
ATOM 2500 C C . LEU A 1 342 ? -17.297 -25.531 -5.547 1 96.56 342 LEU A C 1
ATOM 2502 O O . LEU A 1 342 ? -17.141 -26.594 -6.137 1 96.56 342 LEU A O 1
ATOM 2506 N N . PRO A 1 343 ? -18.031 -24.547 -5.977 1 95.81 343 PRO A N 1
ATOM 2507 C CA . PRO A 1 343 ? -18.656 -24.703 -7.293 1 95.81 343 PRO A CA 1
ATOM 2508 C C . PRO A 1 343 ? -17.656 -24.531 -8.438 1 95.81 343 PRO A C 1
ATOM 2510 O O . PRO A 1 343 ? -17.891 -23.734 -9.344 1 95.81 343 PRO A O 1
ATOM 2513 N N . LEU A 1 344 ? -16.625 -25.344 -8.516 1 97.88 344 LEU A N 1
ATOM 2514 C CA . LEU A 1 344 ? -15.508 -25.172 -9.438 1 97.88 344 LEU A CA 1
ATOM 2515 C C . LEU A 1 344 ? -15.914 -25.562 -10.859 1 97.88 344 LEU A C 1
ATOM 2517 O O . LEU A 1 344 ? -15.234 -25.188 -11.82 1 97.88 344 LEU A O 1
ATOM 2521 N N . ASP A 1 345 ? -17.016 -26.266 -11.008 1 97.06 345 ASP A N 1
ATOM 2522 C CA . ASP A 1 345 ? -17.531 -26.594 -12.328 1 97.06 345 ASP A CA 1
ATOM 2523 C C . ASP A 1 345 ? -17.875 -25.344 -13.125 1 97.06 345 ASP A C 1
ATOM 2525 O O . ASP A 1 345 ? -17.781 -25.328 -14.352 1 97.06 345 ASP A O 1
ATOM 2529 N N . VAL A 1 346 ? -18.25 -24.281 -12.398 1 96.25 346 VAL A N 1
ATOM 2530 C CA . VAL A 1 346 ? -18.656 -23.016 -13.008 1 96.25 346 VAL A CA 1
ATOM 2531 C C . VAL A 1 346 ? -17.453 -22.391 -13.711 1 96.25 346 VAL A C 1
ATOM 2533 O O . VAL A 1 346 ? -17.625 -21.625 -14.664 1 96.25 346 VAL A O 1
ATOM 2536 N N . LEU A 1 347 ? -16.234 -22.719 -13.312 1 97.81 347 LEU A N 1
ATOM 2537 C CA . LEU A 1 347 ? -15.023 -22.141 -13.891 1 97.81 347 LEU A CA 1
ATOM 2538 C C . LEU A 1 347 ? -14.688 -22.812 -15.219 1 97.81 347 LEU A C 1
ATOM 2540 O O . LEU A 1 347 ? -14.008 -22.219 -16.062 1 97.81 347 LEU A O 1
ATOM 2544 N N . PHE A 1 348 ? -15.047 -24.094 -15.32 1 97.69 348 PHE A N 1
ATOM 2545 C CA . PHE A 1 348 ? -14.695 -24.875 -16.5 1 97.69 348 PHE A CA 1
ATOM 2546 C C . PHE A 1 348 ? -15.539 -24.469 -17.703 1 97.69 348 PHE A C 1
ATOM 2548 O O . PHE A 1 348 ? -16.688 -24.906 -17.828 1 97.69 348 PHE A O 1
ATOM 2555 N N . THR A 1 349 ? -14.93 -23.766 -18.656 1 97.56 349 THR A N 1
ATOM 2556 C CA . THR A 1 349 ? -15.727 -23.297 -19.781 1 97.56 349 THR A CA 1
ATOM 2557 C C . THR A 1 349 ? -15.25 -23.938 -21.094 1 97.56 349 THR A C 1
ATOM 2559 O O . THR A 1 349 ? -16.047 -24.125 -22.016 1 97.56 349 THR A O 1
ATOM 2562 N N . HIS A 1 350 ? -13.945 -24.188 -21.203 1 98.25 350 HIS A N 1
ATOM 2563 C CA . HIS A 1 350 ? -13.406 -24.719 -22.453 1 98.25 350 HIS A CA 1
ATOM 2564 C C . HIS A 1 350 ? -12.312 -25.75 -22.188 1 98.25 350 HIS A C 1
ATOM 2566 O O . HIS A 1 350 ? -11.766 -25.797 -21.078 1 98.25 350 HIS A O 1
ATOM 2572 N N . GLU A 1 351 ? -12.031 -26.531 -23.156 1 98.06 351 GLU A N 1
ATOM 2573 C CA . GLU A 1 351 ? -10.969 -27.531 -23.109 1 98.06 351 GLU A CA 1
ATOM 2574 C C . GLU A 1 351 ? -10.25 -27.641 -24.453 1 98.06 351 GLU A C 1
ATOM 2576 O O . GLU A 1 351 ? -10.875 -27.594 -25.5 1 98.06 351 GLU A O 1
ATOM 2581 N N . VAL A 1 352 ? -9 -27.734 -24.422 1 98.19 352 VAL A N 1
ATOM 2582 C CA . VAL A 1 352 ? -8.18 -27.953 -25.609 1 98.19 352 VAL A CA 1
ATOM 2583 C C . VAL A 1 352 ? -7.098 -29 -25.312 1 98.19 352 VAL A C 1
ATOM 2585 O O . VAL A 1 352 ? -6.898 -29.375 -24.156 1 98.19 352 VAL A O 1
ATOM 2588 N N . THR A 1 353 ? -6.449 -29.5 -26.344 1 97.88 353 THR A N 1
ATOM 2589 C CA . THR A 1 353 ? -5.254 -30.328 -26.188 1 97.88 353 THR A CA 1
ATOM 2590 C C . THR A 1 353 ? -3.998 -29.453 -26.203 1 97.88 353 THR A C 1
ATOM 2592 O O . THR A 1 353 ? -4.051 -28.281 -26.594 1 97.88 353 THR A O 1
ATOM 2595 N N . LEU A 1 354 ? -2.881 -29.984 -25.75 1 98 354 LEU A N 1
ATOM 2596 C CA . LEU A 1 354 ? -1.609 -29.281 -25.828 1 98 354 LEU A CA 1
ATOM 2597 C C . LEU A 1 354 ? -1.312 -28.844 -27.25 1 98 354 LEU A C 1
ATOM 2599 O O . LEU A 1 354 ? -0.839 -27.734 -27.484 1 98 354 LEU A O 1
ATOM 2603 N N . GLY A 1 355 ? -1.599 -29.719 -28.172 1 96.31 355 GLY A N 1
ATOM 2604 C CA . GLY A 1 355 ? -1.375 -29.406 -29.578 1 96.31 355 GLY A CA 1
ATOM 2605 C C . GLY A 1 355 ? -2.172 -28.219 -30.062 1 96.31 355 GLY A C 1
ATOM 2606 O O . GLY A 1 355 ? -1.753 -27.516 -31 1 96.31 355 GLY A O 1
ATOM 2607 N N . ASP A 1 356 ? -3.311 -27.953 -29.391 1 95.94 356 ASP A N 1
ATOM 2608 C CA . ASP A 1 356 ? -4.207 -26.859 -29.781 1 95.94 356 ASP A CA 1
ATOM 2609 C C . ASP A 1 356 ? -4.082 -25.672 -28.828 1 95.94 356 ASP A C 1
ATOM 2611 O O . ASP A 1 356 ? -5.059 -24.953 -28.594 1 95.94 356 ASP A O 1
ATOM 2615 N N . ILE A 1 357 ? -2.924 -25.531 -28.281 1 96.25 357 ILE A N 1
ATOM 2616 C CA . ILE A 1 357 ? -2.738 -24.516 -27.25 1 96.25 357 ILE A CA 1
ATOM 2617 C C . ILE A 1 357 ? -3.039 -23.141 -27.812 1 96.25 357 ILE A C 1
ATOM 2619 O O . ILE A 1 357 ? -3.555 -22.266 -27.094 1 96.25 357 ILE A O 1
ATOM 2623 N N . ASN A 1 358 ? -2.756 -22.844 -29.047 1 95.31 358 ASN A N 1
ATOM 2624 C CA . ASN A 1 358 ? -3.02 -21.547 -29.641 1 95.31 358 ASN A CA 1
ATOM 2625 C C . ASN A 1 358 ? -4.516 -21.25 -29.703 1 95.31 358 ASN A C 1
ATOM 2627 O O . ASN A 1 358 ? -4.934 -20.094 -29.516 1 95.31 358 ASN A O 1
ATOM 2631 N N . LYS A 1 359 ? -5.211 -22.266 -30.016 1 96.31 359 LYS A N 1
ATOM 2632 C CA . LYS A 1 359 ? -6.66 -22.125 -29.953 1 96.31 359 LYS A CA 1
ATOM 2633 C C . LYS A 1 359 ? -7.117 -21.766 -28.547 1 96.31 359 LYS A C 1
ATOM 2635 O O . LYS A 1 359 ? -8 -20.938 -28.359 1 96.31 359 LYS A O 1
ATOM 2640 N N . GLY A 1 360 ? -6.52 -22.438 -27.594 1 97.38 360 GLY A N 1
ATOM 2641 C CA . GLY A 1 360 ? -6.832 -22.141 -26.203 1 97.38 360 GLY A CA 1
ATOM 2642 C C . GLY A 1 360 ? -6.535 -20.703 -25.828 1 97.38 360 GLY A C 1
ATOM 2643 O O . GLY A 1 360 ? -7.324 -20.062 -25.125 1 97.38 360 GLY A O 1
ATOM 2644 N N . LEU A 1 361 ? -5.41 -20.172 -26.312 1 96.81 361 LEU A N 1
ATOM 2645 C CA . LEU A 1 361 ? -5.008 -18.797 -26.016 1 96.81 361 LEU A CA 1
ATOM 2646 C C . LEU A 1 361 ? -5.977 -17.797 -26.641 1 96.81 361 LEU A C 1
ATOM 2648 O O . LEU A 1 361 ? -6.27 -16.75 -26.062 1 96.81 361 LEU A O 1
ATOM 2652 N N . LYS A 1 362 ? -6.48 -18.078 -27.781 1 96.19 362 LYS A N 1
ATOM 2653 C CA . LYS A 1 362 ? -7.492 -17.25 -28.422 1 96.19 362 LYS A CA 1
ATOM 2654 C C . LYS A 1 362 ? -8.805 -17.281 -27.656 1 96.19 362 LYS A C 1
ATOM 2656 O O . LYS A 1 362 ? -9.414 -16.234 -27.406 1 96.19 362 LYS A O 1
ATOM 2661 N N . ILE A 1 363 ? -9.188 -18.469 -27.234 1 97.12 363 ILE A N 1
ATOM 2662 C CA . ILE A 1 363 ? -10.43 -18.672 -26.5 1 97.12 363 ILE A CA 1
ATOM 2663 C C . ILE A 1 363 ? -10.375 -17.938 -25.172 1 97.12 363 ILE A C 1
ATOM 2665 O O . ILE A 1 363 ? -11.383 -17.391 -24.703 1 97.12 363 ILE A O 1
ATOM 2669 N N . SER A 1 364 ? -9.227 -17.938 -24.578 1 96.38 364 SER A N 1
ATOM 2670 C CA . SER A 1 364 ? -9.062 -17.344 -23.266 1 96.38 364 SER A CA 1
ATOM 2671 C C . SER A 1 364 ? -9.406 -15.852 -23.266 1 96.38 364 SER A C 1
ATOM 2673 O O . SER A 1 364 ? -9.664 -15.266 -22.219 1 96.38 364 SER A O 1
ATOM 2675 N N . LYS A 1 365 ? -9.516 -15.219 -24.438 1 93.5 365 LYS A N 1
ATOM 2676 C CA . LYS A 1 365 ? -9.812 -13.797 -24.562 1 93.5 365 LYS A CA 1
ATOM 2677 C C . LYS A 1 365 ? -11.289 -13.562 -24.844 1 93.5 365 LYS A C 1
ATOM 2679 O O . LYS A 1 365 ? -11.758 -12.422 -24.844 1 93.5 365 LYS A O 1
ATOM 2684 N N . GLU A 1 366 ? -11.992 -14.602 -25.078 1 95.88 366 GLU A N 1
ATOM 2685 C CA . GLU A 1 366 ? -13.414 -14.5 -25.391 1 95.88 366 GLU A CA 1
ATOM 2686 C C . GLU A 1 366 ? -14.234 -14.234 -24.125 1 95.88 366 GLU A C 1
ATOM 2688 O O . GLU A 1 366 ? -13.906 -14.727 -23.047 1 95.88 366 GLU A O 1
ATOM 2693 N N . PRO A 1 367 ? -15.344 -13.539 -24.203 1 94.81 367 PRO A N 1
ATOM 2694 C CA . PRO A 1 367 ? -16.156 -13.133 -23.062 1 94.81 367 PRO A CA 1
ATOM 2695 C C . PRO A 1 367 ? -16.766 -14.32 -22.312 1 94.81 367 PRO A C 1
ATOM 2697 O O . PRO A 1 367 ? -17 -14.25 -21.109 1 94.81 367 PRO A O 1
ATOM 2700 N N . GLU A 1 368 ? -16.953 -15.383 -23.016 1 95.88 368 GLU A N 1
ATOM 2701 C CA . GLU A 1 368 ? -17.625 -16.531 -22.406 1 95.88 368 GLU A CA 1
ATOM 2702 C C . GLU A 1 368 ? -16.625 -17.359 -21.594 1 95.88 368 GLU A C 1
ATOM 2704 O O . GLU A 1 368 ? -17.031 -18.203 -20.797 1 95.88 368 GLU A O 1
ATOM 2709 N N . CYS A 1 369 ? -15.391 -17.109 -21.75 1 97.19 369 CYS A N 1
ATOM 2710 C CA . CYS A 1 369 ? -14.359 -17.953 -21.156 1 97.19 369 CYS A CA 1
ATOM 2711 C C . CYS A 1 369 ? -14.07 -17.531 -19.719 1 97.19 369 CYS A C 1
ATOM 2713 O O . CYS A 1 369 ? -14.008 -16.344 -19.422 1 97.19 369 CYS A O 1
ATOM 2715 N N . VAL A 1 370 ? -13.938 -18.516 -18.844 1 97.44 370 VAL A N 1
ATOM 2716 C CA . VAL A 1 370 ? -13.375 -18.297 -17.516 1 97.44 370 VAL A CA 1
ATOM 2717 C C . VAL A 1 370 ? -12.055 -19.062 -17.391 1 97.44 370 VAL A C 1
ATOM 2719 O O . VAL A 1 370 ? -11.008 -18.469 -17.125 1 97.44 370 VAL A O 1
ATOM 2722 N N . LYS A 1 371 ? -12.102 -20.344 -17.609 1 98.38 371 LYS A N 1
ATOM 2723 C CA . LYS A 1 371 ? -10.906 -21.172 -17.609 1 98.38 371 LYS A CA 1
ATOM 2724 C C . LYS A 1 371 ? -10.867 -22.094 -18.828 1 98.38 371 LYS A C 1
ATOM 2726 O O . LYS A 1 371 ? -11.891 -22.656 -19.203 1 98.38 371 LYS A O 1
ATOM 2731 N N . VAL A 1 372 ? -9.711 -22.203 -19.406 1 98.56 372 VAL A N 1
ATOM 2732 C CA . VAL A 1 372 ? -9.438 -23.188 -20.453 1 98.56 372 VAL A CA 1
ATOM 2733 C C . VAL A 1 372 ? -8.594 -24.328 -19.891 1 98.56 372 VAL A C 1
ATOM 2735 O O . VAL A 1 372 ? -7.492 -24.094 -19.391 1 98.56 372 VAL A O 1
ATOM 2738 N N . VAL A 1 373 ? -9.102 -25.516 -19.938 1 98.5 373 VAL A N 1
ATOM 2739 C CA . VAL A 1 373 ? -8.391 -26.719 -19.516 1 98.5 373 VAL A CA 1
ATOM 2740 C C . VAL A 1 373 ? -7.574 -27.266 -20.688 1 98.5 373 VAL A C 1
ATOM 2742 O O . VAL A 1 373 ? -8.031 -27.266 -21.828 1 98.5 373 VAL A O 1
ATOM 2745 N N . ILE A 1 374 ? -6.379 -27.625 -20.391 1 98.62 374 ILE A N 1
ATOM 2746 C CA . ILE A 1 374 ? -5.52 -28.297 -21.344 1 98.62 374 ILE A CA 1
ATOM 2747 C C . ILE A 1 374 ? -5.422 -29.781 -21 1 98.62 374 ILE A C 1
ATOM 2749 O O . ILE A 1 374 ? -4.809 -30.156 -20 1 98.62 374 ILE A O 1
ATOM 2753 N N . LYS A 1 375 ? -6.012 -30.531 -21.797 1 96.56 375 LYS A N 1
ATOM 2754 C CA . LYS A 1 375 ? -5.875 -31.969 -21.625 1 96.56 375 LYS A CA 1
ATOM 2755 C C . LYS A 1 375 ? -4.539 -32.469 -22.172 1 96.56 375 LYS A C 1
ATOM 2757 O O . LYS A 1 375 ? -4.273 -32.344 -23.375 1 96.56 375 LYS A O 1
ATOM 2762 N N . MET A 1 376 ? -3.752 -33 -21.344 1 93.31 376 MET A N 1
ATOM 2763 C CA . MET A 1 376 ? -2.428 -33.438 -21.75 1 93.31 376 MET A CA 1
ATOM 2764 C C . MET A 1 376 ? -2.494 -34.844 -22.344 1 93.31 376 MET A C 1
ATOM 2766 O O . MET A 1 376 ? -3.355 -35.656 -21.969 1 93.31 376 MET A O 1
ATOM 2770 N N . SER A 1 377 ? -2.328 -35.281 -23.453 1 68.31 377 SER A N 1
ATOM 2771 C CA . SER A 1 377 ? -2.479 -36.531 -24.203 1 68.31 377 SER A CA 1
ATOM 2772 C C . SER A 1 377 ? -2.256 -37.75 -23.297 1 68.31 377 SER A C 1
ATOM 2774 O O . SER A 1 377 ? -1.362 -37.75 -22.453 1 68.31 377 SER A O 1
ATOM 2776 N N . CYS A 1 378 ? -3.439 -38.5 -22.906 1 47.75 378 CYS A N 1
ATOM 2777 C CA . CYS A 1 378 ? -3.291 -39.906 -22.609 1 47.75 378 CYS A CA 1
ATOM 2778 C C . CYS A 1 378 ? -2.785 -40.688 -23.812 1 47.75 378 CYS A C 1
ATOM 2780 O O . CYS A 1 378 ? -3.004 -40.281 -24.953 1 47.75 378 CYS A O 1
ATOM 2782 N N . MET B 1 1 ? -12.586 47.594 27.719 1 33.84 1 MET B N 1
ATOM 2783 C CA . MET B 1 1 ? -13.438 47.656 26.531 1 33.84 1 MET B CA 1
ATOM 2784 C C . MET B 1 1 ? -13.82 46.25 26.062 1 33.84 1 MET B C 1
ATOM 2786 O O . MET B 1 1 ? -12.969 45.375 25.969 1 33.84 1 MET B O 1
ATOM 2790 N N . ALA B 1 2 ? -14.93 45.844 26.266 1 38.03 2 ALA B N 1
ATOM 2791 C CA . ALA B 1 2 ? -15.43 44.531 25.859 1 38.03 2 ALA B CA 1
ATOM 2792 C C . ALA B 1 2 ? -14.945 44.156 24.453 1 38.03 2 ALA B C 1
ATOM 2794 O O . ALA B 1 2 ? -15.188 44.906 23.5 1 38.03 2 ALA B O 1
ATOM 2795 N N . LYS B 1 3 ? -13.727 43.656 24.234 1 47.22 3 LYS B N 1
ATOM 2796 C CA . LYS B 1 3 ? -13.07 43.375 22.953 1 47.22 3 LYS B CA 1
ATOM 2797 C C . LYS B 1 3 ? -14.07 42.906 21.922 1 47.22 3 LYS B C 1
ATOM 2799 O O . LYS B 1 3 ? -14.773 41.906 22.141 1 47.22 3 LYS B O 1
ATOM 2804 N N . ASN B 1 4 ? -14.75 43.688 21.109 1 48.62 4 ASN B N 1
ATOM 2805 C CA . ASN B 1 4 ? -15.812 43.469 20.141 1 48.62 4 ASN B CA 1
ATOM 2806 C C . ASN B 1 4 ? -15.516 42.312 19.203 1 48.62 4 ASN B C 1
ATOM 2808 O O . ASN B 1 4 ? -14.719 42.438 18.281 1 48.62 4 ASN B O 1
ATOM 2812 N N . THR B 1 5 ? -15.883 41 19.688 1 62.56 5 THR B N 1
ATOM 2813 C CA . THR B 1 5 ? -15.797 39.656 19.094 1 62.56 5 THR B CA 1
ATOM 2814 C C . THR B 1 5 ? -16.453 39.656 17.719 1 62.56 5 THR B C 1
ATOM 2816 O O . THR B 1 5 ? -16.344 38.688 16.969 1 62.56 5 THR B O 1
ATOM 2819 N N . SER B 1 6 ? -17 40.844 17.375 1 73.62 6 SER B N 1
ATOM 2820 C CA . SER B 1 6 ? -17.797 40.812 16.156 1 73.62 6 SER B CA 1
ATOM 2821 C C . SER B 1 6 ? -17.156 41.625 15.047 1 73.62 6 SER B C 1
ATOM 2823 O O . SER B 1 6 ? -17.734 41.75 13.953 1 73.62 6 SER B O 1
ATOM 2825 N N . GLU B 1 7 ? -15.945 42.094 15.312 1 91.25 7 GLU B N 1
ATOM 2826 C CA . GLU B 1 7 ? -15.367 43 14.32 1 91.25 7 GLU B CA 1
ATOM 2827 C C . GLU B 1 7 ? -14.445 42.25 13.367 1 91.25 7 GLU B C 1
ATOM 2829 O O . GLU B 1 7 ? -13.758 41.312 13.773 1 91.25 7 GLU B O 1
ATOM 2834 N N . VAL B 1 8 ? -14.492 42.719 12.141 1 96.94 8 VAL B N 1
ATOM 2835 C CA . VAL B 1 8 ? -13.516 42.281 11.148 1 96.94 8 VAL B CA 1
ATOM 2836 C C . VAL B 1 8 ? -12.148 42.875 11.469 1 96.94 8 VAL B C 1
ATOM 2838 O O . VAL B 1 8 ? -12.039 44.094 11.758 1 96.94 8 VAL B O 1
ATOM 2841 N N . ILE B 1 9 ? -11.125 42.062 11.469 1 97 9 ILE B N 1
ATOM 2842 C CA . ILE B 1 9 ? -9.773 42.531 11.766 1 97 9 ILE B CA 1
ATOM 2843 C C . ILE B 1 9 ? -8.977 42.656 10.461 1 97 9 ILE B C 1
ATOM 2845 O O . ILE B 1 9 ? -9.039 41.75 9.609 1 97 9 ILE B O 1
ATOM 2849 N N . THR B 1 10 ? -8.328 43.75 10.32 1 97.44 10 THR B N 1
ATOM 2850 C CA . THR B 1 10 ? -7.348 43.906 9.258 1 97.44 10 THR B CA 1
ATOM 2851 C C . THR B 1 10 ? -5.949 43.531 9.758 1 97.44 10 THR B C 1
ATOM 2853 O O . THR B 1 10 ? -5.512 44.062 10.797 1 97.44 10 THR B O 1
ATOM 2856 N N . CYS B 1 11 ? -5.305 42.625 9.055 1 97.19 11 CYS B N 1
ATOM 2857 C CA . CYS B 1 11 ? -3.977 42.219 9.5 1 97.19 11 CYS B CA 1
ATOM 2858 C C . CYS B 1 11 ? -3.137 41.719 8.328 1 97.19 11 CYS B C 1
ATOM 2860 O O . CYS B 1 11 ? -3.588 41.75 7.18 1 97.19 11 CYS B O 1
ATOM 2862 N N . LYS B 1 12 ? -1.889 41.344 8.633 1 97.94 12 LYS B N 1
ATOM 2863 C CA . LYS B 1 12 ? -0.961 40.875 7.609 1 97.94 12 LYS B CA 1
ATOM 2864 C C . LYS B 1 12 ? -0.995 39.344 7.496 1 97.94 12 LYS B C 1
ATOM 2866 O O . LYS B 1 12 ? -1.166 38.656 8.492 1 97.94 12 LYS B O 1
ATOM 2871 N N . ALA B 1 13 ? -0.861 38.875 6.27 1 98.31 13 ALA B N 1
ATOM 2872 C CA . ALA B 1 13 ? -0.767 37.438 5.992 1 98.31 13 ALA B CA 1
ATOM 2873 C C . ALA B 1 13 ? 0.092 37.156 4.758 1 98.31 13 ALA B C 1
ATOM 2875 O O . ALA B 1 13 ? 0.226 38.031 3.891 1 98.31 13 ALA B O 1
ATOM 2876 N N . ALA B 1 14 ? 0.744 36.062 4.711 1 98.44 14 ALA B N 1
ATOM 2877 C CA . ALA B 1 14 ? 1.452 35.594 3.516 1 98.44 14 ALA B CA 1
ATOM 2878 C C . ALA B 1 14 ? 0.49 34.969 2.518 1 98.44 14 ALA B C 1
ATOM 2880 O O . ALA B 1 14 ? -0.166 33.969 2.828 1 98.44 14 ALA B O 1
ATOM 2881 N N . ILE B 1 15 ? 0.433 35.5 1.312 1 98.31 15 ILE B N 1
ATOM 2882 C CA . ILE B 1 15 ? -0.572 35.094 0.329 1 98.31 15 ILE B CA 1
ATOM 2883 C C . ILE B 1 15 ? 0.113 34.594 -0.933 1 98.31 15 ILE B C 1
ATOM 2885 O O . ILE B 1 15 ? 1.105 35.156 -1.389 1 98.31 15 ILE B O 1
ATOM 2889 N N . CYS B 1 16 ? -0.35 33.469 -1.416 1 98 16 CYS B N 1
ATOM 2890 C CA . CYS B 1 16 ? -0.032 33 -2.76 1 98 16 CYS B CA 1
ATOM 2891 C C . CYS B 1 16 ? -1.203 33.219 -3.709 1 98 16 CYS B C 1
ATOM 2893 O O . CYS B 1 16 ? -2.279 32.656 -3.52 1 98 16 CYS B O 1
ATOM 2895 N N . TRP B 1 17 ? -1.012 33.938 -4.762 1 97.94 17 TRP B N 1
ATOM 2896 C CA . TRP B 1 17 ? -2.104 34.406 -5.609 1 97.94 17 TRP B CA 1
ATOM 2897 C C . TRP B 1 17 ? -2.422 33.406 -6.703 1 97.94 17 TRP B C 1
ATOM 2899 O O . TRP B 1 17 ? -3.475 33.469 -7.336 1 97.94 17 TRP B O 1
ATOM 2909 N N . GLY B 1 18 ? -1.517 32.531 -6.961 1 97.06 18 GLY B N 1
ATOM 2910 C CA . GLY B 1 18 ? -1.688 31.516 -7.996 1 97.06 18 GLY B CA 1
ATOM 2911 C C . GLY B 1 18 ? -0.626 30.438 -7.961 1 97.06 18 GLY B C 1
ATOM 2912 O O . GLY B 1 18 ? 0.397 30.594 -7.289 1 97.06 18 GLY B O 1
ATOM 2913 N N . MET B 1 19 ? -0.943 29.422 -8.703 1 94.88 19 MET B N 1
ATOM 2914 C CA . MET B 1 19 ? -0.027 28.281 -8.719 1 94.88 19 MET B CA 1
ATOM 2915 C C . MET B 1 19 ? 1.366 28.719 -9.164 1 94.88 19 MET B C 1
ATOM 2917 O O . MET B 1 19 ? 1.527 29.281 -10.242 1 94.88 19 MET B O 1
ATOM 2921 N N . GLY B 1 20 ? 2.311 28.484 -8.305 1 91.5 20 GLY B N 1
ATOM 2922 C CA . GLY B 1 20 ? 3.697 28.766 -8.648 1 91.5 20 GLY B CA 1
ATOM 2923 C C . GLY B 1 20 ? 4.066 30.234 -8.516 1 91.5 20 GLY B C 1
ATOM 2924 O O . GLY B 1 20 ? 5.223 30.609 -8.719 1 91.5 20 GLY B O 1
ATOM 2925 N N . LYS B 1 21 ? 3.168 31.109 -8.188 1 95.56 21 LYS B N 1
ATOM 2926 C CA . LYS B 1 21 ? 3.459 32.531 -7.988 1 95.56 21 LYS B CA 1
ATOM 2927 C C . LYS B 1 21 ? 4.188 32.75 -6.668 1 95.56 21 LYS B C 1
ATOM 2929 O O . LYS B 1 21 ? 4.098 31.938 -5.75 1 95.56 21 LYS B O 1
ATOM 2934 N N . PRO B 1 22 ? 4.906 33.812 -6.602 1 95.69 22 PRO B N 1
ATOM 2935 C CA . PRO B 1 22 ? 5.613 34.094 -5.352 1 95.69 22 PRO B CA 1
ATOM 2936 C C . PRO B 1 22 ? 4.668 34.375 -4.184 1 95.69 22 PRO B C 1
ATOM 2938 O O . PRO B 1 22 ? 3.545 34.844 -4.387 1 95.69 22 PRO B O 1
ATOM 2941 N N . VAL B 1 23 ? 5.121 34.094 -3.055 1 97.88 23 VAL B N 1
ATOM 2942 C CA . VAL B 1 23 ? 4.402 34.406 -1.822 1 97.88 23 VAL B CA 1
ATOM 2943 C C . VAL B 1 23 ? 4.621 35.844 -1.441 1 97.88 23 VAL B C 1
ATOM 2945 O O . VAL B 1 23 ? 5.758 36.344 -1.408 1 97.88 23 VAL B O 1
ATOM 2948 N N . ILE B 1 24 ? 3.539 36.562 -1.148 1 97.12 24 ILE B N 1
ATOM 2949 C CA . ILE B 1 24 ? 3.621 37.969 -0.828 1 97.12 24 ILE B CA 1
ATOM 2950 C C . ILE B 1 24 ? 2.852 38.25 0.46 1 97.12 24 ILE B C 1
ATOM 2952 O O . ILE B 1 24 ? 1.771 37.688 0.681 1 97.12 24 ILE B O 1
ATOM 2956 N N . VAL B 1 25 ? 3.443 39.125 1.309 1 97.81 25 VAL B N 1
ATOM 2957 C CA . VAL B 1 25 ? 2.736 39.531 2.51 1 97.81 25 VAL B CA 1
ATOM 2958 C C . VAL B 1 25 ? 1.776 40.688 2.164 1 97.81 25 VAL B C 1
ATOM 2960 O O . VAL B 1 25 ? 2.18 41.688 1.567 1 97.81 25 VAL B O 1
ATOM 2963 N N . GLU B 1 26 ? 0.543 40.438 2.539 1 97.31 26 GLU B N 1
ATOM 2964 C CA . GLU B 1 26 ? -0.521 41.375 2.213 1 97.31 26 GLU B CA 1
ATOM 2965 C C . GLU B 1 26 ? -1.375 41.688 3.438 1 97.31 26 GLU B C 1
ATOM 2967 O O . GLU B 1 26 ? -1.34 40.969 4.43 1 97.31 26 GLU B O 1
ATOM 2972 N N . GLU B 1 27 ? -2.049 42.812 3.295 1 98 27 GLU B N 1
ATOM 2973 C CA . GLU B 1 27 ? -3.104 43.094 4.266 1 98 27 GLU B CA 1
ATOM 2974 C C . GLU B 1 27 ? -4.398 42.375 3.893 1 98 27 GLU B C 1
ATOM 2976 O O . GLU B 1 27 ? -4.844 42.438 2.744 1 98 27 GLU B O 1
ATOM 2981 N N . ILE B 1 28 ? -4.926 41.688 4.848 1 98.44 28 ILE B N 1
ATOM 2982 C CA . ILE B 1 28 ? -6.164 40.969 4.605 1 98.44 28 ILE B CA 1
ATOM 2983 C C . ILE B 1 28 ? -7.199 41.312 5.668 1 98.44 28 ILE B C 1
ATOM 2985 O O . ILE B 1 28 ? -6.891 42.031 6.621 1 98.44 28 ILE B O 1
ATOM 2989 N N . GLN B 1 29 ? -8.398 40.875 5.398 1 98.44 29 GLN B N 1
ATOM 2990 C CA . GLN B 1 29 ? -9.469 40.969 6.383 1 98.44 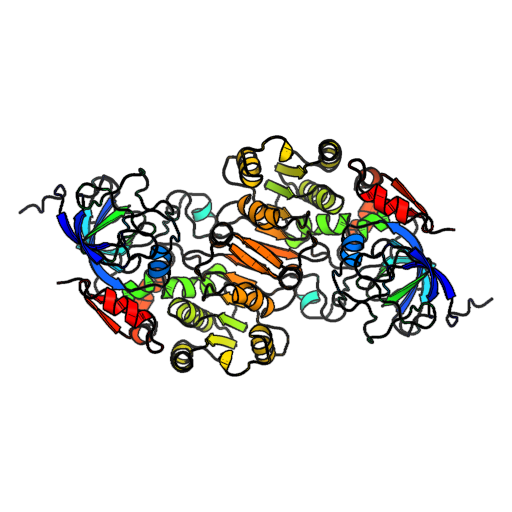29 GLN B CA 1
ATOM 2991 C C . GLN B 1 29 ? -9.805 39.594 6.957 1 98.44 29 GLN B C 1
ATOM 2993 O O . GLN B 1 29 ? -9.875 38.625 6.223 1 98.44 29 GLN B O 1
ATOM 2998 N N . VAL B 1 30 ? -9.938 39.5 8.297 1 98.44 30 VAL B N 1
ATOM 2999 C CA . VAL B 1 30 ? -10.32 38.281 9 1 98.44 30 VAL B CA 1
ATOM 3000 C C . VAL B 1 30 ? -11.625 38.5 9.75 1 98.44 30 VAL B C 1
ATOM 3002 O O . VAL B 1 30 ? -11.719 39.406 10.602 1 98.44 30 VAL B O 1
ATOM 3005 N N . ASP B 1 31 ? -12.617 37.75 9.461 1 98.06 31 ASP B N 1
ATOM 3006 C CA . ASP B 1 31 ? -13.945 37.844 10.062 1 98.06 31 ASP B CA 1
ATOM 3007 C C . ASP B 1 31 ? -13.93 37.344 11.5 1 98.06 31 ASP B C 1
ATOM 3009 O O . ASP B 1 31 ? -13.023 36.625 11.898 1 98.06 31 ASP B O 1
ATOM 3013 N N . PRO B 1 32 ? -14.891 37.844 12.297 1 97.75 32 PRO B N 1
ATOM 3014 C CA . PRO B 1 32 ? -15.086 37.156 13.578 1 97.75 32 PRO B CA 1
ATOM 3015 C C . PRO B 1 32 ? -15.5 35.719 13.406 1 97.75 32 PRO B C 1
ATOM 3017 O O . PRO B 1 32 ? -16.016 35.344 12.359 1 97.75 32 PRO B O 1
ATOM 3020 N N . PRO B 1 33 ? -15.25 34.875 14.422 1 97.94 33 PRO B N 1
ATOM 3021 C CA . PRO B 1 33 ? -15.609 33.469 14.312 1 97.94 33 PRO B CA 1
ATOM 3022 C C . PRO B 1 33 ? -17.109 33.25 14.328 1 97.94 33 PRO B C 1
ATOM 3024 O O . PRO B 1 33 ? -17.844 33.938 15.031 1 97.94 33 PRO B O 1
ATOM 3027 N N . ASN B 1 34 ? -17.609 32.281 13.508 1 97.25 34 ASN B N 1
ATOM 3028 C CA . ASN B 1 34 ? -18.984 31.812 13.625 1 97.25 34 ASN B CA 1
ATOM 3029 C C . ASN B 1 34 ? -19.172 30.953 14.875 1 97.25 34 ASN B C 1
ATOM 3031 O O . ASN B 1 34 ? -18.266 30.844 15.703 1 97.25 34 ASN B O 1
ATOM 3035 N N . ALA B 1 35 ? -20.328 30.344 15.039 1 97.12 35 ALA B N 1
ATOM 3036 C CA . ALA B 1 35 ? -20.828 29.766 16.281 1 97.12 35 ALA B CA 1
ATOM 3037 C C . ALA B 1 35 ? -19.875 28.688 16.812 1 97.12 35 ALA B C 1
ATOM 3039 O O . ALA B 1 35 ? -19.688 28.562 18.016 1 97.12 35 ALA B O 1
ATOM 3040 N N . THR B 1 36 ? -19.203 27.875 15.922 1 97.62 36 THR B N 1
ATOM 3041 C CA . THR B 1 36 ? -18.391 26.75 16.375 1 97.62 36 THR B CA 1
ATOM 3042 C C . THR B 1 36 ? -16.906 27.031 16.156 1 97.62 36 THR B C 1
ATOM 3044 O O . THR B 1 36 ? -16.094 26.125 16.219 1 97.62 36 THR B O 1
ATOM 3047 N N . GLU B 1 37 ? -16.578 28.266 15.875 1 98.12 37 GLU B N 1
ATOM 3048 C CA . GLU B 1 37 ? -15.242 28.641 15.438 1 98.12 37 GLU B CA 1
ATOM 3049 C C . GLU B 1 37 ? -14.539 29.5 16.484 1 98.12 37 GLU B C 1
ATOM 3051 O O . GLU B 1 37 ? -15.188 30 17.406 1 98.12 37 GLU B O 1
ATOM 3056 N N . VAL B 1 38 ? -13.258 29.594 16.391 1 98.44 38 VAL B N 1
ATOM 3057 C CA . VAL B 1 38 ? -12.453 30.516 17.188 1 98.44 38 VAL B CA 1
ATOM 3058 C C . VAL B 1 38 ? -11.555 31.344 16.281 1 98.44 38 VAL B C 1
ATOM 3060 O O . VAL B 1 38 ? -11.148 30.875 15.211 1 98.44 38 VAL B O 1
ATOM 3063 N N . ARG B 1 39 ? -11.352 32.5 16.625 1 98.56 39 ARG B N 1
ATOM 3064 C CA . ARG B 1 39 ? -10.305 33.312 16 1 98.56 39 ARG B CA 1
ATOM 3065 C C . ARG B 1 39 ? -9.031 33.312 16.844 1 98.56 39 ARG B C 1
ATOM 3067 O O . ARG B 1 39 ? -9.086 33.5 18.062 1 98.56 39 ARG B O 1
ATOM 3074 N N . VAL B 1 40 ? -7.938 33.062 16.234 1 98.44 40 VAL B N 1
ATOM 3075 C CA . VAL B 1 40 ? -6.668 32.844 16.922 1 98.44 40 VAL B CA 1
ATOM 3076 C C . VAL B 1 40 ? -5.676 33.938 16.5 1 98.44 40 VAL B C 1
ATOM 3078 O O . VAL B 1 40 ? -5.48 34.188 15.312 1 98.44 40 VAL B O 1
ATOM 3081 N N . LYS B 1 41 ? -5.145 34.625 17.469 1 98.44 41 LYS B N 1
ATOM 3082 C CA . LYS B 1 41 ? -3.975 35.469 17.234 1 98.44 41 LYS B CA 1
ATOM 3083 C C . LYS B 1 41 ? -2.695 34.625 17.219 1 98.44 41 LYS B C 1
ATOM 3085 O O . LYS B 1 41 ? -2.285 34.094 18.25 1 98.44 41 LYS B O 1
ATOM 3090 N N . MET B 1 42 ? -2.059 34.594 16.094 1 98.62 42 MET B N 1
ATOM 3091 C CA . MET B 1 42 ? -0.89 33.719 15.953 1 98.62 42 MET B CA 1
ATOM 3092 C C . MET B 1 42 ? 0.325 34.344 16.641 1 98.62 42 MET B C 1
ATOM 3094 O O . MET B 1 42 ? 0.565 35.531 16.531 1 98.62 42 MET B O 1
ATOM 3098 N N . LEU B 1 43 ? 1.064 33.5 17.344 1 98.31 43 LEU B N 1
ATOM 3099 C CA . LEU B 1 43 ? 2.27 33.938 18.031 1 98.31 43 LEU B CA 1
ATOM 3100 C C . LEU B 1 43 ? 3.521 33.469 17.312 1 98.31 43 LEU B C 1
ATOM 3102 O O . LEU B 1 43 ? 4.543 34.156 17.297 1 98.31 43 LEU B O 1
ATOM 3106 N N . CYS B 1 44 ? 3.432 32.344 16.828 1 98.19 44 CYS B N 1
ATOM 3107 C CA . CYS B 1 44 ? 4.566 31.672 16.188 1 98.19 44 CYS B CA 1
ATOM 3108 C C . CYS B 1 44 ? 4.094 30.641 15.164 1 98.19 44 CYS B C 1
ATOM 3110 O O . CYS B 1 44 ? 3.053 30.016 15.344 1 98.19 44 CYS B O 1
ATOM 3112 N N . ALA B 1 45 ? 4.742 30.531 14.055 1 98.56 45 ALA B N 1
ATOM 3113 C CA . ALA B 1 45 ? 4.516 29.516 13.039 1 98.56 45 ALA B CA 1
ATOM 3114 C C . ALA B 1 45 ? 5.836 28.953 12.523 1 98.56 45 ALA B C 1
ATOM 3116 O O . ALA B 1 45 ? 6.91 29.359 12.961 1 98.56 45 ALA B O 1
ATOM 3117 N N . SER B 1 46 ? 5.777 27.938 11.734 1 98.5 46 SER B N 1
ATOM 3118 C CA . SER B 1 46 ? 6.961 27.375 11.094 1 98.5 46 SER B CA 1
ATOM 3119 C C . SER B 1 46 ? 6.656 26.938 9.664 1 98.5 46 SER B C 1
ATOM 3121 O O . SER B 1 46 ? 5.492 26.859 9.266 1 98.5 46 SER B O 1
ATOM 3123 N N . ILE B 1 47 ? 7.691 26.766 8.914 1 98.12 47 ILE B N 1
ATOM 3124 C CA . ILE B 1 47 ? 7.551 26.391 7.508 1 98.12 47 ILE B CA 1
ATOM 3125 C C . ILE B 1 47 ? 7.613 24.875 7.367 1 98.12 47 ILE B C 1
ATOM 3127 O O . ILE B 1 47 ? 8.477 24.234 7.969 1 98.12 47 ILE B O 1
ATOM 3131 N N . CYS B 1 48 ? 6.711 24.328 6.68 1 96.25 48 CYS B N 1
ATOM 3132 C CA . CYS B 1 48 ? 6.648 22.906 6.336 1 96.25 48 CYS B CA 1
ATOM 3133 C C . CYS B 1 48 ? 6.688 22.719 4.828 1 96.25 48 CYS B C 1
ATOM 3135 O O . CYS B 1 48 ? 6.289 23.594 4.07 1 96.25 48 CYS B O 1
ATOM 3137 N N . SER B 1 49 ? 7.168 21.578 4.383 1 94.06 49 SER B N 1
ATOM 3138 C CA . SER B 1 49 ? 7.191 21.266 2.957 1 94.06 49 SER B CA 1
ATOM 3139 C C . SER B 1 49 ? 5.793 21.344 2.352 1 94.06 49 SER B C 1
ATOM 3141 O O . SER B 1 49 ? 5.637 21.719 1.186 1 94.06 49 SER B O 1
ATOM 3143 N N . THR B 1 50 ? 4.809 21.031 3.094 1 93.94 50 THR B N 1
ATOM 3144 C CA . THR B 1 50 ? 3.43 21.078 2.621 1 93.94 50 THR B CA 1
ATOM 3145 C C . THR B 1 50 ? 3.023 22.516 2.281 1 93.94 50 THR B C 1
ATOM 3147 O O . THR B 1 50 ? 2.18 22.734 1.409 1 93.94 50 THR B O 1
ATOM 3150 N N . ASP B 1 51 ? 3.592 23.469 2.957 1 94.94 51 ASP B N 1
ATOM 3151 C CA . ASP B 1 51 ? 3.324 24.859 2.602 1 94.94 51 ASP B CA 1
ATOM 3152 C C . ASP B 1 51 ? 3.857 25.188 1.207 1 94.94 51 ASP B C 1
ATOM 3154 O O . ASP B 1 51 ? 3.225 25.922 0.45 1 94.94 51 ASP B O 1
ATOM 3158 N N . ILE B 1 52 ? 5.004 24.609 0.947 1 93.44 52 ILE B N 1
ATOM 3159 C CA . ILE B 1 52 ? 5.617 24.812 -0.359 1 93.44 52 ILE B CA 1
ATOM 3160 C C . ILE B 1 52 ? 4.793 24.109 -1.436 1 93.44 52 ILE B C 1
ATOM 3162 O O . ILE B 1 52 ? 4.465 24.703 -2.465 1 93.44 52 ILE B O 1
ATOM 3166 N N . THR B 1 53 ? 4.375 22.844 -1.189 1 93.38 53 THR B N 1
ATOM 3167 C CA . THR B 1 53 ? 3.594 22.125 -2.186 1 93.38 53 THR B CA 1
ATOM 3168 C C . THR B 1 53 ? 2.215 22.75 -2.355 1 93.38 53 THR B C 1
ATOM 3170 O O . THR B 1 53 ? 1.607 22.656 -3.424 1 93.38 53 THR B O 1
ATOM 3173 N N . SER B 1 54 ? 1.732 23.422 -1.358 1 94.62 54 SER B N 1
ATOM 3174 C CA . SER B 1 54 ? 0.456 24.125 -1.456 1 94.62 54 SER B CA 1
ATOM 3175 C C . SER B 1 54 ? 0.508 25.219 -2.512 1 94.62 54 SER B C 1
ATOM 3177 O O . SER B 1 54 ? -0.485 25.484 -3.191 1 94.62 54 SER B O 1
ATOM 3179 N N . THR B 1 55 ? 1.676 25.859 -2.623 1 95.12 55 THR B N 1
ATOM 3180 C CA . THR B 1 55 ? 1.821 26.891 -3.646 1 95.12 55 THR B CA 1
ATOM 3181 C C . THR B 1 55 ? 1.807 26.266 -5.043 1 95.12 55 THR B C 1
ATOM 3183 O O . THR B 1 55 ? 1.639 26.984 -6.039 1 95.12 55 THR B O 1
ATOM 3186 N N . LEU B 1 56 ? 1.953 24.938 -5.043 1 93.25 56 LEU B N 1
ATOM 3187 C CA . LEU B 1 56 ? 2.004 24.219 -6.316 1 93.25 56 LEU B CA 1
ATOM 3188 C C . LEU B 1 56 ? 0.711 23.453 -6.559 1 93.25 56 LEU B C 1
ATOM 3190 O O . LEU B 1 56 ? 0.617 22.672 -7.508 1 93.25 56 LEU B O 1
ATOM 3194 N N . GLY B 1 57 ? -0.223 23.562 -5.688 1 90.81 57 GLY B N 1
ATOM 3195 C CA . GLY B 1 57 ? -1.547 23.031 -5.969 1 90.81 57 GLY B CA 1
ATOM 3196 C C . GLY B 1 57 ? -1.931 21.875 -5.07 1 90.81 57 GLY B C 1
ATOM 3197 O O . GLY B 1 57 ? -3 21.281 -5.23 1 90.81 57 GLY B O 1
ATOM 3198 N N . PHE B 1 58 ? -1.103 21.469 -4.102 1 88.06 58 PHE B N 1
ATOM 3199 C CA . PHE B 1 58 ? -1.441 20.422 -3.135 1 88.06 58 PHE B CA 1
ATOM 3200 C C . PHE B 1 58 ? -1.745 21.031 -1.771 1 88.06 58 PHE B C 1
ATOM 3202 O O . PHE B 1 58 ? -1.023 21.922 -1.304 1 88.06 58 PHE B O 1
ATOM 3209 N N . PRO B 1 59 ? -2.768 20.641 -1.219 1 85.88 59 PRO B N 1
ATOM 3210 C CA . PRO B 1 59 ? -3.693 19.547 -1.475 1 85.88 59 PRO B CA 1
ATOM 3211 C C . PRO B 1 59 ? -4.84 19.938 -2.406 1 85.88 59 PRO B C 1
ATOM 3213 O O . PRO B 1 59 ? -5.609 19.078 -2.84 1 85.88 59 PRO B O 1
ATOM 3216 N N . HIS B 1 60 ? -4.98 21.219 -2.576 1 89.69 60 HIS B N 1
ATOM 3217 C CA . HIS B 1 60 ? -5.969 21.688 -3.539 1 89.69 60 HIS B CA 1
ATOM 3218 C C . HIS B 1 60 ? -5.414 22.812 -4.398 1 89.69 60 HIS B C 1
ATOM 3220 O O . HIS B 1 60 ? -4.395 23.422 -4.051 1 89.69 60 HIS B O 1
ATOM 3226 N N . GLY B 1 61 ? -6.008 23.172 -5.539 1 92.12 61 GLY B N 1
ATOM 3227 C CA . GLY B 1 61 ? -5.5 24.141 -6.488 1 92.12 61 GLY B CA 1
ATOM 3228 C C . GLY B 1 61 ? -6.266 25.453 -6.469 1 92.12 61 GLY B C 1
ATOM 3229 O O . GLY B 1 61 ? -6.441 26.094 -7.508 1 92.12 61 GLY B O 1
ATOM 3230 N N . LYS B 1 62 ? -6.758 25.828 -5.262 1 96.38 62 LYS B N 1
ATOM 3231 C CA . LYS B 1 62 ? -7.562 27.047 -5.176 1 96.38 62 LYS B CA 1
ATOM 3232 C C . LYS B 1 62 ? -6.727 28.234 -4.703 1 96.38 62 LYS B C 1
ATOM 3234 O O . LYS B 1 62 ? -5.895 28.094 -3.805 1 96.38 62 LYS B O 1
ATOM 3239 N N . PHE B 1 63 ? -6.887 29.344 -5.242 1 97.31 63 PHE B N 1
ATOM 3240 C CA . PHE B 1 63 ? -6.184 30.594 -4.973 1 97.31 63 PHE B CA 1
ATOM 3241 C C . PHE B 1 63 ? -7.141 31.781 -5.031 1 97.31 63 PHE B C 1
ATOM 3243 O O . PHE B 1 63 ? -8.18 31.703 -5.684 1 97.31 63 PHE B O 1
ATOM 3250 N N . PRO B 1 64 ? -6.848 32.969 -4.359 1 98.12 64 PRO B N 1
ATOM 3251 C CA . PRO B 1 64 ? -5.656 33.219 -3.541 1 98.12 64 PRO B CA 1
ATOM 3252 C C . PRO B 1 64 ? -5.664 32.406 -2.238 1 98.12 64 PRO B C 1
ATOM 3254 O O . PRO B 1 64 ? -6.723 32.25 -1.629 1 98.12 64 PRO B O 1
ATOM 3257 N N . LEU B 1 65 ? -4.484 32 -1.861 1 98.19 65 LEU B N 1
ATOM 3258 C CA . LEU B 1 65 ? -4.301 31.078 -0.752 1 98.19 65 LEU B CA 1
ATOM 3259 C C . LEU B 1 65 ? -3.535 31.75 0.39 1 98.19 65 LEU B C 1
ATOM 3261 O O . LEU B 1 65 ? -2.445 32.281 0.183 1 98.19 65 LEU B O 1
ATOM 3265 N N . ALA B 1 66 ? -4.125 31.828 1.589 1 98.38 66 ALA B N 1
ATOM 3266 C CA . ALA B 1 66 ? -3.393 32.156 2.805 1 98.38 66 ALA B CA 1
ATOM 3267 C C . ALA B 1 66 ? -2.604 30.969 3.328 1 98.38 66 ALA B C 1
ATOM 3269 O O . ALA B 1 66 ? -3.182 29.938 3.664 1 98.38 66 ALA B O 1
ATOM 3270 N N . LEU B 1 67 ? -1.329 31.094 3.537 1 98.19 67 LEU B N 1
ATOM 3271 C CA . LEU B 1 67 ? -0.44 29.953 3.689 1 98.19 67 LEU B CA 1
ATOM 3272 C C . LEU B 1 67 ? -0.197 29.641 5.164 1 98.19 67 LEU B C 1
ATOM 3274 O O . LEU B 1 67 ? -0.569 30.422 6.035 1 98.19 67 LEU B O 1
ATOM 3278 N N . GLY B 1 68 ? 0.37 28.484 5.363 1 97.88 68 GLY B N 1
ATOM 3279 C CA . GLY B 1 68 ? 0.781 28.016 6.68 1 97.88 68 GLY B CA 1
ATOM 3280 C C . GLY B 1 68 ? -0.203 27.047 7.301 1 97.88 68 GLY B C 1
ATOM 3281 O O . GLY B 1 68 ? -1.417 27.203 7.156 1 97.88 68 GLY B O 1
ATOM 3282 N N . HIS B 1 69 ? 0.339 26.031 8.031 1 97.81 69 HIS B N 1
ATOM 3283 C CA . HIS B 1 69 ? -0.56 25.141 8.742 1 97.81 69 HIS B CA 1
ATOM 3284 C C . HIS B 1 69 ? 0.05 24.688 10.07 1 97.81 69 HIS B C 1
ATOM 3286 O O . HIS B 1 69 ? -0.604 24 10.859 1 97.81 69 HIS B O 1
ATOM 3292 N N . GLU B 1 70 ? 1.276 25.078 10.336 1 98.38 70 GLU B N 1
ATOM 3293 C CA . GLU B 1 70 ? 1.941 24.828 11.609 1 98.38 70 GLU B CA 1
ATOM 3294 C C . GLU B 1 70 ? 2.033 26.094 12.453 1 98.38 70 GLU B C 1
ATOM 3296 O O . GLU B 1 70 ? 2.453 27.141 11.953 1 98.38 70 GLU B O 1
ATOM 3301 N N . GLY B 1 71 ? 1.669 25.969 13.711 1 98.44 71 GLY B N 1
ATOM 3302 C CA . GLY B 1 71 ? 1.846 27.141 14.547 1 98.44 71 GLY B CA 1
ATOM 3303 C C . GLY B 1 71 ? 1.197 27.016 15.906 1 98.44 71 GLY B C 1
ATOM 3304 O O . GLY B 1 71 ? 0.75 25.922 16.297 1 98.44 71 GLY B O 1
ATOM 3305 N N . VAL B 1 72 ? 1.293 28.078 16.625 1 98.69 72 VAL B N 1
ATOM 3306 C CA . VAL B 1 72 ? 0.691 28.234 17.938 1 98.69 72 VAL B CA 1
ATOM 3307 C C . VAL B 1 72 ? 0.224 29.672 18.141 1 98.69 72 VAL B C 1
ATOM 3309 O O . VAL B 1 72 ? 0.839 30.594 17.609 1 98.69 72 VAL B O 1
ATOM 3312 N N . GLY B 1 73 ? -0.857 29.797 18.781 1 98.5 73 GLY B N 1
ATOM 3313 C CA . GLY B 1 73 ? -1.418 31.125 19.031 1 98.5 73 GLY B CA 1
ATOM 3314 C C . GLY B 1 73 ? -2.312 31.172 20.25 1 98.5 73 GLY B C 1
ATOM 3315 O O . GLY B 1 73 ? -2.346 30.219 21.047 1 98.5 73 GLY B O 1
ATOM 3316 N N . VAL B 1 74 ? -2.898 32.312 20.391 1 98.38 74 VAL B N 1
ATOM 3317 C CA . VAL B 1 74 ? -3.811 32.562 21.5 1 98.38 74 VAL B CA 1
ATOM 3318 C C . VAL B 1 74 ? -5.215 32.844 20.969 1 98.38 74 VAL B C 1
ATOM 3320 O O . VAL B 1 74 ? -5.375 33.594 20.016 1 98.38 74 VAL B O 1
ATOM 3323 N N . VAL B 1 75 ? -6.191 32.188 21.594 1 98.5 75 VAL B N 1
ATOM 3324 C CA . VAL B 1 75 ? -7.57 32.469 21.203 1 98.5 75 VAL B CA 1
ATOM 3325 C C . VAL B 1 75 ? -7.922 33.906 21.469 1 98.5 75 VAL B C 1
ATOM 3327 O O . VAL B 1 75 ? -7.828 34.375 22.609 1 98.5 75 VAL B O 1
ATOM 3330 N N . GLU B 1 76 ? -8.273 34.594 20.469 1 98 76 GLU B N 1
ATOM 3331 C CA . GLU B 1 76 ? -8.633 36 20.547 1 98 76 GLU B CA 1
ATOM 3332 C C . GLU B 1 76 ? -10.133 36.188 20.781 1 98 76 GLU B C 1
ATOM 3334 O O . GLU B 1 76 ? -10.562 37.062 21.531 1 98 76 GLU B O 1
ATOM 3339 N N . SER B 1 77 ? -10.961 35.406 20.141 1 98.06 77 SER B N 1
ATOM 3340 C CA . SER B 1 77 ? -12.414 35.406 20.281 1 98.06 77 SER B CA 1
ATOM 3341 C C . SER B 1 77 ? -13 34.031 19.984 1 98.06 77 SER B C 1
ATOM 3343 O O . SER B 1 77 ? -12.352 33.219 19.359 1 98.06 77 SER B O 1
ATOM 3345 N N . VAL B 1 78 ? -14.203 33.781 20.5 1 97.75 78 VAL B N 1
ATOM 3346 C CA . VAL B 1 78 ? -14.812 32.469 20.422 1 97.75 78 VAL B CA 1
ATOM 3347 C C . VAL B 1 78 ? -16.266 32.594 19.984 1 97.75 78 VAL B C 1
ATOM 3349 O O . VAL B 1 78 ? -16.969 33.531 20.375 1 97.75 78 VAL B O 1
ATOM 3352 N N . GLY B 1 79 ? -16.672 31.672 19.156 1 97.25 79 GLY B N 1
ATOM 3353 C CA . GLY B 1 79 ? -18.078 31.594 18.812 1 97.25 79 GLY B CA 1
ATOM 3354 C C . GLY B 1 79 ? -18.953 31.156 19.969 1 97.25 79 GLY B C 1
ATOM 3355 O O . GLY B 1 79 ? -18.469 30.562 20.938 1 97.25 79 GLY B O 1
ATOM 3356 N N . GLU B 1 80 ? -20.25 31.328 19.812 1 96.69 80 GLU B N 1
ATOM 3357 C CA . GLU B 1 80 ? -21.203 31.188 20.906 1 96.69 80 GLU B CA 1
ATOM 3358 C C . GLU B 1 80 ? -21.391 29.719 21.297 1 96.69 80 GLU B C 1
ATOM 3360 O O . GLU B 1 80 ? -21.812 29.422 22.406 1 96.69 80 GLU B O 1
ATOM 3365 N N . GLN B 1 81 ? -21.031 28.812 20.422 1 97.5 81 GLN B N 1
ATOM 3366 C CA . GLN B 1 81 ? -21.297 27.406 20.703 1 97.5 81 GLN B CA 1
ATOM 3367 C C . GLN B 1 81 ? -20 26.672 21.078 1 97.5 81 GLN B C 1
ATOM 3369 O O . GLN B 1 81 ? -20.016 25.469 21.297 1 97.5 81 GLN B O 1
ATOM 3374 N N . VAL B 1 82 ? -18.922 27.391 21.109 1 97.94 82 VAL B N 1
ATOM 3375 C CA . VAL B 1 82 ? -17.641 26.781 21.438 1 97.94 82 VAL B CA 1
ATOM 3376 C C . VAL B 1 82 ? -17.594 26.469 22.938 1 97.94 82 VAL B C 1
ATOM 3378 O O . VAL B 1 82 ? -17.859 27.344 23.766 1 97.94 82 VAL B O 1
ATOM 3381 N N . THR B 1 83 ? -17.266 25.234 23.312 1 96.75 83 THR B N 1
ATOM 3382 C CA . THR B 1 83 ? -17.234 24.844 24.719 1 96.75 83 THR B CA 1
ATOM 3383 C C . THR B 1 83 ? -15.828 24.375 25.109 1 96.75 83 THR B C 1
ATOM 3385 O O . THR B 1 83 ? -15.516 24.281 26.297 1 96.75 83 THR B O 1
ATOM 3388 N N . ASN B 1 84 ? -14.984 24.125 24.156 1 96 84 ASN B N 1
ATOM 3389 C CA . ASN B 1 84 ? -13.711 23.5 24.469 1 96 84 ASN B CA 1
ATOM 3390 C C . ASN B 1 84 ? -12.57 24.516 24.469 1 96 84 ASN B C 1
ATOM 3392 O O . ASN B 1 84 ? -11.398 24.141 24.578 1 96 84 ASN B O 1
ATOM 3396 N N . ALA B 1 85 ? -12.82 25.812 24.297 1 97.81 85 ALA B N 1
ATOM 3397 C CA . ALA B 1 85 ? -11.82 26.875 24.312 1 97.81 85 ALA B CA 1
ATOM 3398 C C . ALA B 1 85 ? -12.422 28.203 24.766 1 97.81 85 ALA B C 1
ATOM 3400 O O . ALA B 1 85 ? -13.641 28.406 24.688 1 97.81 85 ALA B O 1
ATOM 3401 N N . LYS B 1 86 ? -11.625 29.047 25.281 1 98 86 LYS B N 1
ATOM 3402 C CA . LYS B 1 86 ? -12.008 30.406 25.641 1 98 86 LYS B CA 1
ATOM 3403 C C . LYS B 1 86 ? -10.914 31.406 25.281 1 98 86 LYS B C 1
ATOM 3405 O O . LYS B 1 86 ? -9.781 31.016 25.016 1 98 86 LYS B O 1
ATOM 3410 N N . GLU B 1 87 ? -11.305 32.656 25.297 1 97.88 87 GLU B N 1
ATOM 3411 C CA . GLU B 1 87 ? -10.344 33.719 25.047 1 97.88 87 GLU B CA 1
ATOM 3412 C C . GLU B 1 87 ? -9.141 33.625 25.969 1 97.88 87 GLU B C 1
ATOM 3414 O O . GLU B 1 87 ? -9.289 33.375 27.172 1 97.88 87 GLU B O 1
ATOM 3419 N N . GLY B 1 88 ? -7.973 33.688 25.375 1 98.19 88 GLY B N 1
ATOM 3420 C CA . GLY B 1 88 ? -6.754 33.625 26.172 1 98.19 88 GLY B CA 1
ATOM 3421 C C . GLY B 1 88 ? -6.09 32.281 26.172 1 98.19 88 GLY B C 1
ATOM 3422 O O . GLY B 1 88 ? -4.918 32.156 26.547 1 98.19 88 GLY B O 1
ATOM 3423 N N . ASP B 1 89 ? -6.797 31.266 25.797 1 98.56 89 ASP B N 1
ATOM 3424 C CA . ASP B 1 89 ? -6.215 29.922 25.734 1 98.56 89 ASP B CA 1
ATOM 3425 C C . ASP B 1 89 ? -5.113 29.844 24.672 1 98.56 89 ASP B C 1
ATOM 3427 O O . ASP B 1 89 ? -5.266 30.391 23.578 1 98.56 89 ASP B O 1
ATOM 3431 N N . MET B 1 90 ? -3.959 29.234 25.047 1 98.5 90 MET B N 1
ATOM 3432 C CA . MET B 1 90 ? -2.939 28.891 24.047 1 98.5 90 MET B CA 1
ATOM 3433 C C . MET B 1 90 ? -3.338 27.641 23.266 1 98.5 90 MET B C 1
ATOM 3435 O O . MET B 1 90 ? -3.711 26.625 23.859 1 98.5 90 MET B O 1
ATOM 3439 N N . VAL B 1 91 ? -3.279 27.719 21.906 1 98.81 91 VAL B N 1
ATOM 3440 C CA . VAL B 1 91 ? -3.795 26.594 21.125 1 98.81 91 VAL B CA 1
ATOM 3441 C C . VAL B 1 91 ? -2.861 26.312 19.953 1 98.81 91 VAL B C 1
ATOM 3443 O O . VAL B 1 91 ? -2.213 27.219 19.438 1 98.81 91 VAL B O 1
ATOM 3446 N N . ILE B 1 92 ? -2.729 25.078 19.578 1 98.75 92 ILE B N 1
ATOM 3447 C CA . ILE B 1 92 ? -2.098 24.609 18.344 1 98.75 92 ILE B CA 1
ATOM 3448 C C . ILE B 1 92 ? -3.172 24.234 17.328 1 98.75 92 ILE B C 1
ATOM 3450 O O . ILE B 1 92 ? -4.02 23.375 17.594 1 98.75 92 ILE B O 1
ATOM 3454 N N . PRO B 1 93 ? -3.25 24.953 16.172 1 98.31 93 PRO B N 1
ATOM 3455 C CA . PRO B 1 93 ? -4.145 24.516 15.094 1 98.31 93 PRO B CA 1
ATOM 3456 C C . PRO B 1 93 ? -3.734 23.172 14.5 1 98.31 93 PRO B C 1
ATOM 3458 O O . PRO B 1 93 ? -2.541 22.891 14.352 1 98.31 93 PRO B O 1
ATOM 3461 N N . ILE B 1 94 ? -4.707 22.328 14.203 1 97.62 94 ILE B N 1
ATOM 3462 C CA . ILE B 1 94 ? -4.488 21.016 13.617 1 97.62 94 ILE B CA 1
ATOM 3463 C C . ILE B 1 94 ? -5.414 20.812 12.422 1 97.62 94 ILE B C 1
ATOM 3465 O O . ILE B 1 94 ? -6.473 21.438 12.336 1 97.62 94 ILE B O 1
ATOM 3469 N N . TYR B 1 95 ? -5.02 20 11.477 1 96.56 95 TYR B N 1
ATOM 3470 C CA . TYR B 1 95 ? -5.809 19.891 10.258 1 96.56 95 TYR B CA 1
ATOM 3471 C C . TYR B 1 95 ? -6.629 18.609 10.25 1 96.56 95 TYR B C 1
ATOM 3473 O O . TYR B 1 95 ? -7.27 18.281 9.25 1 96.56 95 TYR B O 1
ATOM 3481 N N . VAL B 1 96 ? -6.559 17.812 11.297 1 96.75 96 VAL B N 1
ATOM 3482 C CA . VAL B 1 96 ? -7.438 16.672 11.547 1 96.75 96 VAL B CA 1
ATOM 3483 C C . VAL B 1 96 ? -8.156 16.859 12.883 1 96.75 96 VAL B C 1
ATOM 3485 O O . VAL B 1 96 ? -7.555 17.297 13.859 1 96.75 96 VAL B O 1
ATOM 3488 N N . GLY B 1 97 ? -9.492 16.484 12.891 1 97.19 97 GLY B N 1
ATOM 3489 C CA . GLY B 1 97 ? -10.234 16.578 14.141 1 97.19 97 GLY B CA 1
ATOM 3490 C C . GLY B 1 97 ? -10.398 15.25 14.844 1 97.19 97 GLY B C 1
ATOM 3491 O O . GLY B 1 97 ? -9.836 14.242 14.406 1 97.19 97 GLY B O 1
ATOM 3492 N N . GLU B 1 98 ? -11.055 15.297 15.969 1 97.69 98 GLU B N 1
ATOM 3493 C CA . GLU B 1 98 ? -11.352 14.141 16.812 1 97.69 98 GLU B CA 1
ATOM 3494 C C . GLU B 1 98 ? -12.648 14.344 17.594 1 97.69 98 GLU B C 1
ATOM 3496 O O . GLU B 1 98 ? -12.703 15.156 18.516 1 97.69 98 GLU B O 1
ATOM 3501 N N . CYS B 1 99 ? -13.703 13.633 17.219 1 97 99 CYS B N 1
ATOM 3502 C CA . CYS B 1 99 ? -15 13.852 17.859 1 97 99 CYS B CA 1
ATOM 3503 C C . CYS B 1 99 ? -15.242 12.82 18.953 1 97 99 CYS B C 1
ATOM 3505 O O . CYS B 1 99 ? -16.141 12.992 19.781 1 97 99 CYS B O 1
ATOM 3507 N N . LYS B 1 100 ? -14.57 11.688 18.875 1 97 100 LYS B N 1
ATOM 3508 C CA . LYS B 1 100 ? -14.57 10.617 19.859 1 97 100 LYS B CA 1
ATOM 3509 C C . LYS B 1 100 ? -15.852 9.797 19.797 1 97 100 LYS B C 1
ATOM 3511 O O . LYS B 1 100 ? -16.094 8.922 20.625 1 97 100 LYS B O 1
ATOM 3516 N N . GLU B 1 101 ? -16.703 10.031 18.781 1 97.5 101 GLU B N 1
ATOM 3517 C CA . GLU B 1 101 ? -18 9.359 18.75 1 97.5 101 GLU B CA 1
ATOM 3518 C C . GLU B 1 101 ? -18.219 8.656 17.406 1 97.5 101 GLU B C 1
ATOM 3520 O O . GLU B 1 101 ? -18.969 7.676 17.328 1 97.5 101 GLU B O 1
ATOM 3525 N N . CYS B 1 102 ? -17.656 9.18 16.391 1 96.62 102 CYS B N 1
ATOM 3526 C CA . CYS B 1 102 ? -17.891 8.578 15.078 1 96.62 102 CYS B CA 1
ATOM 3527 C C . CYS B 1 102 ? -17.25 7.207 14.984 1 96.62 102 CYS B C 1
ATOM 3529 O O . CYS B 1 102 ? -16.453 6.832 15.836 1 96.62 102 CYS B O 1
ATOM 3531 N N . GLU B 1 103 ? -17.547 6.457 13.945 1 94.88 103 GLU B N 1
ATOM 3532 C CA . GLU B 1 103 ? -17.047 5.098 13.734 1 94.88 103 GLU B CA 1
ATOM 3533 C C . GLU B 1 103 ? -15.531 5.062 13.766 1 94.88 103 GLU B C 1
ATOM 3535 O O . GLU B 1 103 ? -14.938 4.223 14.445 1 94.88 103 GLU B O 1
ATOM 3540 N N . ASN B 1 104 ? -14.852 5.938 13.125 1 97 104 ASN B N 1
ATOM 3541 C CA . ASN B 1 104 ? -13.398 5.969 13.047 1 97 104 ASN B CA 1
ATOM 3542 C C . ASN B 1 104 ? -12.781 6.309 14.406 1 97 104 ASN B C 1
ATOM 3544 O O . ASN B 1 104 ? -11.789 5.703 14.805 1 97 104 ASN B O 1
ATOM 3548 N N . CYS B 1 105 ? -13.375 7.188 15.133 1 97.31 105 CYS B N 1
ATOM 3549 C CA . CYS B 1 105 ? -12.812 7.613 16.406 1 97.31 105 CYS B CA 1
ATOM 3550 C C . CYS B 1 105 ? -12.914 6.5 17.453 1 97.31 105 CYS B C 1
ATOM 3552 O O . CYS B 1 105 ? -12.023 6.344 18.281 1 97.31 105 CYS B O 1
ATOM 3554 N N . VAL B 1 106 ? -13.969 5.762 17.328 1 96.25 106 VAL B N 1
ATOM 3555 C CA . VAL B 1 106 ? -14.219 4.777 18.375 1 96.25 106 VAL B CA 1
ATOM 3556 C C . VAL B 1 106 ? -13.445 3.494 18.078 1 96.25 106 VAL B C 1
ATOM 3558 O O . VAL B 1 106 ? -13.047 2.77 18.984 1 96.25 106 VAL B O 1
ATOM 3561 N N . THR B 1 107 ? -13.148 3.139 16.828 1 92.62 107 THR B N 1
ATOM 3562 C CA . THR B 1 107 ? -12.5 1.895 16.422 1 92.62 107 THR B CA 1
ATOM 3563 C C . THR B 1 107 ? -11.07 1.843 16.953 1 92.62 107 THR B C 1
ATOM 3565 O O . THR B 1 107 ? -10.547 0.765 17.25 1 92.62 107 THR B O 1
ATOM 3568 N N . GLY B 1 108 ? -10.422 3.018 17.016 1 92.56 108 GLY B N 1
ATOM 3569 C CA . GLY B 1 108 ? -9.023 3.084 17.391 1 92.56 108 GLY B CA 1
ATOM 3570 C C . GLY B 1 108 ? -8.086 2.689 16.266 1 92.56 108 GLY B C 1
ATOM 3571 O O . GLY B 1 108 ? -6.867 2.619 16.453 1 92.56 108 GLY B O 1
ATOM 3572 N N . LYS B 1 109 ? -8.617 2.508 15.039 1 95.44 109 LYS B N 1
ATOM 3573 C CA . LYS B 1 109 ? -7.828 1.998 13.93 1 95.44 109 LYS B CA 1
ATOM 3574 C C . LYS B 1 109 ? -7.293 3.139 13.062 1 95.44 109 LYS B C 1
ATOM 3576 O O . LYS B 1 109 ? -6.395 2.938 12.25 1 95.44 109 LYS B O 1
ATOM 3581 N N . THR B 1 110 ? -7.836 4.258 13.227 1 97.88 110 THR B N 1
ATOM 3582 C CA . THR B 1 110 ? -7.445 5.418 12.43 1 97.88 110 THR B CA 1
ATOM 3583 C C . THR B 1 110 ? -7.672 6.711 13.203 1 97.88 110 THR B C 1
ATOM 3585 O O . THR B 1 110 ? -8.422 6.73 14.188 1 97.88 110 THR B O 1
ATOM 3588 N N . ASN B 1 111 ? -6.953 7.695 12.805 1 98.25 111 ASN B N 1
ATOM 3589 C CA . ASN B 1 111 ? -7.121 9.008 13.414 1 98.25 111 ASN B CA 1
ATOM 3590 C C . ASN B 1 111 ? -8.094 9.875 12.617 1 98.25 111 ASN B C 1
ATOM 3592 O O . ASN B 1 111 ? -8.422 10.992 13.031 1 98.25 111 ASN B O 1
ATOM 3596 N N . LEU B 1 112 ? -8.586 9.406 11.5 1 98.31 112 LEU B N 1
ATOM 3597 C CA . LEU B 1 112 ? -9.367 10.227 10.586 1 98.31 112 LEU B CA 1
ATOM 3598 C C . LEU B 1 112 ? -10.82 10.305 11.023 1 98.31 112 LEU B C 1
ATOM 3600 O O . LEU B 1 112 ? -11.617 9.422 10.703 1 98.31 112 LEU B O 1
ATOM 3604 N N . CYS B 1 113 ? -11.133 11.359 11.664 1 97.75 113 CYS B N 1
ATOM 3605 C CA . CYS B 1 113 ? -12.477 11.602 12.188 1 97.75 113 CYS B CA 1
ATOM 3606 C C . CYS B 1 113 ? -13.477 11.82 11.055 1 97.75 113 CYS B C 1
ATOM 3608 O O . CYS B 1 113 ? -13.203 12.57 10.117 1 97.75 113 CYS B O 1
ATOM 3610 N N . MET B 1 114 ? -14.617 11.219 11.117 1 96 114 MET B N 1
ATOM 3611 C CA . MET B 1 114 ? -15.633 11.359 10.078 1 96 114 MET B CA 1
ATOM 3612 C C . MET B 1 114 ? -16.391 12.672 10.227 1 96 114 MET B C 1
ATOM 3614 O O . MET B 1 114 ? -16.844 13.25 9.234 1 96 114 MET B O 1
ATOM 3618 N N . ALA B 1 115 ? -16.531 13.117 11.422 1 96.69 115 ALA B N 1
ATOM 3619 C CA . ALA B 1 115 ? -17.234 14.359 11.695 1 96.69 115 ALA B CA 1
ATOM 3620 C C . ALA B 1 115 ? -16.375 15.57 11.336 1 96.69 115 ALA B C 1
ATOM 3622 O O . ALA B 1 115 ? -16.891 16.578 10.844 1 96.69 115 ALA B O 1
ATOM 3623 N N . TYR B 1 116 ? -15.141 15.508 11.586 1 96.56 116 TYR B N 1
ATOM 3624 C CA . TYR B 1 116 ? -14.172 16.578 11.328 1 96.56 116 TYR B CA 1
ATOM 3625 C C . TYR B 1 116 ? -12.977 16.047 10.539 1 96.56 116 TYR B C 1
ATOM 3627 O O . TYR B 1 116 ? -11.867 15.953 11.07 1 96.56 116 TYR B O 1
ATOM 3635 N N . PRO B 1 117 ? -13.219 15.758 9.242 1 96.12 117 PRO B N 1
ATOM 3636 C CA . PRO B 1 117 ? -12.172 15.18 8.383 1 96.12 117 PRO B CA 1
ATOM 3637 C C . PRO B 1 117 ? -11.117 16.203 7.969 1 96.12 117 PRO B C 1
ATOM 3639 O O . PRO B 1 117 ? -11.227 17.375 8.305 1 96.12 117 PRO B O 1
ATOM 3642 N N . VAL B 1 118 ? -10.023 15.75 7.395 1 95.81 118 VAL B N 1
ATOM 3643 C CA . VAL B 1 118 ? -9.039 16.625 6.766 1 95.81 118 VAL B CA 1
ATOM 3644 C C . VAL B 1 118 ? -9.727 17.516 5.734 1 95.81 118 VAL B C 1
ATOM 3646 O O . VAL B 1 118 ? -10.477 17.031 4.891 1 95.81 118 VAL B O 1
ATOM 3649 N N . CYS B 1 119 ? -9.477 18.719 5.852 1 91.62 119 CYS B N 1
ATOM 3650 C CA . CYS B 1 119 ? -10.109 19.641 4.926 1 91.62 119 CYS B CA 1
ATOM 3651 C C . CYS B 1 119 ? -9.266 19.812 3.668 1 91.62 119 CYS B C 1
ATOM 3653 O O . CYS B 1 119 ? -8.219 20.469 3.701 1 91.62 119 CYS B O 1
ATOM 3655 N N . LEU B 1 120 ? -9.781 19.359 2.568 1 93 120 LEU B N 1
ATOM 3656 C CA . LEU B 1 120 ? -9.023 19.406 1.32 1 93 120 LEU B CA 1
ATOM 3657 C C . LEU B 1 120 ? -9.625 20.453 0.373 1 93 120 LEU B C 1
ATOM 3659 O O . LEU B 1 120 ? -9.234 20.531 -0.792 1 93 120 LEU B O 1
ATOM 3663 N N . THR B 1 121 ? -10.547 21.266 0.869 1 93.88 121 THR B N 1
ATOM 3664 C CA . THR B 1 121 ? -11.266 22.203 -0.003 1 93.88 121 THR B CA 1
ATOM 3665 C C . THR B 1 121 ? -10.68 23.609 0.106 1 93.88 121 THR B C 1
ATOM 3667 O O . THR B 1 121 ? -10.898 24.438 -0.77 1 93.88 121 THR B O 1
ATOM 3670 N N . GLY B 1 122 ? -10.055 23.906 1.264 1 95.75 122 GLY B N 1
ATOM 3671 C CA . GLY B 1 122 ? -9.469 25.203 1.489 1 95.75 122 GLY B CA 1
ATOM 3672 C C . GLY B 1 122 ? -10.453 26.219 2.061 1 95.75 122 GLY B C 1
ATOM 3673 O O . GLY B 1 122 ? -10.172 27.422 2.094 1 95.75 122 GLY B O 1
ATOM 3674 N N . VAL B 1 123 ? -11.617 25.766 2.398 1 96.94 123 VAL B N 1
ATOM 3675 C CA . VAL B 1 123 ? -12.617 26.625 3.018 1 96.94 123 VAL B CA 1
ATOM 3676 C C . VAL B 1 123 ? -13.133 25.984 4.301 1 96.94 123 VAL B C 1
ATOM 3678 O O . VAL B 1 123 ? -12.758 24.859 4.637 1 96.94 123 VAL B O 1
ATOM 3681 N N . MET B 1 124 ? -13.961 26.703 5.059 1 96.69 124 MET B N 1
ATOM 3682 C CA . MET B 1 124 ? -14.57 26.219 6.297 1 96.69 124 MET B CA 1
ATOM 3683 C C . MET B 1 124 ? -15.578 25.109 6.012 1 96.69 124 MET B C 1
ATOM 3685 O O . MET B 1 124 ? -16.031 24.953 4.879 1 96.69 124 MET B O 1
ATOM 3689 N N . PRO B 1 125 ? -15.945 24.328 7.023 1 93.25 125 PRO B N 1
ATOM 3690 C CA . PRO B 1 125 ? -16.906 23.25 6.832 1 93.25 125 PRO B CA 1
ATOM 3691 C C . PRO B 1 125 ? -18.219 23.719 6.211 1 93.25 125 PRO B C 1
ATOM 3693 O O . PRO B 1 125 ? -18.906 22.938 5.531 1 93.25 125 PRO B O 1
ATOM 3696 N N . ASP B 1 126 ? -18.578 24.969 6.34 1 94.81 126 ASP B N 1
ATOM 3697 C CA . ASP B 1 126 ? -19.812 25.5 5.777 1 94.81 126 ASP B CA 1
ATOM 3698 C C . ASP B 1 126 ? -19.594 26 4.355 1 94.81 126 ASP B C 1
ATOM 3700 O O . ASP B 1 126 ? -20.453 26.688 3.803 1 94.81 126 ASP B O 1
ATOM 3704 N N . ASN B 1 127 ? -18.406 25.75 3.791 1 95.44 127 ASN B N 1
ATOM 3705 C CA . ASN B 1 127 ? -18.031 26.047 2.414 1 95.44 127 ASN B CA 1
ATOM 3706 C C . ASN B 1 127 ? -17.844 27.547 2.199 1 95.44 127 ASN B C 1
ATOM 3708 O O . ASN B 1 127 ? -18 28.047 1.081 1 95.44 127 ASN B O 1
ATOM 3712 N N . THR B 1 128 ? -17.625 28.297 3.219 1 97 128 THR B N 1
ATOM 3713 C CA . THR B 1 128 ? -17.312 29.703 3.137 1 97 128 THR B CA 1
ATOM 3714 C C . THR B 1 128 ? -15.922 29.984 3.721 1 97 128 THR B C 1
ATOM 3716 O O . THR B 1 128 ? -15.258 29.078 4.207 1 97 128 THR B O 1
ATOM 3719 N N . SER B 1 129 ? -15.453 31.188 3.541 1 97.88 129 SER B N 1
ATOM 3720 C CA . SER B 1 129 ? -14.172 31.641 4.09 1 97.88 129 SER B CA 1
ATOM 3721 C C . SER B 1 129 ? -14.375 32.75 5.125 1 97.88 129 SER B C 1
ATOM 3723 O O . SER B 1 129 ? -15.328 33.531 5.027 1 97.88 129 SER B O 1
ATOM 3725 N N . ARG B 1 130 ? -13.562 32.75 6.102 1 98.44 130 ARG B N 1
ATOM 3726 C CA . ARG B 1 130 ? -13.57 33.812 7.098 1 98.44 130 ARG B CA 1
ATOM 3727 C C . ARG B 1 130 ? -12.477 34.812 6.809 1 98.44 130 ARG B C 1
ATOM 3729 O O . ARG B 1 130 ? -12.211 35.719 7.633 1 98.44 130 ARG B O 1
ATOM 3736 N N . MET B 1 131 ? -11.789 34.656 5.703 1 98.5 131 MET B N 1
ATOM 3737 C CA . MET B 1 131 ? -10.711 35.562 5.305 1 98.5 131 MET B CA 1
ATOM 3738 C C . MET B 1 131 ? -10.938 36.094 3.896 1 98.5 131 MET B C 1
ATOM 3740 O O . MET B 1 131 ? -11.445 35.375 3.031 1 98.5 131 MET B O 1
ATOM 3744 N N . SER B 1 132 ? -10.586 37.312 3.682 1 98.5 132 SER B N 1
ATOM 3745 C CA . SER B 1 132 ? -10.742 37.906 2.369 1 98.5 132 SER B CA 1
ATOM 3746 C C . SER B 1 132 ? -9.625 38.938 2.098 1 98.5 132 SER B C 1
ATOM 3748 O O . SER B 1 132 ? -8.945 39.375 3.023 1 98.5 132 SER B O 1
ATOM 3750 N N . ILE B 1 133 ? -9.422 39.188 0.906 1 98.12 133 ILE B N 1
ATOM 3751 C CA . ILE B 1 133 ? -8.469 40.188 0.447 1 98.12 133 ILE B CA 1
ATOM 3752 C C . ILE B 1 133 ? -9.039 40.938 -0.754 1 98.12 133 ILE B C 1
ATOM 3754 O O . ILE B 1 133 ? -9.398 40.312 -1.761 1 98.12 133 ILE B O 1
ATOM 3758 N N . GLN B 1 134 ? -9.141 42.281 -0.66 1 95.31 134 GLN B N 1
ATOM 3759 C CA . GLN B 1 134 ? -9.672 43.125 -1.733 1 95.31 134 GLN B CA 1
ATOM 3760 C C . GLN B 1 134 ? -11.047 42.625 -2.189 1 95.31 134 GLN B C 1
ATOM 3762 O O . GLN B 1 134 ? -11.297 42.5 -3.389 1 95.31 134 GLN B O 1
ATOM 3767 N N . GLY B 1 135 ? -11.797 42.156 -1.282 1 94.69 135 GLY B N 1
ATOM 3768 C CA . GLY B 1 135 ? -13.164 41.75 -1.562 1 94.69 135 GLY B CA 1
ATOM 3769 C C . GLY B 1 135 ? -13.281 40.312 -2.066 1 94.69 135 GLY B C 1
ATOM 3770 O O . GLY B 1 135 ? -14.383 39.844 -2.305 1 94.69 135 GLY B O 1
ATOM 3771 N N . GLN B 1 136 ? -12.18 39.75 -2.217 1 96.88 136 GLN B N 1
ATOM 3772 C CA . GLN B 1 136 ? -12.18 38.375 -2.701 1 96.88 136 GLN B CA 1
ATOM 3773 C C . GLN B 1 136 ? -11.93 37.375 -1.562 1 96.88 136 GLN B C 1
ATOM 3775 O O . GLN B 1 136 ? -11.125 37.656 -0.67 1 96.88 136 GLN B O 1
ATOM 3780 N N . ARG B 1 137 ? -12.602 36.25 -1.715 1 97.31 137 ARG B N 1
ATOM 3781 C CA . ARG B 1 137 ? -12.422 35.188 -0.737 1 97.31 137 ARG B CA 1
ATOM 3782 C C . ARG B 1 137 ? -10.992 34.656 -0.762 1 97.31 137 ARG B C 1
ATOM 3784 O O . ARG B 1 137 ? -10.406 34.469 -1.834 1 97.31 137 ARG B O 1
ATOM 3791 N N . LEU B 1 138 ? -10.461 34.344 0.405 1 98.25 138 LEU B N 1
ATOM 3792 C CA . LEU B 1 138 ? -9.188 33.656 0.547 1 98.25 138 LEU B CA 1
ATOM 3793 C C . LEU B 1 138 ? -9.398 32.219 0.921 1 98.25 138 LEU B C 1
ATOM 3795 O O . LEU B 1 138 ? -10.312 31.875 1.684 1 98.25 138 LEU B O 1
ATOM 3799 N N . TYR B 1 139 ? -8.602 31.312 0.34 1 98.12 139 TYR B N 1
ATOM 3800 C CA . TYR B 1 139 ? -8.547 29.922 0.747 1 98.12 139 TYR B CA 1
ATOM 3801 C C . TYR B 1 139 ? -7.422 29.688 1.752 1 98.12 139 TYR B C 1
ATOM 3803 O O . TYR B 1 139 ? -6.566 30.547 1.944 1 98.12 139 TYR B O 1
ATOM 3811 N N . HIS B 1 140 ? -7.492 28.703 2.436 1 97.38 140 HIS B N 1
ATOM 3812 C CA . HIS B 1 140 ? -6.449 28.391 3.404 1 97.38 140 HIS B CA 1
ATOM 3813 C C . HIS B 1 140 ? -5.898 26.984 3.193 1 97.38 140 HIS B C 1
ATOM 3815 O O . HIS B 1 140 ? -6.41 26.234 2.363 1 97.38 140 HIS B O 1
ATOM 3821 N N . VAL B 1 141 ? -4.781 26.609 3.812 1 96.38 141 VAL B N 1
ATOM 3822 C CA . VAL B 1 141 ? -4.156 25.281 3.766 1 96.38 141 VAL B CA 1
ATOM 3823 C C . VAL B 1 141 ? -4.824 24.359 4.777 1 96.38 141 VAL B C 1
ATOM 3825 O O . VAL B 1 141 ? -4.715 24.562 5.988 1 96.38 141 VAL B O 1
ATOM 3828 N N . PHE B 1 142 ? -5.441 23.328 4.289 1 95.75 142 PHE B N 1
ATOM 3829 C CA . PHE B 1 142 ? -6.25 22.469 5.145 1 95.75 142 PHE B CA 1
ATOM 3830 C C . PHE B 1 142 ? -7.266 23.297 5.934 1 95.75 142 PHE B C 1
ATOM 3832 O O . PHE B 1 142 ? -8.109 23.969 5.348 1 95.75 142 PHE B O 1
ATOM 3839 N N . SER B 1 143 ? -7.176 23.266 7.184 1 95.25 143 SER B N 1
ATOM 3840 C CA . SER B 1 143 ? -8.039 24.047 8.062 1 95.25 143 SER B CA 1
ATOM 3841 C C . SER B 1 143 ? -7.305 25.281 8.609 1 95.25 143 SER B C 1
ATOM 3843 O O . SER B 1 143 ? -7.832 25.984 9.469 1 95.25 143 SER B O 1
ATOM 3845 N N . CYS B 1 144 ? -6.141 25.547 8.031 1 95.94 144 CYS B N 1
ATOM 3846 C CA . CYS B 1 144 ? -5.266 26.484 8.734 1 95.94 144 CYS B CA 1
ATOM 3847 C C . CYS B 1 144 ? -4.793 27.594 7.805 1 95.94 144 CYS B C 1
ATOM 3849 O O . CYS B 1 144 ? -4.734 27.406 6.59 1 95.94 144 CYS B O 1
ATOM 3851 N N . ALA B 1 145 ? -4.391 28.703 8.312 1 97.94 145 ALA B N 1
ATOM 3852 C CA . ALA B 1 145 ? -3.672 29.828 7.719 1 97.94 145 ALA B CA 1
ATOM 3853 C C . ALA B 1 145 ? -2.744 30.484 8.742 1 97.94 145 ALA B C 1
ATOM 3855 O O . ALA B 1 145 ? -2.906 31.672 9.07 1 97.94 145 ALA B O 1
ATOM 3856 N N . THR B 1 146 ? -1.715 29.75 9.086 1 98.5 146 THR B N 1
ATOM 3857 C CA . THR B 1 146 ? -0.932 30.141 10.25 1 98.5 146 THR B CA 1
ATOM 3858 C C . THR B 1 146 ? 0.079 31.219 9.883 1 98.5 146 THR B C 1
ATOM 3860 O O . THR B 1 146 ? 0.666 31.859 10.758 1 98.5 146 THR B O 1
ATOM 3863 N N . TRP B 1 147 ? 0.341 31.422 8.586 1 98.62 147 TRP B N 1
ATOM 3864 C CA . TRP B 1 147 ? 1.182 32.562 8.18 1 98.62 147 TRP B CA 1
ATOM 3865 C C . TRP B 1 147 ? 0.36 33.812 8.047 1 98.62 147 TRP B C 1
ATOM 3867 O O . TRP B 1 147 ? 0.432 34.531 7.027 1 98.62 147 TRP B O 1
ATOM 3877 N N . SER B 1 148 ? -0.507 34.031 8.953 1 98.31 148 SER B N 1
ATOM 3878 C CA . SER B 1 148 ? -1.358 35.188 9.148 1 98.31 148 SER B CA 1
ATOM 3879 C C . SER B 1 148 ? -1.389 35.625 10.609 1 98.31 148 SER B C 1
ATOM 3881 O O . SER B 1 148 ? -1.332 34.781 11.508 1 98.31 148 SER B O 1
ATOM 3883 N N . GLU B 1 149 ? -1.449 36.938 10.875 1 98.38 149 GLU B N 1
ATOM 3884 C CA . GLU B 1 149 ? -1.471 37.406 12.258 1 98.38 149 GLU B CA 1
ATOM 3885 C C . GLU B 1 149 ? -2.703 36.875 13 1 98.38 149 GLU B C 1
ATOM 3887 O O . GLU B 1 149 ? -2.654 36.656 14.203 1 98.38 149 GLU B O 1
ATOM 3892 N N . TYR B 1 150 ? -3.801 36.781 12.266 1 97.94 150 TYR B N 1
ATOM 3893 C CA . TYR B 1 150 ? -5.027 36.219 12.781 1 97.94 150 TYR B CA 1
ATOM 3894 C C . TYR B 1 150 ? -5.586 35.156 11.812 1 97.94 150 TYR B C 1
ATOM 3896 O O . TYR B 1 150 ? -5.473 35.344 10.594 1 97.94 150 TYR B O 1
ATOM 3904 N N . MET B 1 151 ? -6.203 34.188 12.336 1 98 151 MET B N 1
ATOM 3905 C CA . MET B 1 151 ? -6.934 33.219 11.531 1 98 151 MET B CA 1
ATOM 3906 C C . MET B 1 151 ? -8.188 32.75 12.266 1 98 151 MET B C 1
ATOM 3908 O O . MET B 1 151 ? -8.305 32.906 13.477 1 98 151 MET B O 1
ATOM 3912 N N . VAL B 1 152 ? -9.078 32.219 11.516 1 98.44 152 VAL B N 1
ATOM 3913 C CA . VAL B 1 152 ? -10.258 31.594 12.094 1 98.44 152 VAL B CA 1
ATOM 3914 C C . VAL B 1 152 ? -10.234 30.094 11.781 1 98.44 152 VAL B C 1
ATOM 3916 O O . VAL B 1 152 ? -9.867 29.688 10.672 1 98.44 152 VAL B O 1
ATOM 3919 N N . ILE B 1 153 ? -10.609 29.266 12.742 1 98.38 153 ILE B N 1
ATOM 3920 C CA . ILE B 1 153 ? -10.609 27.812 12.609 1 98.38 153 ILE B CA 1
ATOM 3921 C C . ILE B 1 153 ? -11.766 27.219 13.414 1 98.38 153 ILE B C 1
ATOM 3923 O O . ILE B 1 153 ? -12.18 27.781 14.43 1 98.38 153 ILE B O 1
ATOM 3927 N N . ASP B 1 154 ? -12.328 26.156 12.891 1 97.94 154 ASP B N 1
ATOM 3928 C CA . ASP B 1 154 ? -13.312 25.438 13.688 1 97.94 154 ASP B CA 1
ATOM 3929 C C . ASP B 1 154 ? -12.695 24.922 14.984 1 97.94 154 ASP B C 1
ATOM 3931 O O . ASP B 1 154 ? -11.586 24.391 14.984 1 97.94 154 ASP B O 1
ATOM 3935 N N . ALA B 1 155 ? -13.414 25.062 16.109 1 97.94 155 ALA B N 1
ATOM 3936 C CA . ALA B 1 155 ? -12.891 24.766 17.438 1 97.94 155 ALA B CA 1
ATOM 3937 C C . ALA B 1 155 ? -12.531 23.281 17.578 1 97.94 155 ALA B C 1
ATOM 3939 O O . ALA B 1 155 ? -11.82 22.891 18.516 1 97.94 155 ALA B O 1
ATOM 3940 N N . ASN B 1 156 ? -13.023 22.438 16.672 1 96.88 156 ASN B N 1
ATOM 3941 C CA . ASN B 1 156 ? -12.75 21.016 16.719 1 96.88 156 ASN B CA 1
ATOM 3942 C C . ASN B 1 156 ? -11.406 20.672 16.078 1 96.88 156 ASN B C 1
ATOM 3944 O O . ASN B 1 156 ? -10.984 19.516 16.078 1 96.88 156 ASN B O 1
ATOM 3948 N N . TYR B 1 157 ? -10.68 21.688 15.594 1 98.06 157 TYR B N 1
ATOM 3949 C CA . TYR B 1 157 ? -9.375 21.5 14.969 1 98.06 157 TYR B CA 1
ATOM 3950 C C . TYR B 1 157 ? -8.281 22.203 15.766 1 98.06 157 TYR B C 1
ATOM 3952 O O . TYR B 1 157 ? -7.293 22.672 15.195 1 98.06 157 TYR B O 1
ATOM 3960 N N . ILE B 1 158 ? -8.414 22.359 17.047 1 98.31 158 ILE B N 1
ATOM 3961 C CA . ILE B 1 158 ? -7.348 22.938 17.859 1 98.31 158 ILE B CA 1
ATOM 3962 C C . ILE B 1 158 ? -7.059 22.047 19.062 1 98.31 158 ILE B C 1
ATOM 3964 O O . ILE B 1 158 ? -7.938 21.328 19.531 1 98.31 158 ILE B O 1
ATOM 3968 N N . LEU B 1 159 ? -5.852 22.125 19.516 1 98.62 159 LEU B N 1
ATOM 3969 C CA . LEU B 1 159 ? -5.43 21.547 20.781 1 98.62 159 LEU B CA 1
ATOM 3970 C C . LEU B 1 159 ? -5.02 22.625 21.766 1 98.62 159 LEU B C 1
ATOM 3972 O O . LEU B 1 159 ? -4.141 23.438 21.469 1 98.62 159 LEU B O 1
ATOM 3976 N N . LYS B 1 160 ? -5.691 22.688 22.859 1 98.31 160 LYS B N 1
ATOM 3977 C CA . LYS B 1 160 ? -5.246 23.562 23.938 1 98.31 160 LYS B CA 1
ATOM 3978 C C . LYS B 1 160 ? -3.961 23.047 24.578 1 98.31 160 LYS B C 1
ATOM 3980 O O . LYS B 1 160 ? -3.82 21.844 24.812 1 98.31 160 LYS B O 1
ATOM 3985 N N . VAL B 1 161 ? -2.992 23.938 24.797 1 98.38 161 VAL B N 1
ATOM 3986 C CA . VAL B 1 161 ? -1.727 23.516 25.406 1 98.38 161 VAL B CA 1
ATOM 3987 C C . VAL B 1 161 ? -1.375 24.438 26.562 1 98.38 161 VAL B C 1
ATOM 3989 O O . VAL B 1 161 ? -1.968 25.516 26.719 1 98.38 161 VAL B O 1
ATOM 3992 N N . ASP B 1 162 ? -0.451 23.984 27.391 1 97.75 162 ASP B N 1
ATOM 3993 C CA . ASP B 1 162 ? 0.056 24.781 28.516 1 97.75 162 ASP B CA 1
ATOM 3994 C C . ASP B 1 162 ? 0.801 26.016 28 1 97.75 162 ASP B C 1
ATOM 3996 O O . ASP B 1 162 ? 1.65 25.906 27.109 1 97.75 162 ASP B O 1
ATOM 4000 N N . PRO B 1 163 ? 0.456 27.141 28.562 1 96.69 163 PRO B N 1
ATOM 4001 C CA . PRO B 1 163 ? 1.055 28.391 28.062 1 96.69 163 PRO B CA 1
ATOM 4002 C C . PRO B 1 163 ? 2.568 28.422 28.266 1 96.69 163 PRO B C 1
ATOM 4004 O O . PRO B 1 163 ? 3.246 29.281 27.672 1 96.69 163 PRO B O 1
ATOM 4007 N N . SER B 1 164 ? 3.131 27.516 29.062 1 97.25 164 SER B N 1
ATOM 4008 C CA . SER B 1 164 ? 4.57 27.516 29.297 1 97.25 164 SER B CA 1
ATOM 4009 C C . SER B 1 164 ? 5.32 26.781 28.188 1 97.25 164 SER B C 1
ATOM 4011 O O . SER B 1 164 ? 6.551 26.766 28.188 1 97.25 164 SER B O 1
ATOM 4013 N N . ILE B 1 165 ? 4.613 26.219 27.266 1 97.12 165 ILE B N 1
ATOM 4014 C CA . ILE B 1 165 ? 5.246 25.469 26.188 1 97.12 165 ILE B CA 1
ATOM 4015 C C . ILE B 1 165 ? 6.102 26.406 25.344 1 97.12 165 ILE B C 1
ATOM 4017 O O . ILE B 1 165 ? 5.734 27.578 25.125 1 97.12 165 ILE B O 1
ATOM 4021 N N . ASN B 1 166 ? 7.324 25.938 24.969 1 97.69 166 ASN B N 1
ATOM 4022 C CA . ASN B 1 166 ? 8.141 26.703 24.031 1 97.69 166 ASN B CA 1
ATOM 4023 C C . ASN B 1 166 ? 7.41 26.922 22.719 1 97.69 166 ASN B C 1
ATOM 4025 O O . ASN B 1 166 ? 6.965 25.984 22.062 1 97.69 166 ASN B O 1
ATOM 4029 N N . LEU B 1 167 ? 7.242 28.156 22.281 1 98 167 LEU B N 1
ATOM 4030 C CA . LEU B 1 167 ? 6.422 28.516 21.141 1 98 167 LEU B CA 1
ATOM 4031 C C . LEU B 1 167 ? 6.953 27.859 19.859 1 98 167 LEU B C 1
ATOM 4033 O O . LEU B 1 167 ? 6.18 27.328 19.062 1 98 167 LEU B O 1
ATOM 4037 N N . ALA B 1 168 ? 8.25 27.906 19.688 1 98.19 168 ALA B N 1
ATOM 4038 C CA . ALA B 1 168 ? 8.844 27.281 18.516 1 98.19 168 ALA B CA 1
ATOM 4039 C C . ALA B 1 168 ? 8.586 25.781 18.5 1 98.19 168 ALA B C 1
ATOM 4041 O O . ALA B 1 168 ? 8.172 25.219 17.484 1 98.19 168 ALA B O 1
ATOM 4042 N N . HIS B 1 169 ? 8.82 25.172 19.656 1 98.38 169 HIS B N 1
ATOM 4043 C CA . HIS B 1 169 ? 8.594 23.734 19.766 1 98.38 169 HIS B CA 1
ATOM 4044 C C . HIS B 1 169 ? 7.133 23.375 19.516 1 98.38 169 HIS B C 1
ATOM 4046 O O . HIS B 1 169 ? 6.836 22.359 18.875 1 98.38 169 HIS B O 1
ATOM 4052 N N . ALA B 1 170 ? 6.227 24.219 19.984 1 98.38 170 ALA B N 1
ATOM 4053 C CA . ALA B 1 170 ? 4.801 24.016 19.75 1 98.38 170 ALA B CA 1
ATOM 4054 C C . ALA B 1 170 ? 4.492 24.047 18.25 1 98.38 170 ALA B C 1
ATOM 4056 O O . ALA B 1 170 ? 3.688 23.25 17.766 1 98.38 170 ALA B O 1
ATOM 4057 N N . SER B 1 171 ? 5.125 24.938 17.516 1 98.44 171 SER B N 1
ATOM 4058 C CA . SER B 1 171 ? 4.914 25 16.078 1 98.44 171 SER B CA 1
ATOM 4059 C C . SER B 1 171 ? 5.449 23.75 15.383 1 98.44 171 SER B C 1
ATOM 4061 O O . SER B 1 171 ? 4.879 23.297 14.383 1 98.44 171 SER B O 1
ATOM 4063 N N . PHE B 1 172 ? 6.531 23.125 15.93 1 98.56 172 PHE B N 1
ATOM 4064 C CA . PHE B 1 172 ? 7.133 21.938 15.328 1 98.56 172 PHE B CA 1
ATOM 4065 C C . PHE B 1 172 ? 6.23 20.734 15.508 1 98.56 172 PHE B C 1
ATOM 4067 O O . PHE B 1 172 ? 6.152 19.875 14.625 1 98.56 172 PHE B O 1
ATOM 4074 N N . ILE B 1 173 ? 5.527 20.625 16.672 1 98.56 173 ILE B N 1
ATOM 4075 C CA . ILE B 1 173 ? 4.738 19.422 16.938 1 98.56 173 ILE B CA 1
ATOM 4076 C C . ILE B 1 173 ? 3.344 19.578 16.344 1 98.56 173 ILE B C 1
ATOM 4078 O O . ILE B 1 173 ? 2.562 18.625 16.297 1 98.56 173 ILE B O 1
ATOM 4082 N N . SER B 1 174 ? 3.043 20.828 15.797 1 98.12 174 SER B N 1
ATOM 4083 C CA . SER B 1 174 ? 1.761 21.094 15.156 1 98.12 174 SER B CA 1
ATOM 4084 C C . SER B 1 174 ? 1.545 20.172 13.953 1 98.12 174 SER B C 1
ATOM 4086 O O . SER B 1 174 ? 0.414 19.766 13.664 1 98.12 174 SER B O 1
ATOM 4088 N N . CYS B 1 175 ? 2.574 19.766 13.258 1 97.38 175 CYS B N 1
ATOM 4089 C CA . CYS B 1 175 ? 2.455 18.828 12.148 1 97.38 175 CYS B CA 1
ATOM 4090 C C . CYS B 1 175 ? 3.764 18.078 11.922 1 97.38 175 CYS B C 1
ATOM 4092 O O . CYS B 1 175 ? 3.867 16.891 12.234 1 97.38 175 CYS B O 1
ATOM 4094 N N . GLY B 1 176 ? 4.859 18.734 11.523 1 97 176 GLY B N 1
ATOM 4095 C CA . GLY B 1 176 ? 6.098 18.156 11.031 1 97 176 GLY B CA 1
ATOM 4096 C C . GLY B 1 176 ? 6.621 17.031 11.906 1 97 176 GLY B C 1
ATOM 4097 O O . GLY B 1 176 ? 6.438 15.852 11.586 1 97 176 GLY B O 1
ATOM 4098 N N . PHE B 1 177 ? 7.16 17.391 13.094 1 98.5 177 PHE B N 1
ATOM 4099 C CA . PHE B 1 177 ? 7.758 16.422 14.008 1 98.5 177 PHE B CA 1
ATOM 4100 C C . PHE B 1 177 ? 6.742 15.359 14.414 1 98.5 177 PHE B C 1
ATOM 4102 O O . PHE B 1 177 ? 7.039 14.164 14.375 1 98.5 177 PHE B O 1
ATOM 4109 N N . SER B 1 178 ? 5.512 15.75 14.734 1 98.75 178 SER B N 1
ATOM 4110 C CA . SER B 1 178 ? 4.48 14.852 15.234 1 98.75 178 SER B CA 1
ATOM 4111 C C . SER B 1 178 ? 4.047 13.852 14.164 1 98.75 178 SER B C 1
ATOM 4113 O O . SER B 1 178 ? 3.721 12.703 14.469 1 98.75 178 SER B O 1
ATOM 4115 N N . THR B 1 179 ? 4.035 14.297 12.93 1 98.62 179 THR B N 1
ATOM 4116 C CA . THR B 1 179 ? 3.664 13.406 11.836 1 98.62 179 THR B CA 1
ATOM 4117 C C . THR B 1 179 ? 4.609 12.211 11.766 1 98.62 179 THR B C 1
ATOM 4119 O O . THR B 1 179 ? 4.168 11.062 11.727 1 98.62 179 THR B O 1
ATOM 4122 N N . GLY B 1 180 ? 5.895 12.5 11.789 1 98.81 180 GLY B N 1
ATOM 4123 C CA . GLY B 1 180 ? 6.867 11.414 11.797 1 98.81 180 GLY B CA 1
ATOM 4124 C C . GLY B 1 180 ? 6.809 10.562 13.047 1 98.81 180 GLY B C 1
ATOM 4125 O O . GLY B 1 180 ? 6.852 9.336 12.969 1 98.81 180 GLY B O 1
ATOM 4126 N N . PHE B 1 181 ? 6.711 11.266 14.203 1 98.94 181 PHE B N 1
ATOM 4127 C CA . PHE B 1 181 ? 6.625 10.57 15.484 1 98.94 181 PHE B CA 1
ATOM 4128 C C . PHE B 1 181 ? 5.449 9.602 15.5 1 98.94 181 PHE B C 1
ATOM 4130 O O . PHE B 1 181 ? 5.605 8.438 15.867 1 98.94 181 PHE B O 1
ATOM 4137 N N . GLY B 1 182 ? 4.332 10.055 15.07 1 98.81 182 GLY B N 1
ATOM 4138 C CA . GLY B 1 182 ? 3.137 9.227 15.031 1 98.81 182 GLY B CA 1
ATOM 4139 C C . GLY B 1 182 ? 3.244 8.078 14.047 1 98.81 182 GLY B C 1
ATOM 4140 O O . GLY B 1 182 ? 2.717 6.992 14.297 1 98.81 182 GLY B O 1
ATOM 4141 N N . ALA B 1 183 ? 3.906 8.266 12.906 1 98.88 183 ALA B N 1
ATOM 4142 C CA . ALA B 1 183 ? 4.059 7.211 11.906 1 98.88 183 ALA B CA 1
ATOM 4143 C C . ALA B 1 183 ? 4.746 5.984 12.5 1 98.88 183 ALA B C 1
ATOM 4145 O O . ALA B 1 183 ? 4.332 4.852 12.25 1 98.88 183 ALA B O 1
ATOM 4146 N N . ALA B 1 184 ? 5.781 6.227 13.273 1 98.94 184 ALA B N 1
ATOM 4147 C CA . ALA B 1 184 ? 6.473 5.117 13.922 1 98.94 184 ALA B CA 1
ATOM 4148 C C . ALA B 1 184 ? 5.66 4.574 15.094 1 98.94 184 ALA B C 1
ATOM 4150 O O . ALA B 1 184 ? 5.578 3.361 15.289 1 98.94 184 ALA B O 1
ATOM 4151 N N . TRP B 1 185 ? 4.977 5.465 15.844 1 98.81 185 TRP B N 1
ATOM 4152 C CA . TRP B 1 185 ? 4.316 5.125 17.094 1 98.81 185 TRP B CA 1
ATOM 4153 C C . TRP B 1 185 ? 2.934 4.535 16.844 1 98.81 185 TRP B C 1
ATOM 4155 O O . TRP B 1 185 ? 2.609 3.457 17.344 1 98.81 185 TRP B O 1
ATOM 4165 N N . LYS B 1 186 ? 2.127 5.148 16 1 98.69 186 LYS B N 1
ATOM 4166 C CA . LYS B 1 186 ? 0.715 4.797 15.883 1 98.69 186 LYS B CA 1
ATOM 4167 C C . LYS B 1 186 ? 0.456 3.957 14.641 1 98.69 186 LYS B C 1
ATOM 4169 O O . LYS B 1 186 ? -0.404 3.074 14.648 1 98.69 186 LYS B O 1
ATOM 4174 N N . GLU B 1 187 ? 1.184 4.246 13.539 1 98.56 187 GLU B N 1
ATOM 4175 C CA . GLU B 1 187 ? 0.915 3.543 12.289 1 98.56 187 GLU B CA 1
ATOM 4176 C C . GLU B 1 187 ? 1.714 2.246 12.203 1 98.56 187 GLU B C 1
ATOM 4178 O O . GLU B 1 187 ? 1.139 1.156 12.195 1 98.56 187 GLU B O 1
ATOM 4183 N N . ALA B 1 188 ? 3.07 2.387 12.227 1 98.69 188 ALA B N 1
ATOM 4184 C CA . ALA B 1 188 ? 3.928 1.209 12.133 1 98.69 188 ALA B CA 1
ATOM 4185 C C . ALA B 1 188 ? 3.896 0.397 13.422 1 98.69 188 ALA B C 1
ATOM 4187 O O . ALA B 1 188 ? 4.148 -0.81 13.406 1 98.69 188 ALA B O 1
ATOM 4188 N N . LYS B 1 189 ? 3.596 1.153 14.57 1 98.62 189 LYS B N 1
ATOM 4189 C CA . LYS B 1 189 ? 3.678 0.503 15.875 1 98.62 189 LYS B CA 1
ATOM 4190 C C . LYS B 1 189 ? 4.984 -0.272 16.031 1 98.62 189 LYS B C 1
ATOM 4192 O O . LYS B 1 189 ? 4.973 -1.461 16.344 1 98.62 189 LYS B O 1
ATOM 4197 N N . VAL B 1 190 ? 6.062 0.43 15.828 1 98.88 190 VAL B N 1
ATOM 4198 C CA . VAL B 1 190 ? 7.402 -0.149 15.836 1 98.88 190 VAL B CA 1
ATOM 4199 C C . VAL B 1 190 ? 7.59 -0.993 17.094 1 98.88 190 VAL B C 1
ATOM 4201 O O . VAL B 1 190 ? 7.219 -0.574 18.188 1 98.88 190 VAL B O 1
ATOM 4204 N N . GLU B 1 191 ? 8.148 -2.164 16.906 1 98.75 191 GLU B N 1
ATOM 4205 C CA . GLU B 1 191 ? 8.336 -3.098 18.016 1 98.75 191 GLU B CA 1
ATOM 4206 C C . GLU B 1 191 ? 9.766 -3.031 18.547 1 98.75 191 GLU B C 1
ATOM 4208 O O . GLU B 1 191 ? 10.711 -2.777 17.797 1 98.75 191 GLU B O 1
ATOM 4213 N N . THR B 1 192 ? 9.82 -3.281 19.859 1 98.75 192 THR B N 1
ATOM 4214 C CA . THR B 1 192 ? 11.141 -3.354 20.484 1 98.75 192 THR B CA 1
ATOM 4215 C C . THR B 1 192 ? 12.016 -4.387 19.781 1 98.75 192 THR B C 1
ATOM 4217 O O . THR B 1 192 ? 11.555 -5.484 19.453 1 98.75 192 THR B O 1
ATOM 4220 N N . GLY B 1 193 ? 13.234 -4.027 19.453 1 98.62 193 GLY B N 1
ATOM 4221 C CA . GLY B 1 193 ? 14.188 -4.941 18.844 1 98.62 193 GLY B CA 1
ATOM 4222 C C . GLY B 1 193 ? 14.117 -4.945 17.328 1 98.62 193 GLY B C 1
ATOM 4223 O O . GLY B 1 193 ? 14.969 -5.543 16.672 1 98.62 193 GLY B O 1
ATOM 4224 N N . SER B 1 194 ? 13.172 -4.223 16.75 1 98.62 194 SER B N 1
ATOM 4225 C CA . SER B 1 194 ? 12.977 -4.234 15.305 1 98.62 194 SER B CA 1
ATOM 4226 C C . SER B 1 194 ? 13.93 -3.27 14.609 1 98.62 194 SER B C 1
ATOM 4228 O O . SER B 1 194 ? 14.719 -2.588 15.266 1 98.62 194 SER B O 1
ATOM 4230 N N . SER B 1 195 ? 13.922 -3.307 13.312 1 98.88 195 SER B N 1
ATOM 4231 C CA . SER B 1 195 ? 14.703 -2.41 12.469 1 98.88 195 SER B CA 1
ATOM 4232 C C . SER B 1 195 ? 13.805 -1.485 11.656 1 98.88 195 SER B C 1
ATOM 4234 O O . SER B 1 195 ? 12.734 -1.896 11.195 1 98.88 195 SER B O 1
ATOM 4236 N N . VAL B 1 196 ? 14.242 -0.227 11.555 1 98.94 196 VAL B N 1
ATOM 4237 C CA . VAL B 1 196 ? 13.453 0.799 10.883 1 98.94 196 VAL B CA 1
ATOM 4238 C C . VAL B 1 196 ? 14.336 1.588 9.922 1 98.94 196 VAL B C 1
ATOM 4240 O O . VAL B 1 196 ? 15.461 1.957 10.266 1 98.94 196 VAL B O 1
ATOM 4243 N N . ALA B 1 197 ? 13.93 1.77 8.703 1 99 197 ALA B N 1
ATOM 4244 C CA . ALA B 1 197 ? 14.539 2.719 7.773 1 99 197 ALA B CA 1
ATOM 4245 C C . ALA B 1 197 ? 13.688 3.98 7.645 1 99 197 ALA B C 1
ATOM 4247 O O . ALA B 1 197 ? 12.469 3.9 7.496 1 99 197 ALA B O 1
ATOM 4248 N N . VAL B 1 198 ? 14.258 5.105 7.758 1 99 198 VAL B N 1
ATOM 4249 C CA . VAL B 1 198 ? 13.578 6.387 7.629 1 99 198 VAL B CA 1
ATOM 4250 C C . VAL B 1 198 ? 14.133 7.152 6.43 1 99 198 VAL B C 1
ATOM 4252 O O . VAL B 1 198 ? 15.305 7.539 6.418 1 99 198 VAL B O 1
ATOM 4255 N N . PHE B 1 199 ? 13.305 7.359 5.445 1 98.88 199 PHE B N 1
ATOM 4256 C CA . PHE B 1 199 ? 13.688 8.07 4.234 1 98.88 199 PHE B CA 1
ATOM 4257 C C . PHE B 1 199 ? 13.398 9.562 4.375 1 98.88 199 PHE B C 1
ATOM 4259 O O . PHE B 1 199 ? 12.242 9.977 4.43 1 98.88 199 PHE B O 1
ATOM 4266 N N . GLY B 1 200 ? 14.414 10.367 4.344 1 98.31 200 GLY B N 1
ATOM 4267 C CA . GLY B 1 200 ? 14.281 11.797 4.586 1 98.31 200 GLY B CA 1
ATOM 4268 C C . GLY B 1 200 ? 14.391 12.164 6.055 1 98.31 200 GLY B C 1
ATOM 4269 O O . GLY B 1 200 ? 13.602 11.695 6.879 1 98.31 200 GLY B O 1
ATOM 4270 N N . LEU B 1 201 ? 15.344 13.062 6.32 1 98.44 201 LEU B N 1
ATOM 4271 C CA . LEU B 1 201 ? 15.609 13.391 7.715 1 98.44 201 LEU B CA 1
ATOM 4272 C C . LEU B 1 201 ? 15.344 14.867 7.988 1 98.44 201 LEU B C 1
ATOM 4274 O O . LEU B 1 201 ? 16.141 15.531 8.648 1 98.44 201 LEU B O 1
ATOM 4278 N N . GLY B 1 202 ? 14.258 15.383 7.371 1 97.62 202 GLY B N 1
ATOM 4279 C CA . GLY B 1 202 ? 13.68 16.625 7.863 1 97.62 202 GLY B CA 1
ATOM 4280 C C . GLY B 1 202 ? 12.977 16.469 9.195 1 97.62 202 GLY B C 1
ATOM 4281 O O . GLY B 1 202 ? 13.211 15.492 9.914 1 97.62 202 GLY B O 1
ATOM 4282 N N . ALA B 1 203 ? 12.125 17.406 9.492 1 97.94 203 ALA B N 1
ATOM 4283 C CA . ALA B 1 203 ? 11.43 17.359 10.781 1 97.94 203 ALA B CA 1
ATOM 4284 C C . ALA B 1 203 ? 10.586 16.094 10.906 1 97.94 203 ALA B C 1
ATOM 4286 O O . ALA B 1 203 ? 10.539 15.477 11.969 1 97.94 203 ALA B O 1
ATOM 4287 N N . VAL B 1 204 ? 9.914 15.703 9.82 1 98.56 204 VAL B N 1
ATOM 4288 C CA . VAL B 1 204 ? 9.078 14.508 9.812 1 98.56 204 VAL B CA 1
ATOM 4289 C C . VAL B 1 204 ? 9.938 13.273 10.07 1 98.56 204 VAL B C 1
ATOM 4291 O O . VAL B 1 204 ? 9.664 12.492 10.984 1 98.56 204 VAL B O 1
ATOM 4294 N N . GLY B 1 205 ? 10.992 13.117 9.312 1 98.81 205 GLY B N 1
ATOM 4295 C CA . GLY B 1 205 ? 11.875 11.977 9.477 1 98.81 205 GLY B CA 1
ATOM 4296 C C . GLY B 1 205 ? 12.508 11.898 10.852 1 98.81 205 GLY B C 1
ATOM 4297 O O . GLY B 1 205 ? 12.602 10.812 11.438 1 98.81 205 GLY B O 1
ATOM 4298 N N . LEU B 1 206 ? 12.961 13.039 11.367 1 98.81 206 LEU B N 1
ATOM 4299 C CA . LEU B 1 206 ? 13.57 13.07 12.695 1 98.81 206 LEU B CA 1
ATOM 4300 C C . LEU B 1 206 ? 12.547 12.711 13.766 1 98.81 206 LEU B C 1
ATOM 4302 O O . LEU B 1 206 ? 12.883 12.094 14.781 1 98.81 206 LEU B O 1
ATOM 4306 N N . GLY B 1 207 ? 11.266 13.094 13.539 1 98.81 207 GLY B N 1
ATOM 4307 C CA . GLY B 1 207 ? 10.203 12.609 14.398 1 98.81 207 GLY B CA 1
ATOM 4308 C C . GLY B 1 207 ? 10.07 11.102 14.398 1 98.81 207 GLY B C 1
ATOM 4309 O O . GLY B 1 207 ? 9.922 10.484 15.461 1 98.81 207 GLY B O 1
ATOM 4310 N N . ALA B 1 208 ? 10.148 10.484 13.242 1 98.94 208 ALA B N 1
ATOM 4311 C CA . ALA B 1 208 ? 10.062 9.031 13.109 1 98.94 208 ALA B CA 1
ATOM 4312 C C . ALA B 1 208 ? 11.219 8.352 13.828 1 98.94 208 ALA B C 1
ATOM 4314 O O . ALA B 1 208 ? 11.023 7.355 14.539 1 98.94 208 ALA B O 1
ATOM 4315 N N . VAL B 1 209 ? 12.438 8.93 13.648 1 98.94 209 VAL B N 1
ATOM 4316 C CA . VAL B 1 209 ? 13.617 8.398 14.32 1 98.94 209 VAL B CA 1
ATOM 4317 C C . VAL B 1 209 ? 13.406 8.445 15.836 1 98.94 209 VAL B C 1
ATOM 4319 O O . VAL B 1 209 ? 13.648 7.453 16.531 1 98.94 209 VAL B O 1
ATOM 4322 N N . SER B 1 210 ? 12.922 9.57 16.297 1 98.75 210 SER B N 1
ATOM 4323 C CA . SER B 1 210 ? 12.727 9.773 17.734 1 98.75 210 SER B CA 1
ATOM 4324 C C . SER B 1 210 ? 11.766 8.742 18.312 1 98.75 210 SER B C 1
ATOM 4326 O O . SER B 1 210 ? 12.047 8.141 19.344 1 98.75 210 SER B O 1
ATOM 4328 N N . ALA B 1 211 ? 10.633 8.547 17.688 1 98.88 211 ALA B N 1
ATOM 4329 C CA . ALA B 1 211 ? 9.648 7.59 18.188 1 98.88 211 ALA B CA 1
ATOM 4330 C C . ALA B 1 211 ? 10.172 6.16 18.078 1 98.88 211 ALA B C 1
ATOM 4332 O O . ALA B 1 211 ? 9.922 5.34 18.969 1 98.88 211 ALA B O 1
ATOM 4333 N N . ALA B 1 212 ? 10.852 5.832 16.938 1 98.94 212 ALA B N 1
ATOM 4334 C CA . ALA B 1 212 ? 11.43 4.5 16.797 1 98.94 212 ALA B CA 1
ATOM 4335 C C . ALA B 1 212 ? 12.375 4.188 17.953 1 98.94 212 ALA B C 1
ATOM 4337 O O . ALA B 1 212 ? 12.32 3.098 18.531 1 98.94 212 ALA B O 1
ATOM 4338 N N . LYS B 1 213 ? 13.219 5.176 18.297 1 98.81 213 LYS B N 1
ATOM 4339 C CA . LYS B 1 213 ? 14.133 5.023 19.422 1 98.81 213 LYS B CA 1
ATOM 4340 C C . LYS B 1 213 ? 13.359 4.812 20.719 1 98.81 213 LYS B C 1
ATOM 4342 O O . LYS B 1 213 ? 13.664 3.904 21.5 1 98.81 213 LYS B O 1
ATOM 4347 N N . MET B 1 214 ? 12.398 5.617 20.922 1 98.31 214 MET B N 1
ATOM 4348 C CA . MET B 1 214 ? 11.594 5.559 22.141 1 98.31 214 MET B CA 1
ATOM 4349 C C . MET B 1 214 ? 10.922 4.199 22.281 1 98.31 214 MET B C 1
ATOM 4351 O O . MET B 1 214 ? 10.773 3.686 23.391 1 98.31 214 MET B O 1
ATOM 4355 N N . LEU B 1 215 ? 10.547 3.582 21.156 1 98.75 215 LEU B N 1
ATOM 4356 C CA . LEU B 1 215 ? 9.805 2.324 21.156 1 98.75 215 LEU B CA 1
ATOM 4357 C C . LEU B 1 215 ? 10.758 1.135 21.219 1 98.75 215 LEU B C 1
ATOM 4359 O O . LEU B 1 215 ? 10.32 -0.016 21.281 1 98.75 215 LEU B O 1
ATOM 4363 N N . GLY B 1 216 ? 12.039 1.379 21.172 1 98.75 216 GLY B N 1
ATOM 4364 C CA . GLY B 1 216 ? 13.016 0.333 21.438 1 98.75 216 GLY B CA 1
ATOM 4365 C C . GLY B 1 216 ? 13.539 -0.335 20.172 1 98.75 216 GLY B C 1
ATOM 4366 O O . GLY B 1 216 ? 14.008 -1.473 20.219 1 98.75 216 GLY B O 1
ATOM 4367 N N . ALA B 1 217 ? 13.406 0.3 19.031 1 98.81 217 ALA B N 1
ATOM 4368 C CA . ALA B 1 217 ? 14.016 -0.252 17.812 1 98.81 217 ALA B CA 1
ATOM 4369 C C . ALA B 1 217 ? 15.516 -0.479 18.016 1 98.81 217 ALA B C 1
ATOM 4371 O O . ALA B 1 217 ? 16.203 0.357 18.609 1 98.81 217 ALA B O 1
ATOM 4372 N N . ALA B 1 218 ? 16.016 -1.604 17.516 1 98.62 218 ALA B N 1
ATOM 4373 C CA . ALA B 1 218 ? 17.422 -1.945 17.672 1 98.62 218 ALA B CA 1
ATOM 4374 C C . ALA B 1 218 ? 18.281 -1.264 16.609 1 98.62 218 ALA B C 1
ATOM 4376 O O . ALA B 1 218 ? 19.438 -0.933 16.859 1 98.62 218 ALA B O 1
ATOM 4377 N N . LYS B 1 219 ? 17.766 -1.137 15.508 1 98.75 219 LYS B N 1
ATOM 4378 C CA . LYS B 1 219 ? 18.453 -0.516 14.383 1 98.75 219 LYS B CA 1
ATOM 4379 C C . LYS B 1 219 ? 17.578 0.523 13.703 1 98.75 219 LYS B C 1
ATOM 4381 O O . LYS B 1 219 ? 16.438 0.227 13.32 1 98.75 219 LYS B O 1
ATOM 4386 N N . ILE B 1 220 ? 18.016 1.704 13.609 1 98.94 220 ILE B N 1
ATOM 4387 C CA . ILE B 1 220 ? 17.344 2.811 12.945 1 98.94 220 ILE B CA 1
ATOM 4388 C C . ILE B 1 220 ? 18.25 3.408 11.875 1 98.94 220 ILE B C 1
ATOM 4390 O O . ILE B 1 220 ? 19.234 4.07 12.195 1 98.94 220 ILE B O 1
ATOM 4394 N N . ILE B 1 221 ? 17.922 3.18 10.617 1 98.94 221 ILE B N 1
ATOM 4395 C CA . ILE B 1 221 ? 18.734 3.613 9.484 1 98.94 221 ILE B CA 1
ATOM 4396 C C . ILE B 1 221 ? 18.125 4.859 8.859 1 98.94 221 ILE B C 1
ATOM 4398 O O . ILE B 1 221 ? 17.016 4.812 8.32 1 98.94 221 ILE B O 1
ATOM 4402 N N . GLY B 1 222 ? 18.797 5.988 8.93 1 98.94 222 GLY B N 1
ATOM 4403 C CA . GLY B 1 222 ? 18.344 7.199 8.258 1 98.94 222 GLY B CA 1
ATOM 4404 C C . GLY B 1 222 ? 18.953 7.371 6.883 1 98.94 222 GLY B C 1
ATOM 4405 O O . GLY B 1 222 ? 20.125 7.066 6.672 1 98.94 222 GLY B O 1
ATOM 4406 N N . ILE B 1 223 ? 18.156 7.758 5.957 1 98.81 223 ILE B N 1
ATOM 4407 C CA . ILE B 1 223 ? 18.594 7.984 4.582 1 98.81 223 ILE B CA 1
ATOM 4408 C C . ILE B 1 223 ? 18.391 9.445 4.207 1 98.81 223 ILE B C 1
ATOM 4410 O O . ILE B 1 223 ? 17.266 9.961 4.273 1 98.81 223 ILE B O 1
ATOM 4414 N N . ASP B 1 224 ? 19.422 10.117 3.812 1 98.44 224 ASP B N 1
ATOM 4415 C CA . ASP B 1 224 ? 19.375 11.5 3.355 1 98.44 224 ASP B CA 1
ATOM 4416 C C . ASP B 1 224 ? 20.578 11.836 2.492 1 98.44 224 ASP B C 1
ATOM 4418 O O . ASP B 1 224 ? 21.688 11.375 2.764 1 98.44 224 ASP B O 1
ATOM 4422 N N . LYS B 1 225 ? 20.359 12.656 1.5 1 96.75 225 LYS B N 1
ATOM 4423 C CA . LYS B 1 225 ? 21.469 13.047 0.628 1 96.75 225 LYS B CA 1
ATOM 4424 C C . LYS B 1 225 ? 22.344 14.102 1.289 1 96.75 225 LYS B C 1
ATOM 4426 O O . LYS B 1 225 ? 23.469 14.352 0.842 1 96.75 225 LYS B O 1
ATOM 4431 N N . ASN B 1 226 ? 21.797 14.82 2.283 1 97.56 226 ASN B N 1
ATOM 4432 C CA . ASN B 1 226 ? 22.5 15.875 3.012 1 97.56 226 ASN B CA 1
ATOM 4433 C C . ASN B 1 226 ? 23.281 15.305 4.195 1 97.56 226 ASN B C 1
ATOM 4435 O O . ASN B 1 226 ? 22.703 14.938 5.211 1 97.56 226 ASN B O 1
ATOM 4439 N N . GLU B 1 227 ? 24.609 15.398 4.18 1 97 227 GLU B N 1
ATOM 4440 C CA . GLU B 1 227 ? 25.469 14.828 5.207 1 97 227 GLU B CA 1
ATOM 4441 C C . GLU B 1 227 ? 25.25 15.516 6.555 1 97 227 GLU B C 1
ATOM 4443 O O . GLU B 1 227 ? 25.484 14.914 7.605 1 97 227 GLU B O 1
ATOM 4448 N N . LEU B 1 228 ? 24.797 16.688 6.512 1 96.69 228 LEU B N 1
ATOM 4449 C CA . LEU B 1 228 ? 24.594 17.453 7.742 1 96.69 228 LEU B CA 1
ATOM 4450 C C . LEU B 1 228 ? 23.469 16.844 8.57 1 96.69 228 LEU B C 1
ATOM 4452 O O . LEU B 1 228 ? 23.359 17.125 9.773 1 96.69 228 LEU B O 1
ATOM 4456 N N . LYS B 1 229 ? 22.672 16 7.973 1 97.88 229 LYS B N 1
ATOM 4457 C CA . LYS B 1 229 ? 21.547 15.391 8.68 1 97.88 229 LYS B CA 1
ATOM 4458 C C . LYS B 1 229 ? 22.016 14.234 9.562 1 97.88 229 LYS B C 1
ATOM 4460 O O . LYS B 1 229 ? 21.281 13.781 10.438 1 97.88 229 LYS B O 1
ATOM 4465 N N . ARG B 1 230 ? 23.234 13.758 9.336 1 97.81 230 ARG B N 1
ATOM 4466 C CA . ARG B 1 230 ? 23.766 12.648 10.117 1 97.81 230 ARG B CA 1
ATOM 4467 C C . ARG B 1 230 ? 23.766 12.977 11.602 1 97.81 230 ARG B C 1
ATOM 4469 O O . ARG B 1 230 ? 23.203 12.234 12.406 1 97.81 230 ARG B O 1
ATOM 4476 N N . GLU B 1 231 ? 24.359 14.117 11.922 1 96.94 231 GLU B N 1
ATOM 4477 C CA . GLU B 1 231 ? 24.484 14.492 13.328 1 96.94 231 GLU B CA 1
ATOM 4478 C C . GLU B 1 231 ? 23.109 14.734 13.945 1 96.94 231 GLU B C 1
ATOM 4480 O O . GLU B 1 231 ? 22.859 14.367 15.094 1 96.94 231 GLU B O 1
ATOM 4485 N N . LYS B 1 232 ? 22.234 15.328 13.195 1 96.69 232 LYS B N 1
ATOM 4486 C CA . LYS B 1 232 ? 20.891 15.594 13.68 1 96.69 232 LYS B CA 1
ATOM 4487 C C . LYS B 1 232 ? 20.141 14.289 13.961 1 96.69 232 LYS B C 1
ATOM 4489 O O . LYS B 1 232 ? 19.484 14.156 15 1 96.69 232 LYS B O 1
ATOM 4494 N N . GLY B 1 233 ? 20.25 13.359 13.016 1 98.31 233 GLY B N 1
ATOM 4495 C CA . GLY B 1 233 ? 19.609 12.07 13.211 1 98.31 233 GLY B CA 1
ATOM 4496 C C . GLY B 1 233 ? 20.125 11.32 14.422 1 98.31 233 GLY B C 1
ATOM 4497 O O . GLY B 1 233 ? 19.359 10.711 15.164 1 98.31 233 GLY B O 1
ATOM 4498 N N . GLU B 1 234 ? 21.453 11.375 14.578 1 98.12 234 GLU B N 1
ATOM 4499 C CA . GLU B 1 234 ? 22.078 10.711 15.711 1 98.12 234 GLU B CA 1
ATOM 4500 C C . GLU B 1 234 ? 21.594 11.289 17.031 1 98.12 234 GLU B C 1
ATOM 4502 O O . GLU B 1 234 ? 21.375 10.555 18 1 98.12 234 GLU B O 1
ATOM 4507 N N . ALA B 1 235 ? 21.328 12.555 17.062 1 96.88 235 ALA B N 1
ATOM 4508 C CA . ALA B 1 235 ? 20.812 13.219 18.266 1 96.88 235 ALA B CA 1
ATOM 4509 C C . ALA B 1 235 ? 19.422 12.688 18.641 1 96.88 235 ALA B C 1
ATOM 4511 O O . ALA B 1 235 ? 19.047 12.695 19.812 1 96.88 235 ALA B O 1
ATOM 4512 N N . PHE B 1 236 ? 18.719 12.203 17.656 1 97.75 236 PHE B N 1
ATOM 4513 C CA . PHE B 1 236 ? 17.359 11.727 17.906 1 97.75 236 PHE B CA 1
ATOM 4514 C C . PHE B 1 236 ? 17.359 10.211 18.109 1 97.75 236 PHE B C 1
ATOM 4516 O O . PHE B 1 236 ? 16.312 9.633 18.422 1 97.75 236 PHE B O 1
ATOM 4523 N N . GLY B 1 237 ? 18.469 9.523 17.859 1 98.12 237 GLY B N 1
ATOM 4524 C CA . GLY B 1 237 ? 18.547 8.102 18.156 1 98.12 237 GLY B CA 1
ATOM 4525 C C . GLY B 1 237 ? 18.844 7.25 16.938 1 98.12 237 GLY B C 1
ATOM 4526 O O . GLY B 1 237 ? 18.859 6.02 17.016 1 98.12 237 GLY B O 1
ATOM 4527 N N . MET B 1 238 ? 19.109 7.844 15.836 1 98.75 238 MET B N 1
ATOM 4528 C CA . MET B 1 238 ? 19.5 7.117 14.633 1 98.75 238 MET B CA 1
ATOM 4529 C C . MET B 1 238 ? 20.766 6.305 14.867 1 98.75 238 MET B C 1
ATOM 4531 O O . MET B 1 238 ? 21.703 6.781 15.508 1 98.75 238 MET B O 1
ATOM 4535 N N . THR B 1 239 ? 20.828 5.074 14.367 1 98.81 239 THR B N 1
ATOM 4536 C CA . THR B 1 239 ? 21.984 4.207 14.617 1 98.81 239 THR B CA 1
ATOM 4537 C C . THR B 1 239 ? 22.859 4.105 13.383 1 98.81 239 THR B C 1
ATOM 4539 O O . THR B 1 239 ? 24.062 3.822 13.492 1 98.81 239 THR B O 1
ATOM 4542 N N . GLU B 1 240 ? 22.312 4.219 12.227 1 98.75 240 GLU B N 1
ATOM 4543 C CA . GLU B 1 240 ? 23.016 4.156 10.953 1 98.75 240 GLU B CA 1
ATOM 4544 C C . GLU B 1 240 ? 22.547 5.262 10.008 1 98.75 240 GLU B C 1
ATOM 4546 O O . GLU B 1 240 ? 21.406 5.723 10.094 1 98.75 240 GLU B O 1
ATOM 4551 N N . PHE B 1 241 ? 23.469 5.711 9.172 1 98.62 241 PHE B N 1
ATOM 4552 C CA . PHE B 1 241 ? 23.172 6.773 8.219 1 98.62 241 PHE B CA 1
ATOM 4553 C C . PHE B 1 241 ? 23.625 6.387 6.816 1 98.62 241 PHE B C 1
ATOM 4555 O O . PHE B 1 241 ? 24.719 5.852 6.633 1 98.62 241 PHE B O 1
ATOM 4562 N N . ILE B 1 242 ? 22.734 6.555 5.852 1 98.38 242 ILE B N 1
ATOM 4563 C CA . ILE B 1 242 ? 23.047 6.34 4.441 1 98.38 242 ILE B CA 1
ATOM 4564 C C . ILE B 1 242 ? 22.875 7.648 3.674 1 98.38 242 ILE B C 1
ATOM 4566 O O . ILE B 1 242 ? 21.812 8.258 3.697 1 98.38 242 ILE B O 1
ATOM 4570 N N . ASN B 1 243 ? 23.875 8.141 3.029 1 98 243 ASN B N 1
ATOM 4571 C CA . ASN B 1 243 ? 23.797 9.117 1.949 1 98 243 ASN B CA 1
ATOM 4572 C C . ASN B 1 243 ? 23.875 8.453 0.58 1 98 243 ASN B C 1
ATOM 4574 O O . ASN B 1 243 ? 24.938 8.008 0.156 1 98 243 ASN B O 1
ATOM 4578 N N . PRO B 1 244 ? 22.734 8.375 -0.056 1 95.44 244 PRO B N 1
ATOM 4579 C CA . PRO B 1 244 ? 22.719 7.625 -1.315 1 95.44 244 PRO B CA 1
ATOM 4580 C C . PRO B 1 244 ? 23.656 8.219 -2.365 1 95.44 244 PRO B C 1
ATOM 4582 O O . PRO B 1 244 ? 24.047 7.531 -3.314 1 95.44 244 PRO B O 1
ATOM 4585 N N . SER B 1 245 ? 24.016 9.453 -2.246 1 93.5 245 SER B N 1
ATOM 4586 C CA . SER B 1 245 ? 24.891 10.117 -3.215 1 93.5 245 SER B CA 1
ATOM 4587 C C . SER B 1 245 ? 26.312 9.57 -3.154 1 93.5 245 SER B C 1
ATOM 4589 O O . SER B 1 245 ? 27.094 9.766 -4.082 1 93.5 245 SER B O 1
ATOM 4591 N N . ASN B 1 246 ? 26.656 8.961 -2.09 1 91.81 246 ASN B N 1
ATOM 4592 C CA . ASN B 1 246 ? 28 8.422 -1.911 1 91.81 246 ASN B CA 1
ATOM 4593 C C . ASN B 1 246 ? 28.156 7.051 -2.568 1 91.81 246 ASN B C 1
ATOM 4595 O O . ASN B 1 246 ? 29.266 6.523 -2.674 1 91.81 246 ASN B O 1
ATOM 4599 N N . ASN B 1 247 ? 27.109 6.367 -2.971 1 85.94 247 ASN B N 1
ATOM 4600 C CA . ASN B 1 247 ? 27.109 5.039 -3.568 1 85.94 247 ASN B CA 1
ATOM 4601 C C . ASN B 1 247 ? 26.25 4.988 -4.824 1 85.94 247 ASN B C 1
ATOM 4603 O O . ASN B 1 247 ? 25.203 4.34 -4.836 1 85.94 247 ASN B O 1
ATOM 4607 N N . SER B 1 248 ? 26.766 5.43 -5.863 1 80.69 248 SER B N 1
ATOM 4608 C CA . SER B 1 248 ? 25.953 5.621 -7.062 1 80.69 248 SER B CA 1
ATOM 4609 C C . SER B 1 248 ? 25.688 4.293 -7.766 1 80.69 248 SER B C 1
ATOM 4611 O O . SER B 1 248 ? 24.781 4.195 -8.594 1 80.69 248 SER B O 1
ATOM 4613 N N . ASP B 1 249 ? 26.312 3.26 -7.348 1 91.69 249 ASP B N 1
ATOM 4614 C CA . ASP B 1 249 ? 26.188 1.994 -8.062 1 91.69 249 ASP B CA 1
ATOM 4615 C C . ASP B 1 249 ? 25.109 1.118 -7.426 1 91.69 249 ASP B C 1
ATOM 4617 O O . ASP B 1 249 ? 24.75 0.066 -7.965 1 91.69 249 ASP B O 1
ATOM 4621 N N . LYS B 1 250 ? 24.609 1.533 -6.273 1 95.12 250 LYS B N 1
ATOM 4622 C CA . LYS B 1 250 ? 23.578 0.75 -5.578 1 95.12 250 LYS B CA 1
ATOM 4623 C C . LYS B 1 250 ? 22.328 1.572 -5.348 1 95.12 250 LYS B C 1
ATOM 4625 O O . LYS B 1 250 ? 22.391 2.789 -5.16 1 95.12 250 LYS B O 1
ATOM 4630 N N . SER B 1 251 ? 21.266 0.886 -5.391 1 96.88 251 SER B N 1
ATOM 4631 C CA . SER B 1 251 ? 20.016 1.542 -5.02 1 96.88 251 SER B CA 1
ATOM 4632 C C . SER B 1 251 ? 19.938 1.765 -3.512 1 96.88 251 SER B C 1
ATOM 4634 O O . SER B 1 251 ? 20.656 1.125 -2.746 1 96.88 251 SER B O 1
ATOM 4636 N N . VAL B 1 252 ? 19.141 2.688 -3.078 1 97.88 252 VAL B N 1
ATOM 4637 C CA . VAL B 1 252 ? 18.984 2.973 -1.656 1 97.88 252 VAL B CA 1
ATOM 4638 C C . VAL B 1 252 ? 18.5 1.718 -0.928 1 97.88 252 VAL B C 1
ATOM 4640 O O . VAL B 1 252 ? 18.969 1.423 0.179 1 97.88 252 VAL B O 1
ATOM 4643 N N . SER B 1 253 ? 17.562 1.003 -1.535 1 98.31 253 SER B N 1
ATOM 4644 C CA . SER B 1 253 ? 17.047 -0.216 -0.915 1 98.31 253 SER B CA 1
ATOM 4645 C C . SER B 1 253 ? 18.156 -1.243 -0.719 1 98.31 253 SER B C 1
ATOM 4647 O O . SER B 1 253 ? 18.203 -1.942 0.295 1 98.31 253 SER B O 1
ATOM 4649 N N . GLU B 1 254 ? 19.062 -1.378 -1.688 1 97.88 254 GLU B N 1
ATOM 4650 C CA . GLU B 1 254 ? 20.203 -2.289 -1.562 1 97.88 254 GLU B CA 1
ATOM 4651 C C . GLU B 1 254 ? 21.094 -1.892 -0.396 1 97.88 254 GLU B C 1
ATOM 4653 O O . GLU B 1 254 ? 21.562 -2.75 0.359 1 97.88 254 GLU B O 1
ATOM 4658 N N . LEU B 1 255 ? 21.359 -0.569 -0.27 1 98.12 255 LEU B N 1
ATOM 4659 C CA . LEU B 1 255 ? 22.188 -0.07 0.819 1 98.12 255 LEU B CA 1
ATOM 4660 C C . LEU B 1 255 ? 21.547 -0.367 2.172 1 98.12 255 LEU B C 1
ATOM 4662 O O . LEU B 1 255 ? 22.234 -0.773 3.111 1 98.12 255 LEU B O 1
ATOM 4666 N N . VAL B 1 256 ? 20.234 -0.197 2.295 1 98.69 256 VAL B N 1
ATOM 4667 C CA . VAL B 1 256 ? 19.5 -0.487 3.529 1 98.69 256 VAL B CA 1
ATOM 4668 C C . VAL B 1 256 ? 19.609 -1.977 3.852 1 98.69 256 VAL B C 1
ATOM 4670 O O . VAL B 1 256 ? 19.844 -2.355 5 1 98.69 256 VAL B O 1
ATOM 4673 N N . LYS B 1 257 ? 19.406 -2.82 2.859 1 98.12 257 LYS B N 1
ATOM 4674 C CA . LYS B 1 257 ? 19.484 -4.266 3.059 1 98.12 257 LYS B CA 1
ATOM 4675 C C . LYS B 1 257 ? 20.859 -4.691 3.531 1 98.12 257 LYS B C 1
ATOM 4677 O O . LYS B 1 257 ? 20.984 -5.566 4.391 1 98.12 257 LYS B O 1
ATOM 4682 N N . GLU B 1 258 ? 21.875 -4.074 2.967 1 96.81 258 GLU B N 1
ATOM 4683 C CA . GLU B 1 258 ? 23.234 -4.387 3.391 1 96.81 258 GLU B CA 1
ATOM 4684 C C . GLU B 1 258 ? 23.422 -4.109 4.879 1 96.81 258 GLU B C 1
ATOM 4686 O O . GLU B 1 258 ? 24.094 -4.871 5.574 1 96.81 258 GLU B O 1
ATOM 4691 N N . LEU B 1 259 ? 22.781 -3.076 5.398 1 97.19 259 LEU B N 1
ATOM 4692 C CA . LEU B 1 259 ? 22.922 -2.688 6.797 1 97.19 259 LEU B CA 1
ATOM 4693 C C . LEU B 1 259 ? 21.984 -3.492 7.688 1 97.19 259 LEU B C 1
ATOM 4695 O O . LEU B 1 259 ? 22.047 -3.389 8.914 1 97.19 259 LEU B O 1
ATOM 4699 N N . SER B 1 260 ? 21.109 -4.262 7.086 1 96.25 260 SER B N 1
ATOM 4700 C CA . SER B 1 260 ? 20.125 -5.016 7.855 1 96.25 260 SER B CA 1
ATOM 4701 C C . SER B 1 260 ? 20.297 -6.516 7.645 1 96.25 260 SER B C 1
ATOM 4703 O O . SER B 1 260 ? 19.312 -7.262 7.645 1 96.25 260 SER B O 1
ATOM 4705 N N . GLY B 1 261 ? 21.5 -6.965 7.328 1 93.12 261 GLY B N 1
ATOM 4706 C CA . GLY B 1 261 ? 21.812 -8.383 7.215 1 93.12 261 GLY B CA 1
ATOM 4707 C C . GLY B 1 261 ? 21.328 -8.992 5.918 1 93.12 261 GLY B C 1
ATOM 4708 O O . GLY B 1 261 ? 21.156 -10.211 5.824 1 93.12 261 GLY B O 1
ATOM 4709 N N . GLY B 1 262 ? 21 -8.172 4.996 1 94.38 262 GLY B N 1
ATOM 4710 C CA . GLY B 1 262 ? 20.609 -8.648 3.68 1 94.38 262 GLY B CA 1
ATOM 4711 C C . GLY B 1 262 ? 19.109 -8.844 3.529 1 94.38 262 GLY B C 1
ATOM 4712 O O . GLY B 1 262 ? 18.609 -8.961 2.412 1 94.38 262 GLY B O 1
ATOM 4713 N N . ASN B 1 263 ? 18.297 -8.812 4.543 1 93.81 263 ASN B N 1
ATOM 4714 C CA . ASN B 1 263 ? 16.906 -9.203 4.516 1 93.81 263 ASN B CA 1
ATOM 4715 C C . ASN B 1 263 ? 15.984 -7.988 4.402 1 93.81 263 ASN B C 1
ATOM 4717 O O . ASN B 1 263 ? 14.805 -8.125 4.055 1 93.81 263 ASN B O 1
ATOM 4721 N N . GLY B 1 264 ? 16.516 -6.777 4.699 1 98.06 264 GLY B N 1
ATOM 4722 C CA . GLY B 1 264 ? 15.68 -5.59 4.777 1 98.06 264 GLY B CA 1
ATOM 4723 C C . GLY B 1 264 ? 15.203 -5.285 6.184 1 98.06 264 GLY B C 1
ATOM 4724 O O . GLY B 1 264 ? 15.406 -6.086 7.102 1 98.06 264 GLY B O 1
ATOM 4725 N N . VAL B 1 265 ? 14.633 -4.172 6.352 1 98.88 265 VAL B N 1
ATOM 4726 C CA . VAL B 1 265 ? 14.172 -3.732 7.664 1 98.88 265 VAL B CA 1
ATOM 4727 C C . VAL B 1 265 ? 12.727 -4.172 7.883 1 98.88 265 VAL B C 1
ATOM 4729 O O . VAL B 1 265 ? 12.023 -4.52 6.93 1 98.88 265 VAL B O 1
ATOM 4732 N N . ASP B 1 266 ? 12.297 -4.188 9.156 1 98.75 266 ASP B N 1
ATOM 4733 C CA . ASP B 1 266 ? 10.922 -4.516 9.5 1 98.75 266 ASP B CA 1
ATOM 4734 C C . ASP B 1 266 ? 9.961 -3.43 9.016 1 98.75 266 ASP B C 1
ATOM 4736 O O . ASP B 1 266 ? 8.891 -3.732 8.477 1 98.75 266 ASP B O 1
ATOM 4740 N N . TYR B 1 267 ? 10.391 -2.176 9.195 1 98.94 267 TYR B N 1
ATOM 4741 C CA . TYR B 1 267 ? 9.547 -1.033 8.859 1 98.94 267 TYR B CA 1
ATOM 4742 C C . TYR B 1 267 ? 10.328 -0 8.055 1 98.94 267 TYR B C 1
ATOM 4744 O O . TYR B 1 267 ? 11.531 0.186 8.273 1 98.94 267 TYR B O 1
ATOM 4752 N N . SER B 1 268 ? 9.719 0.594 7.148 1 98.94 268 SER B N 1
ATOM 4753 C CA . SER B 1 268 ? 10.258 1.79 6.504 1 98.94 268 SER B CA 1
ATOM 4754 C C . SER B 1 268 ? 9.25 2.939 6.559 1 98.94 268 SER B C 1
ATOM 4756 O O . SER B 1 268 ? 8.047 2.723 6.449 1 98.94 268 SER B O 1
ATOM 4758 N N . ILE B 1 269 ? 9.688 4.098 6.82 1 98.94 269 ILE B N 1
ATOM 4759 C CA . ILE B 1 269 ? 8.875 5.309 6.84 1 98.94 269 ILE B CA 1
ATOM 4760 C C . ILE B 1 269 ? 9.359 6.273 5.762 1 98.94 269 ILE B C 1
ATOM 4762 O O . ILE B 1 269 ? 10.484 6.777 5.828 1 98.94 269 ILE B O 1
ATOM 4766 N N . GLU B 1 270 ? 8.57 6.504 4.773 1 98.88 270 GLU B N 1
ATOM 4767 C CA . GLU B 1 270 ? 8.906 7.352 3.633 1 98.88 270 GLU B CA 1
ATOM 4768 C C . GLU B 1 270 ? 8.453 8.789 3.861 1 98.88 270 GLU B C 1
ATOM 4770 O O . GLU B 1 270 ? 7.262 9.086 3.811 1 98.88 270 GLU B O 1
ATOM 4775 N N . CYS B 1 271 ? 9.406 9.672 4.117 1 98.38 271 CYS B N 1
ATOM 4776 C CA . CYS B 1 271 ? 9.078 11.031 4.543 1 98.38 271 CYS B CA 1
ATOM 4777 C C . CYS B 1 271 ? 9.453 12.039 3.461 1 98.38 271 CYS B C 1
ATOM 4779 O O . CYS B 1 271 ? 9.305 13.25 3.658 1 98.38 271 CYS B O 1
ATOM 4781 N N . THR B 1 272 ? 9.914 11.641 2.332 1 96.75 272 THR B N 1
ATOM 4782 C CA . THR B 1 272 ? 10.461 12.57 1.349 1 96.75 272 THR B CA 1
ATOM 4783 C C . THR B 1 272 ? 9.375 13.008 0.364 1 96.75 272 THR B C 1
ATOM 4785 O O . THR B 1 272 ? 9.336 14.164 -0.045 1 96.75 272 THR B O 1
ATOM 4788 N N . GLY B 1 273 ? 8.586 12.055 -0.054 1 94.56 273 GLY B N 1
ATOM 4789 C CA . GLY B 1 273 ? 7.625 12.305 -1.119 1 94.56 273 GLY B CA 1
ATOM 4790 C C . GLY B 1 273 ? 8.234 12.195 -2.506 1 94.56 273 GLY B C 1
ATOM 4791 O O . GLY B 1 273 ? 7.547 12.406 -3.508 1 94.56 273 GLY B O 1
ATOM 4792 N N . ALA B 1 274 ? 9.516 11.883 -2.564 1 94.56 274 ALA B N 1
ATOM 4793 C CA . ALA B 1 274 ? 10.156 11.711 -3.865 1 94.56 274 ALA B CA 1
ATOM 4794 C C . ALA B 1 274 ? 9.641 10.469 -4.578 1 94.56 274 ALA B C 1
ATOM 4796 O O . ALA B 1 274 ? 9.68 9.367 -4.023 1 94.56 274 ALA B O 1
ATOM 4797 N N . ALA B 1 275 ? 9.273 10.648 -5.816 1 94.44 275 ALA B N 1
ATOM 4798 C CA . ALA B 1 275 ? 8.547 9.625 -6.566 1 94.44 275 ALA B CA 1
ATOM 4799 C C . ALA B 1 275 ? 9.32 8.312 -6.59 1 94.44 275 ALA B C 1
ATOM 4801 O O . ALA B 1 275 ? 8.766 7.25 -6.293 1 94.44 275 ALA B O 1
ATOM 4802 N N . PRO B 1 276 ? 10.648 8.281 -6.824 1 93.56 276 PRO B N 1
ATOM 4803 C CA . PRO B 1 276 ? 11.367 7.012 -6.922 1 93.56 276 PRO B CA 1
ATOM 4804 C C . PRO B 1 276 ? 11.508 6.301 -5.578 1 93.56 276 PRO B C 1
ATOM 4806 O O . PRO B 1 276 ? 11.781 5.102 -5.531 1 93.56 276 PRO B O 1
ATOM 4809 N N . LEU B 1 277 ? 11.336 7.051 -4.527 1 97.19 277 LEU B N 1
ATOM 4810 C CA . LEU B 1 277 ? 11.656 6.488 -3.221 1 97.19 277 LEU B CA 1
ATOM 4811 C C . LEU B 1 277 ? 10.469 5.715 -2.654 1 97.19 277 LEU B C 1
ATOM 4813 O O . LEU B 1 277 ? 10.617 4.977 -1.679 1 97.19 277 LEU B O 1
ATOM 4817 N N . LEU B 1 278 ? 9.289 5.883 -3.264 1 97.94 278 LEU B N 1
ATOM 4818 C CA . LEU B 1 278 ? 8.18 5.043 -2.828 1 97.94 278 LEU B CA 1
ATOM 4819 C C . LEU B 1 278 ? 8.531 3.564 -2.982 1 97.94 278 LEU B C 1
ATOM 4821 O O . LEU B 1 278 ? 8.516 2.812 -2.004 1 97.94 278 LEU B O 1
ATOM 4825 N N . THR B 1 279 ? 8.93 3.166 -4.176 1 98.31 279 THR B N 1
ATOM 4826 C CA . THR B 1 279 ? 9.266 1.771 -4.441 1 98.31 279 THR B CA 1
ATOM 4827 C C . THR B 1 279 ? 10.516 1.357 -3.666 1 98.31 279 THR B C 1
ATOM 4829 O O . THR B 1 279 ? 10.586 0.245 -3.139 1 98.31 279 THR B O 1
ATOM 4832 N N . GLU B 1 280 ? 11.469 2.227 -3.551 1 98.19 280 GLU B N 1
ATOM 4833 C CA . GLU B 1 280 ? 12.695 1.927 -2.826 1 98.19 280 GLU B CA 1
ATOM 4834 C C . GLU B 1 280 ? 12.422 1.685 -1.345 1 98.19 280 GLU B C 1
ATOM 4836 O O . GLU B 1 280 ? 13.031 0.809 -0.729 1 98.19 280 GLU B O 1
ATOM 4841 N N . SER B 1 281 ? 11.531 2.498 -0.785 1 98.75 281 SER B N 1
ATOM 4842 C CA . SER B 1 28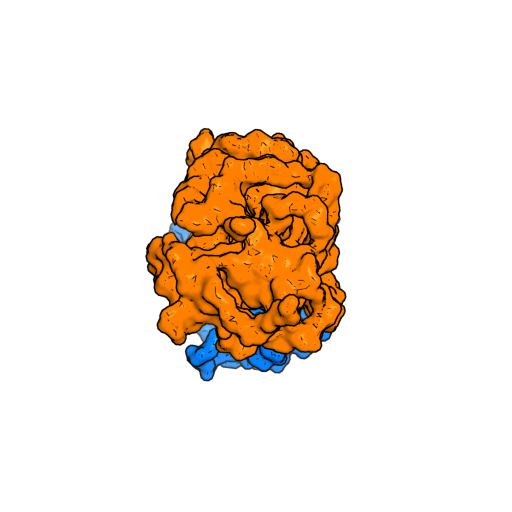1 ? 11.195 2.326 0.626 1 98.75 281 SER B CA 1
ATOM 4843 C C . SER B 1 281 ? 10.484 1 0.87 1 98.75 281 SER B C 1
ATOM 4845 O O . SER B 1 281 ? 10.672 0.372 1.914 1 98.75 281 SER B O 1
ATOM 4847 N N . LEU B 1 282 ? 9.688 0.587 -0.058 1 98.56 282 LEU B N 1
ATOM 4848 C CA . LEU B 1 282 ? 9.039 -0.716 0.01 1 98.56 282 LEU B CA 1
ATOM 4849 C C . LEU B 1 282 ? 10.062 -1.842 -0.12 1 98.56 282 LEU B C 1
ATOM 4851 O O . LEU B 1 282 ? 10.078 -2.766 0.696 1 98.56 282 LEU B O 1
ATOM 4855 N N . GLU B 1 283 ? 10.93 -1.721 -1.093 1 98.25 283 GLU B N 1
ATOM 4856 C CA . GLU B 1 283 ? 11.922 -2.75 -1.389 1 98.25 283 GLU B CA 1
ATOM 4857 C C . GLU B 1 283 ? 12.922 -2.891 -0.249 1 98.25 283 GLU B C 1
ATOM 4859 O O . GLU B 1 283 ? 13.547 -3.941 -0.092 1 98.25 283 GLU B O 1
ATOM 4864 N N . ALA B 1 284 ? 13.07 -1.859 0.541 1 98.75 284 ALA B N 1
ATOM 4865 C CA . ALA B 1 284 ? 14.008 -1.855 1.655 1 98.75 284 ALA B CA 1
ATOM 4866 C C . ALA B 1 284 ? 13.508 -2.727 2.803 1 98.75 284 ALA B C 1
ATOM 4868 O O . ALA B 1 284 ? 14.258 -3.035 3.73 1 98.75 284 ALA B O 1
ATOM 4869 N N . THR B 1 285 ? 12.289 -3.16 2.773 1 98.81 285 THR B N 1
ATOM 4870 C CA . THR B 1 285 ? 11.719 -3.908 3.887 1 98.81 285 THR B CA 1
ATOM 4871 C C . THR B 1 285 ? 11.766 -5.41 3.613 1 98.81 285 THR B C 1
ATOM 4873 O O . THR B 1 285 ? 12.047 -5.832 2.49 1 98.81 285 THR B O 1
ATOM 4876 N N . LYS B 1 286 ? 11.516 -6.148 4.66 1 98.44 286 LYS B N 1
ATOM 4877 C CA . LYS B 1 286 ? 11.562 -7.605 4.59 1 98.44 286 LYS B CA 1
ATOM 4878 C C . LYS B 1 286 ? 10.5 -8.148 3.648 1 98.44 286 LYS B C 1
ATOM 4880 O O . LYS B 1 286 ? 9.352 -7.703 3.68 1 98.44 286 LYS B O 1
ATOM 4885 N N . VAL B 1 287 ? 10.914 -9.117 2.803 1 97.75 287 VAL B N 1
ATOM 4886 C CA . VAL B 1 287 ? 9.961 -9.828 1.961 1 97.75 287 VAL B CA 1
ATOM 4887 C C . VAL B 1 287 ? 8.922 -10.531 2.836 1 97.75 287 VAL B C 1
ATOM 4889 O O . VAL B 1 287 ? 9.273 -11.156 3.844 1 97.75 287 VAL B O 1
ATOM 4892 N N . GLY B 1 288 ? 7.656 -10.359 2.494 1 98 288 GLY B N 1
ATOM 4893 C CA . GLY B 1 288 ? 6.59 -11.078 3.168 1 98 288 GLY B CA 1
ATOM 4894 C C . GLY B 1 288 ? 5.957 -10.297 4.301 1 98 288 GLY B C 1
ATOM 4895 O O . GLY B 1 288 ? 4.734 -10.32 4.473 1 98 288 GLY B O 1
ATOM 4896 N N . THR B 1 289 ? 6.824 -9.531 5.031 1 98.06 289 THR B N 1
ATOM 4897 C CA . THR B 1 289 ? 6.277 -8.969 6.262 1 98.06 289 THR B CA 1
ATOM 4898 C C . THR B 1 289 ? 6.57 -7.477 6.348 1 98.06 289 THR B C 1
ATOM 4900 O O . THR B 1 289 ? 6.023 -6.777 7.207 1 98.06 289 THR B O 1
ATOM 4903 N N . GLY B 1 290 ? 7.438 -6.973 5.496 1 98.56 290 GLY B N 1
ATOM 4904 C CA . GLY B 1 290 ? 7.855 -5.582 5.566 1 98.56 290 GLY B CA 1
ATOM 4905 C C . GLY B 1 290 ? 6.699 -4.605 5.445 1 98.56 290 GLY B C 1
ATOM 4906 O O . GLY B 1 290 ? 5.77 -4.828 4.672 1 98.56 290 GLY B O 1
ATOM 4907 N N . GLU B 1 291 ? 6.754 -3.535 6.23 1 98.81 291 GLU B N 1
ATOM 4908 C CA . GLU B 1 291 ? 5.715 -2.512 6.219 1 98.81 291 GLU B CA 1
ATOM 4909 C C . GLU B 1 291 ? 6.305 -1.13 5.949 1 98.81 291 GLU B C 1
ATOM 4911 O O . GLU B 1 291 ? 7.293 -0.738 6.57 1 98.81 291 GLU B O 1
ATOM 4916 N N . THR B 1 292 ? 5.742 -0.487 5 1 98.94 292 THR B N 1
ATOM 4917 C CA . THR B 1 292 ? 6.129 0.888 4.699 1 98.94 292 THR B CA 1
ATOM 4918 C C . THR B 1 292 ? 4.996 1.854 5.039 1 98.94 292 THR B C 1
ATOM 4920 O O . THR B 1 292 ? 3.846 1.624 4.66 1 98.94 292 THR B O 1
ATOM 4923 N N . ILE B 1 293 ? 5.285 2.842 5.781 1 98.94 293 ILE B N 1
ATOM 4924 C CA . ILE B 1 293 ? 4.355 3.939 6.031 1 98.94 293 ILE B CA 1
ATOM 4925 C C . ILE B 1 293 ? 4.691 5.117 5.121 1 98.94 293 ILE B C 1
ATOM 4927 O O . ILE B 1 293 ? 5.801 5.66 5.176 1 98.94 293 ILE B O 1
ATOM 4931 N N . LEU B 1 294 ? 3.768 5.461 4.27 1 98.75 294 LEU B N 1
ATOM 4932 C CA . LEU B 1 294 ? 3.934 6.574 3.342 1 98.75 294 LEU B CA 1
ATOM 4933 C C . LEU B 1 294 ? 3.357 7.859 3.93 1 98.75 294 LEU B C 1
ATOM 4935 O O . LEU B 1 294 ? 2.152 7.949 4.168 1 98.75 294 LEU B O 1
ATOM 4939 N N . ILE B 1 295 ? 4.164 8.836 4.129 1 97.19 295 ILE B N 1
ATOM 4940 C CA . ILE B 1 295 ? 3.721 10.102 4.691 1 97.19 295 ILE B CA 1
ATOM 4941 C C . ILE B 1 295 ? 4.223 11.258 3.828 1 97.19 295 ILE B C 1
ATOM 4943 O O . ILE B 1 295 ? 3.611 12.328 3.791 1 97.19 295 ILE B O 1
ATOM 4947 N N . GLY B 1 296 ? 5.305 11.117 3.158 1 95.12 296 GLY B N 1
ATOM 4948 C CA . GLY B 1 296 ? 5.887 12.18 2.359 1 95.12 296 GLY B CA 1
ATOM 4949 C C . GLY B 1 296 ? 5.02 12.594 1.186 1 95.12 296 GLY B C 1
ATOM 4950 O O . GLY B 1 296 ? 4.383 11.742 0.552 1 95.12 296 GLY B O 1
ATOM 4951 N N . VAL B 1 297 ? 4.941 13.859 0.959 1 91.75 297 VAL B N 1
ATOM 4952 C CA . VAL B 1 297 ? 4.184 14.422 -0.151 1 91.75 297 VAL B CA 1
ATOM 4953 C C . VAL B 1 297 ? 5.105 15.266 -1.031 1 91.75 297 VAL B C 1
ATOM 4955 O O . VAL B 1 297 ? 5.77 16.188 -0.545 1 91.75 297 VAL B O 1
ATOM 4958 N N . GLY B 1 298 ? 5.203 14.891 -2.256 1 89.5 298 GLY B N 1
ATOM 4959 C CA . GLY B 1 298 ? 5.961 15.648 -3.238 1 89.5 298 GLY B CA 1
ATOM 4960 C C . GLY B 1 298 ? 5.082 16.391 -4.227 1 89.5 298 GLY B C 1
ATOM 4961 O O . GLY B 1 298 ? 3.943 16.734 -3.908 1 89.5 298 GLY B O 1
ATOM 4962 N N . ALA B 1 299 ? 5.664 16.672 -5.293 1 83.5 299 ALA B N 1
ATOM 4963 C CA . ALA B 1 299 ? 5 17.5 -6.305 1 83.5 299 ALA B CA 1
ATOM 4964 C C . ALA B 1 299 ? 3.99 16.672 -7.102 1 83.5 299 ALA B C 1
ATOM 4966 O O . ALA B 1 299 ? 3.047 17.219 -7.676 1 83.5 299 ALA B O 1
ATOM 4967 N N . GLU B 1 300 ? 4.145 15.398 -7.066 1 90.19 300 GLU B N 1
ATOM 4968 C CA . GLU B 1 300 ? 3.326 14.539 -7.922 1 90.19 300 GLU B CA 1
ATOM 4969 C C . GLU B 1 300 ? 2.129 13.984 -7.156 1 90.19 300 GLU B C 1
ATOM 4971 O O . GLU B 1 300 ? 2.268 13.539 -6.012 1 90.19 300 GLU B O 1
ATOM 4976 N N . SER B 1 301 ? 1.015 14.031 -7.816 1 91.88 301 SER B N 1
ATOM 4977 C CA . SER B 1 301 ? -0.198 13.5 -7.203 1 91.88 301 SER B CA 1
ATOM 4978 C C . SER B 1 301 ? -0.326 12 -7.445 1 91.88 301 SER B C 1
ATOM 4980 O O . SER B 1 301 ? -1.149 11.336 -6.812 1 91.88 301 SER B O 1
ATOM 4982 N N . THR B 1 302 ? 0.426 11.516 -8.406 1 95.5 302 THR B N 1
ATOM 4983 C CA . THR B 1 302 ? 0.474 10.094 -8.727 1 95.5 302 THR B CA 1
ATOM 4984 C C . THR B 1 302 ? 1.912 9.586 -8.711 1 95.5 302 THR B C 1
ATOM 4986 O O . THR B 1 302 ? 2.801 10.195 -9.305 1 95.5 302 THR B O 1
ATOM 4989 N N . LEU B 1 303 ? 2.104 8.492 -7.977 1 96.75 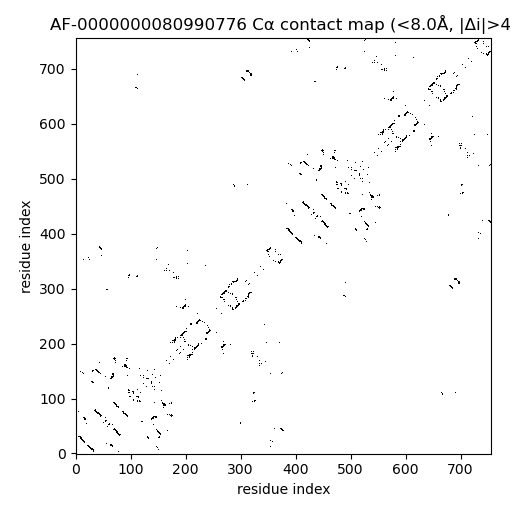303 LEU B N 1
ATOM 4990 C CA . LEU B 1 303 ? 3.449 7.957 -7.812 1 96.75 303 LEU B CA 1
ATOM 4991 C C . LEU B 1 303 ? 3.584 6.605 -8.508 1 96.75 303 LEU B C 1
ATOM 4993 O O . LEU B 1 303 ? 2.637 5.812 -8.523 1 96.75 303 LEU B O 1
ATOM 4997 N N . PRO B 1 304 ? 4.773 6.344 -9.039 1 97.06 304 PRO B N 1
ATOM 4998 C CA . PRO B 1 304 ? 5.027 5.012 -9.586 1 97.06 304 PRO B CA 1
ATOM 4999 C C . PRO B 1 304 ? 5.25 3.959 -8.508 1 97.06 304 PRO B C 1
ATOM 5001 O O . PRO B 1 304 ? 6.035 4.18 -7.578 1 97.06 304 PRO B O 1
ATOM 5004 N N . LEU B 1 305 ? 4.551 2.91 -8.555 1 97.88 305 LEU B N 1
ATOM 5005 C CA . LEU B 1 305 ? 4.688 1.792 -7.629 1 97.88 305 LEU B CA 1
ATOM 5006 C C . LEU B 1 305 ? 5.195 0.548 -8.352 1 97.88 305 LEU B C 1
ATOM 5008 O O . LEU B 1 305 ? 4.539 0.047 -9.266 1 97.88 305 LEU B O 1
ATOM 5012 N N . GLY B 1 306 ? 6.379 0.097 -7.934 1 96.81 306 GLY B N 1
ATOM 5013 C CA . GLY B 1 306 ? 6.867 -1.157 -8.477 1 96.81 306 GLY B CA 1
ATOM 5014 C C . GLY B 1 306 ? 6.012 -2.35 -8.102 1 96.81 306 GLY B C 1
ATOM 5015 O O . GLY B 1 306 ? 5.684 -2.535 -6.926 1 96.81 306 GLY B O 1
ATOM 5016 N N . LEU B 1 307 ? 5.68 -3.164 -9.023 1 96.25 307 LEU B N 1
ATOM 5017 C CA . LEU B 1 307 ? 4.715 -4.242 -8.828 1 96.25 307 LEU B CA 1
ATOM 5018 C C . LEU B 1 307 ? 5.336 -5.387 -8.031 1 96.25 307 LEU B C 1
ATOM 5020 O O . LEU B 1 307 ? 4.758 -5.844 -7.039 1 96.25 307 LEU B O 1
ATOM 5024 N N . ILE B 1 308 ? 6.539 -5.863 -8.359 1 95.38 308 ILE B N 1
ATOM 5025 C CA . ILE B 1 308 ? 7.137 -7.043 -7.746 1 95.38 308 ILE B CA 1
ATOM 5026 C C . ILE B 1 308 ? 7.414 -6.777 -6.266 1 95.38 308 ILE B C 1
ATOM 5028 O O . ILE B 1 308 ? 7.023 -7.562 -5.402 1 95.38 308 ILE B O 1
ATOM 5032 N N . PRO B 1 309 ? 7.957 -5.57 -5.918 1 96.69 309 PRO B N 1
ATOM 5033 C CA . PRO B 1 309 ? 8.211 -5.32 -4.496 1 96.69 309 PRO B CA 1
ATOM 5034 C C . PRO B 1 309 ? 6.941 -5.414 -3.648 1 96.69 309 PRO B C 1
ATOM 5036 O O . PRO B 1 309 ? 6.965 -5.98 -2.551 1 96.69 309 PRO B O 1
ATOM 5039 N N . ILE B 1 310 ? 5.828 -4.938 -4.117 1 98.25 310 ILE B N 1
ATOM 5040 C CA . ILE B 1 310 ? 4.609 -4.949 -3.318 1 98.25 310 ILE B CA 1
ATOM 5041 C C . ILE B 1 310 ? 3.984 -6.344 -3.35 1 98.25 310 ILE B C 1
ATOM 5043 O O . ILE B 1 310 ? 3.484 -6.828 -2.332 1 98.25 310 ILE B O 1
ATOM 5047 N N . LEU B 1 311 ? 4.051 -7.082 -4.398 1 97.75 311 LEU B N 1
ATOM 5048 C CA . LEU B 1 311 ? 3.414 -8.391 -4.547 1 97.75 311 LEU B CA 1
ATOM 5049 C C . LEU B 1 311 ? 4.055 -9.414 -3.617 1 97.75 311 LEU B C 1
ATOM 5051 O O . LEU B 1 311 ? 3.43 -10.414 -3.264 1 97.75 311 LEU B O 1
ATOM 5055 N N . LEU B 1 312 ? 5.297 -9.141 -3.258 1 97.81 312 LEU B N 1
ATOM 5056 C CA . LEU B 1 312 ? 6.027 -10.094 -2.426 1 97.81 312 LEU B CA 1
ATOM 5057 C C . LEU B 1 312 ? 5.656 -9.922 -0.956 1 97.81 312 LEU B C 1
ATOM 5059 O O . LEU B 1 312 ? 6.523 -9.992 -0.082 1 97.81 312 LEU B O 1
ATOM 5063 N N . GLY B 1 313 ? 4.449 -9.617 -0.704 1 98.25 313 GLY B N 1
ATOM 5064 C CA . GLY B 1 313 ? 3.84 -9.711 0.612 1 98.25 313 GLY B CA 1
ATOM 5065 C C . GLY B 1 313 ? 4.051 -8.477 1.459 1 98.25 313 GLY B C 1
ATOM 5066 O O . GLY B 1 313 ? 3.785 -8.484 2.662 1 98.25 313 GLY B O 1
ATOM 5067 N N . ARG B 1 314 ? 4.551 -7.434 0.862 1 98.69 314 ARG B N 1
ATOM 5068 C CA . ARG B 1 314 ? 4.797 -6.223 1.638 1 98.69 314 ARG B CA 1
ATOM 5069 C C . ARG B 1 314 ? 3.537 -5.375 1.75 1 98.69 314 ARG B C 1
ATOM 5071 O O . ARG B 1 314 ? 2.611 -5.52 0.948 1 98.69 314 ARG B O 1
ATOM 5078 N N . THR B 1 315 ? 3.527 -4.547 2.781 1 98.88 315 THR B N 1
ATOM 5079 C CA . THR B 1 315 ? 2.385 -3.689 3.072 1 98.88 315 THR B CA 1
ATOM 5080 C C . THR B 1 315 ? 2.764 -2.217 2.939 1 98.88 315 THR B C 1
ATOM 5082 O O . THR B 1 315 ? 3.824 -1.799 3.406 1 98.88 315 THR B O 1
ATOM 5085 N N . LEU B 1 316 ? 1.985 -1.524 2.242 1 98.94 316 LEU B N 1
ATOM 5086 C CA . LEU B 1 316 ? 2.062 -0.07 2.148 1 98.94 316 LEU B CA 1
ATOM 5087 C C . LEU B 1 316 ? 0.86 0.583 2.822 1 98.94 316 LEU B C 1
ATOM 5089 O O . LEU B 1 316 ? -0.286 0.28 2.484 1 98.94 316 LEU B O 1
ATOM 5093 N N . LYS B 1 317 ? 1.093 1.39 3.787 1 98.81 317 LYS B N 1
ATOM 5094 C CA . LYS B 1 317 ? 0.041 2.152 4.457 1 98.81 317 LYS B CA 1
ATOM 5095 C C . LYS B 1 317 ? 0.299 3.652 4.352 1 98.81 317 LYS B C 1
ATOM 5097 O O . LYS B 1 317 ? 1.425 4.109 4.555 1 98.81 317 LYS B O 1
ATOM 5102 N N . GLY B 1 318 ? -0.701 4.355 3.932 1 98.56 318 GLY B N 1
ATOM 5103 C CA . GLY B 1 318 ? -0.611 5.805 3.967 1 98.56 318 GLY B CA 1
ATOM 5104 C C . GLY B 1 318 ? -1.093 6.402 5.277 1 98.56 318 GLY B C 1
ATOM 5105 O O . GLY B 1 318 ? -1.868 5.777 6 1 98.56 318 GLY B O 1
ATOM 5106 N N . SER B 1 319 ? -0.634 7.633 5.5 1 98.12 319 SER B N 1
ATOM 5107 C CA . SER B 1 319 ? -1.018 8.203 6.785 1 98.12 319 SER B CA 1
ATOM 5108 C C . SER B 1 319 ? -0.986 9.734 6.742 1 98.12 319 SER B C 1
ATOM 5110 O O . SER B 1 319 ? -0.061 10.32 6.18 1 98.12 319 SER B O 1
ATOM 5112 N N . VAL B 1 320 ? -2.01 10.289 7.289 1 97.19 320 VAL B N 1
ATOM 5113 C CA . VAL B 1 320 ? -2.029 11.719 7.594 1 97.19 320 VAL B CA 1
ATOM 5114 C C . VAL B 1 320 ? -1.736 11.938 9.078 1 97.19 320 VAL B C 1
ATOM 5116 O O . VAL B 1 320 ? -2.219 11.188 9.93 1 97.19 320 VAL B O 1
ATOM 5119 N N . PHE B 1 321 ? -0.893 12.922 9.32 1 98.12 321 PHE B N 1
ATOM 5120 C CA . PHE B 1 321 ? -0.56 13.344 10.68 1 98.12 321 PHE B CA 1
ATOM 5121 C C . PHE B 1 321 ? 0.002 12.172 11.477 1 98.12 321 PHE B C 1
ATOM 5123 O O . PHE B 1 321 ? -0.137 12.133 12.703 1 98.12 321 PHE B O 1
ATOM 5130 N N . GLY B 1 322 ? 0.557 11.109 10.797 1 98.44 322 GLY B N 1
ATOM 5131 C CA . GLY B 1 322 ? 1.205 9.969 11.414 1 98.44 322 GLY B CA 1
ATOM 5132 C C . GLY B 1 322 ? 0.245 9.086 12.195 1 98.44 322 GLY B C 1
ATOM 5133 O O . GLY B 1 322 ? 0.644 8.422 13.148 1 98.44 322 GLY B O 1
ATOM 5134 N N . GLY B 1 323 ? -1.048 9.242 11.898 1 98.56 323 GLY B N 1
ATOM 5135 C CA . GLY B 1 323 ? -2.021 8.438 12.617 1 98.56 323 GLY B CA 1
ATOM 5136 C C . GLY B 1 323 ? -2.342 8.969 14 1 98.56 323 GLY B C 1
ATOM 5137 O O . GLY B 1 323 ? -3.01 8.305 14.789 1 98.56 323 GLY B O 1
ATOM 5138 N N . LEU B 1 324 ? -1.911 10.156 14.297 1 98.56 324 LEU B N 1
ATOM 5139 C CA . LEU B 1 324 ? -2.139 10.742 15.609 1 98.56 324 LEU B CA 1
ATOM 5140 C C . LEU B 1 324 ? -3.547 11.32 15.711 1 98.56 324 LEU B C 1
ATOM 5142 O O . LEU B 1 324 ? -3.967 12.102 14.859 1 98.56 324 LEU B O 1
ATOM 5146 N N . LYS B 1 325 ? -4.223 10.969 16.688 1 98.06 325 LYS B N 1
ATOM 5147 C CA . LYS B 1 325 ? -5.457 11.68 17.016 1 98.06 325 LYS B CA 1
ATOM 5148 C C . LYS B 1 325 ? -5.164 13.094 17.5 1 98.06 325 LYS B C 1
ATOM 5150 O O . LYS B 1 325 ? -4.238 13.305 18.297 1 98.06 325 LYS B O 1
ATOM 5155 N N . ALA B 1 326 ? -5.949 13.977 17.047 1 96.31 326 ALA B N 1
ATOM 5156 C CA . ALA B 1 326 ? -5.688 15.406 17.203 1 96.31 326 ALA B CA 1
ATOM 5157 C C . ALA B 1 326 ? -5.574 15.781 18.688 1 96.31 326 ALA B C 1
ATOM 5159 O O . ALA B 1 326 ? -4.754 16.625 19.047 1 96.31 326 ALA B O 1
ATOM 5160 N N . ILE B 1 327 ? -6.375 15.219 19.531 1 97 327 ILE B N 1
ATOM 5161 C CA . ILE B 1 327 ? -6.414 15.594 20.938 1 97 327 ILE B CA 1
ATOM 5162 C C . ILE B 1 327 ? -5.75 14.5 21.781 1 97 327 ILE B C 1
ATOM 5164 O O . ILE B 1 327 ? -4.723 14.742 22.422 1 97 327 ILE B O 1
ATOM 5168 N N . SER B 1 328 ? -6.145 13.266 21.641 1 97.81 328 SER B N 1
ATOM 5169 C CA . SER B 1 328 ? -5.762 12.172 22.531 1 97.81 328 SER B CA 1
ATOM 5170 C C . SER B 1 328 ? -4.281 11.836 22.391 1 97.81 328 SER B C 1
ATOM 5172 O O . SER B 1 328 ? -3.629 11.469 23.375 1 97.81 328 SER B O 1
ATOM 5174 N N . ASP B 1 329 ? -3.746 11.945 21.219 1 98.44 329 ASP B N 1
ATOM 5175 C CA . ASP B 1 329 ? -2.354 11.562 20.984 1 98.44 329 ASP B CA 1
ATOM 5176 C C . ASP B 1 329 ? -1.438 12.789 21.031 1 98.44 329 ASP B C 1
ATOM 5178 O O . ASP B 1 329 ? -0.374 12.75 21.656 1 98.44 329 ASP B O 1
ATOM 5182 N N . LEU B 1 330 ? -1.84 13.883 20.391 1 98.62 330 LEU B N 1
ATOM 5183 C CA . LEU B 1 330 ? -0.962 15.047 20.312 1 98.62 330 LEU B CA 1
ATOM 5184 C C . LEU B 1 330 ? -0.742 15.664 21.688 1 98.62 330 LEU B C 1
ATOM 5186 O O . LEU B 1 330 ? 0.319 16.234 21.953 1 98.62 330 LEU B O 1
ATOM 5190 N N . SER B 1 331 ? -1.702 15.531 22.594 1 98.56 331 SER B N 1
ATOM 5191 C CA . SER B 1 331 ? -1.534 16.047 23.938 1 98.56 331 SER B CA 1
ATOM 5192 C C . SER B 1 331 ? -0.368 15.367 24.656 1 98.56 331 SER B C 1
ATOM 5194 O O . SER B 1 331 ? 0.326 16 25.453 1 98.56 331 SER B O 1
ATOM 5196 N N . ILE B 1 332 ? -0.183 14.109 24.344 1 98.56 332 ILE B N 1
ATOM 5197 C CA . ILE B 1 332 ? 0.924 13.359 24.922 1 98.56 332 ILE B CA 1
ATOM 5198 C C . ILE B 1 332 ? 2.25 13.922 24.422 1 98.56 332 ILE B C 1
ATOM 5200 O O . ILE B 1 332 ? 3.178 14.148 25.203 1 98.56 332 ILE B O 1
ATOM 5204 N N . ILE B 1 333 ? 2.311 14.211 23.156 1 98.62 333 ILE B N 1
ATOM 5205 C CA . ILE B 1 333 ? 3.527 14.758 22.578 1 98.62 333 ILE B CA 1
ATOM 5206 C C . ILE B 1 333 ? 3.764 16.172 23.094 1 98.62 333 ILE B C 1
ATOM 5208 O O . ILE B 1 333 ? 4.898 16.547 23.406 1 98.62 333 ILE B O 1
ATOM 5212 N N . ALA B 1 334 ? 2.697 16.953 23.219 1 98.56 334 ALA B N 1
ATOM 5213 C CA . ALA B 1 334 ? 2.797 18.312 23.75 1 98.56 334 ALA B CA 1
ATOM 5214 C C . ALA B 1 334 ? 3.342 18.297 25.172 1 98.56 334 ALA B C 1
ATOM 5216 O O . ALA B 1 334 ? 4.145 19.156 25.547 1 98.56 334 ALA B O 1
ATOM 5217 N N . GLU B 1 335 ? 2.902 17.375 25.906 1 98.12 335 GLU B N 1
ATOM 5218 C CA . GLU B 1 335 ? 3.393 17.266 27.281 1 98.12 335 GLU B CA 1
ATOM 5219 C C . GLU B 1 335 ? 4.867 16.875 27.312 1 98.12 335 GLU B C 1
ATOM 5221 O O . GLU B 1 335 ? 5.637 17.406 28.125 1 98.12 335 GLU B O 1
ATOM 5226 N N . LYS B 1 336 ? 5.238 15.961 26.484 1 97.56 336 LYS B N 1
ATOM 5227 C CA . LYS B 1 336 ? 6.652 15.617 26.375 1 97.56 336 LYS B CA 1
ATOM 5228 C C . LYS B 1 336 ? 7.488 16.828 25.984 1 97.56 336 LYS B C 1
ATOM 5230 O O . LYS B 1 336 ? 8.617 16.984 26.438 1 97.56 336 LYS B O 1
ATOM 5235 N N . CYS B 1 337 ? 6.945 17.531 25.047 1 96.31 337 CYS B N 1
ATOM 5236 C CA . CYS B 1 337 ? 7.594 18.781 24.625 1 96.31 337 CYS B CA 1
ATOM 5237 C C . CYS B 1 337 ? 7.77 19.734 25.797 1 96.31 337 CYS B C 1
ATOM 5239 O O . CYS B 1 337 ? 8.867 20.25 26.016 1 96.31 337 CYS B O 1
ATOM 5241 N N . ARG B 1 338 ? 6.738 19.938 26.516 1 95.88 338 ARG B N 1
ATOM 5242 C CA . ARG B 1 338 ? 6.75 20.844 27.656 1 95.88 338 ARG B CA 1
ATOM 5243 C C . ARG B 1 338 ? 7.781 20.406 28.688 1 95.88 338 ARG B C 1
ATOM 5245 O O . ARG B 1 338 ? 8.484 21.234 29.266 1 95.88 338 ARG B O 1
ATOM 5252 N N . LYS B 1 339 ? 7.91 19.094 28.859 1 96.19 339 LYS B N 1
ATOM 5253 C CA . LYS B 1 339 ? 8.828 18.516 29.844 1 96.19 339 LYS B CA 1
ATOM 5254 C C . LYS B 1 339 ? 10.242 18.422 29.281 1 96.19 339 LYS B C 1
ATOM 5256 O O . LYS B 1 339 ? 11.141 17.906 29.953 1 96.19 339 LYS B O 1
ATOM 5261 N N . LYS B 1 340 ? 10.453 18.766 28.062 1 95.19 340 LYS B N 1
ATOM 5262 C CA . LYS B 1 340 ? 11.75 18.766 27.406 1 95.19 340 LYS B CA 1
ATOM 5263 C C . LYS B 1 340 ? 12.312 17.359 27.297 1 95.19 340 LYS B C 1
ATOM 5265 O O . LYS B 1 340 ? 13.516 17.141 27.484 1 95.19 340 LYS B O 1
ATOM 5270 N N . GLU B 1 341 ? 11.406 16.438 27.016 1 96.25 341 GLU B N 1
ATOM 5271 C CA . GLU B 1 341 ? 11.797 15.047 26.844 1 96.25 341 GLU B CA 1
ATOM 5272 C C . GLU B 1 341 ? 12.195 14.758 25.406 1 96.25 341 GLU B C 1
ATOM 5274 O O . GLU B 1 341 ? 12.719 13.68 25.109 1 96.25 341 GLU B O 1
ATOM 5279 N N . LEU B 1 342 ? 11.953 15.648 24.484 1 96.5 342 LEU B N 1
ATOM 5280 C CA . LEU B 1 342 ? 12.305 15.555 23.062 1 96.5 342 LEU B CA 1
ATOM 5281 C C . LEU B 1 342 ? 13.32 16.625 22.688 1 96.5 342 LEU B C 1
ATOM 5283 O O . LEU B 1 342 ? 13.219 17.781 23.125 1 96.5 342 LEU B O 1
ATOM 5287 N N . PRO B 1 343 ? 14.352 16.188 22.016 1 95.75 343 PRO B N 1
ATOM 5288 C CA . PRO B 1 343 ? 15.383 17.172 21.656 1 95.75 343 PRO B CA 1
ATOM 5289 C C . PRO B 1 343 ? 14.945 18.094 20.531 1 95.75 343 PRO B C 1
ATOM 5291 O O . PRO B 1 343 ? 15.656 18.234 19.531 1 95.75 343 PRO B O 1
ATOM 5294 N N . LEU B 1 344 ? 13.891 18.875 20.703 1 97.88 344 LEU B N 1
ATOM 5295 C CA . LEU B 1 344 ? 13.273 19.656 19.641 1 97.88 344 LEU B CA 1
ATOM 5296 C C . LEU B 1 344 ? 14.109 20.891 19.328 1 97.88 344 LEU B C 1
ATOM 5298 O O . LEU B 1 344 ? 13.93 21.516 18.281 1 97.88 344 LEU B O 1
ATOM 5302 N N . ASP B 1 345 ? 15.039 21.25 20.203 1 97 345 ASP B N 1
ATOM 5303 C CA . ASP B 1 345 ? 15.945 22.359 19.938 1 97 345 ASP B CA 1
ATOM 5304 C C . ASP B 1 345 ? 16.797 22.094 18.703 1 97 345 ASP B C 1
ATOM 5306 O O . ASP B 1 345 ? 17.188 23.031 18 1 97 345 ASP B O 1
ATOM 5310 N N . VAL B 1 346 ? 17.031 20.797 18.422 1 96.12 346 VAL B N 1
ATOM 5311 C CA . VAL B 1 346 ? 17.859 20.375 17.297 1 96.12 346 VAL B CA 1
ATOM 5312 C C . VAL B 1 346 ? 17.172 20.734 15.984 1 96.12 346 VAL B C 1
ATOM 5314 O O . VAL B 1 346 ? 17.828 20.938 14.961 1 96.12 346 VAL B O 1
ATOM 5317 N N . LEU B 1 347 ? 15.852 20.891 16 1 97.75 347 LEU B N 1
ATOM 5318 C CA . LEU B 1 347 ? 15.086 21.188 14.797 1 97.75 347 LEU B CA 1
ATOM 5319 C C . LEU B 1 347 ? 15.164 22.672 14.461 1 97.75 347 LEU B C 1
ATOM 5321 O O . LEU B 1 347 ? 14.992 23.062 13.297 1 97.75 347 LEU B O 1
ATOM 5325 N N . PHE B 1 348 ? 15.297 23.5 15.508 1 97.62 348 PHE B N 1
ATOM 5326 C CA . PHE B 1 348 ? 15.281 24.938 15.336 1 97.62 348 PHE B CA 1
ATOM 5327 C C . PHE B 1 348 ? 16.578 25.438 14.711 1 97.62 348 PHE B C 1
ATOM 5329 O O . PHE B 1 348 ? 17.594 25.578 15.398 1 97.62 348 PHE B O 1
ATOM 5336 N N . THR B 1 349 ? 16.516 25.828 13.422 1 97.56 349 THR B N 1
ATOM 5337 C CA . THR B 1 349 ? 17.766 26.219 12.766 1 97.56 349 THR B CA 1
ATOM 5338 C C . THR B 1 349 ? 17.719 27.688 12.367 1 97.56 349 THR B C 1
ATOM 5340 O O . THR B 1 349 ? 18.75 28.359 12.32 1 97.56 349 THR B O 1
ATOM 5343 N N . HIS B 1 350 ? 16.531 28.203 12 1 98.25 350 HIS B N 1
ATOM 5344 C CA . HIS B 1 350 ? 16.422 29.578 11.523 1 98.25 350 HIS B CA 1
ATOM 5345 C C . HIS B 1 350 ? 15.133 30.219 12.031 1 98.25 350 HIS B C 1
ATOM 5347 O O . HIS B 1 350 ? 14.203 29.531 12.445 1 98.25 350 HIS B O 1
ATOM 5353 N N . GLU B 1 351 ? 15.117 31.5 11.984 1 98.06 351 GLU B N 1
ATOM 5354 C CA . GLU B 1 351 ? 13.961 32.281 12.367 1 98.06 351 GLU B CA 1
ATOM 5355 C C . GLU B 1 351 ? 13.797 33.5 11.445 1 98.06 351 GLU B C 1
ATOM 5357 O O . GLU B 1 351 ? 14.781 34.156 11.086 1 98.06 351 GLU B O 1
ATOM 5362 N N . VAL B 1 352 ? 12.641 33.781 11.07 1 98.19 352 VAL B N 1
ATOM 5363 C CA . VAL B 1 352 ? 12.305 34.969 10.289 1 98.19 352 VAL B CA 1
ATOM 5364 C C . VAL B 1 352 ? 11.023 35.625 10.82 1 98.19 352 VAL B C 1
ATOM 5366 O O . VAL B 1 352 ? 10.328 35 11.648 1 98.19 352 VAL B O 1
ATOM 5369 N N . THR B 1 353 ? 10.742 36.812 10.398 1 97.88 353 THR B N 1
ATOM 5370 C CA . THR B 1 353 ? 9.445 37.438 10.648 1 97.88 353 THR B CA 1
ATOM 5371 C C . THR B 1 353 ? 8.477 37.156 9.508 1 97.88 353 THR B C 1
ATOM 5373 O O . THR B 1 353 ? 8.891 36.688 8.438 1 97.88 353 THR B O 1
ATOM 5376 N N . LEU B 1 354 ? 7.203 37.375 9.727 1 98 354 LEU B N 1
ATOM 5377 C CA . LEU B 1 354 ? 6.211 37.219 8.664 1 98 354 LEU B CA 1
ATOM 5378 C C . LEU B 1 354 ? 6.574 38.094 7.461 1 98 354 LEU B C 1
ATOM 5380 O O . LEU B 1 354 ? 6.434 37.656 6.316 1 98 354 LEU B O 1
ATOM 5384 N N . GLY B 1 355 ? 7.023 39.25 7.73 1 96.38 355 GLY B N 1
ATOM 5385 C CA . GLY B 1 355 ? 7.418 40.156 6.668 1 96.38 355 GLY B CA 1
ATOM 5386 C C . GLY B 1 355 ? 8.547 39.625 5.809 1 96.38 355 GLY B C 1
ATOM 5387 O O . GLY B 1 355 ? 8.664 39.969 4.633 1 96.38 355 GLY B O 1
ATOM 5388 N N . ASP B 1 356 ? 9.367 38.719 6.402 1 95.94 356 ASP B N 1
ATOM 5389 C CA . ASP B 1 356 ? 10.531 38.156 5.723 1 95.94 356 ASP B CA 1
ATOM 5390 C C . ASP B 1 356 ? 10.273 36.719 5.285 1 95.94 356 ASP B C 1
ATOM 5392 O O . ASP B 1 356 ? 11.195 35.906 5.242 1 95.94 356 ASP B O 1
ATOM 5396 N N . ILE B 1 357 ? 9.039 36.438 5.031 1 96.31 357 ILE B N 1
ATOM 5397 C CA . ILE B 1 357 ? 8.656 35.062 4.762 1 96.31 357 ILE B CA 1
ATOM 5398 C C . ILE B 1 357 ? 9.406 34.562 3.527 1 96.31 357 ILE B C 1
ATOM 5400 O O . ILE B 1 357 ? 9.758 33.375 3.449 1 96.31 357 ILE B O 1
ATOM 5404 N N . ASN B 1 358 ? 9.672 35.344 2.541 1 95.38 358 ASN B N 1
ATOM 5405 C CA . ASN B 1 358 ? 10.383 34.938 1.336 1 95.38 358 ASN B CA 1
ATOM 5406 C C . ASN B 1 358 ? 11.812 34.5 1.646 1 95.38 358 ASN B C 1
ATOM 5408 O O . ASN B 1 358 ? 12.328 33.562 1.04 1 95.38 358 ASN B O 1
ATOM 5412 N N . LYS B 1 359 ? 12.375 35.25 2.512 1 96.31 359 LYS B N 1
ATOM 5413 C CA . LYS B 1 359 ? 13.688 34.844 2.986 1 96.31 359 LYS B CA 1
ATOM 5414 C C . LYS B 1 359 ? 13.625 33.469 3.65 1 96.31 359 LYS B C 1
ATOM 5416 O O . LYS B 1 359 ? 14.516 32.625 3.453 1 96.31 359 LYS B O 1
ATOM 5421 N N . GLY B 1 360 ? 12.602 33.281 4.43 1 97.38 360 GLY B N 1
ATOM 5422 C CA . GLY B 1 360 ? 12.406 32 5.07 1 97.38 360 GLY B CA 1
ATOM 5423 C C . GLY B 1 360 ? 12.25 30.859 4.078 1 97.38 360 GLY B C 1
ATOM 5424 O O . GLY B 1 360 ? 12.812 29.781 4.27 1 97.38 360 GLY B O 1
ATOM 5425 N N . LEU B 1 361 ? 11.516 31.109 2.992 1 96.75 361 LEU B N 1
ATOM 5426 C CA . LEU B 1 361 ? 11.297 30.094 1.96 1 96.75 361 LEU B CA 1
ATOM 5427 C C . LEU B 1 361 ? 12.594 29.75 1.242 1 96.75 361 LEU B C 1
ATOM 5429 O O . LEU B 1 361 ? 12.828 28.594 0.882 1 96.75 361 LEU B O 1
ATOM 5433 N N . LYS B 1 362 ? 13.43 30.688 1.035 1 96.12 362 LYS B N 1
ATOM 5434 C CA . LYS B 1 362 ? 14.742 30.453 0.445 1 96.12 362 LYS B CA 1
ATOM 5435 C C . LYS B 1 362 ? 15.633 29.641 1.388 1 96.12 362 LYS B C 1
ATOM 5437 O O . LYS B 1 362 ? 16.281 28.688 0.964 1 96.12 362 LYS B O 1
ATOM 5442 N N . ILE B 1 363 ? 15.594 30 2.648 1 97.06 363 ILE B N 1
ATOM 5443 C CA . ILE B 1 363 ? 16.406 29.344 3.67 1 97.06 363 ILE B CA 1
ATOM 5444 C C . ILE B 1 363 ? 15.977 27.891 3.809 1 97.06 363 ILE B C 1
ATOM 5446 O O . ILE B 1 363 ? 16.812 27.016 4.027 1 97.06 363 ILE B O 1
ATOM 5450 N N . SER B 1 364 ? 14.719 27.656 3.682 1 96.25 364 SER B N 1
ATOM 5451 C CA . SER B 1 364 ? 14.172 26.328 3.883 1 96.25 364 SER B CA 1
ATOM 5452 C C . SER B 1 364 ? 14.758 25.328 2.887 1 96.25 364 SER B C 1
ATOM 5454 O O . SER B 1 364 ? 14.695 24.109 3.102 1 96.25 364 SER B O 1
ATOM 5456 N N . LYS B 1 365 ? 15.422 25.797 1.827 1 93.38 365 LYS B N 1
ATOM 5457 C CA . LYS B 1 365 ? 16 24.938 0.797 1 93.38 365 LYS B CA 1
ATOM 5458 C C . LYS B 1 365 ? 17.484 24.719 1.037 1 93.38 365 LYS B C 1
ATOM 5460 O O . LYS B 1 365 ? 18.125 23.906 0.353 1 93.38 365 LYS B O 1
ATOM 5465 N N . GLU B 1 366 ? 18.016 25.422 1.956 1 95.75 366 GLU B N 1
ATOM 5466 C CA . GLU B 1 366 ? 19.438 25.312 2.248 1 95.75 366 GLU B CA 1
ATOM 5467 C C . GLU B 1 366 ? 19.766 24.047 3.035 1 95.75 366 GLU B C 1
ATOM 5469 O O . GLU B 1 366 ? 18.953 23.609 3.861 1 95.75 366 GLU B O 1
ATOM 5474 N N . PRO B 1 367 ? 20.922 23.453 2.904 1 94.62 367 PRO B N 1
ATOM 5475 C CA . PRO B 1 367 ? 21.281 22.188 3.523 1 94.62 367 PRO B CA 1
ATOM 5476 C C . PRO B 1 367 ? 21.328 22.266 5.047 1 94.62 367 PRO B C 1
ATOM 5478 O O . PRO B 1 367 ? 21.109 21.266 5.73 1 94.62 367 PRO B O 1
ATOM 5481 N N . GLU B 1 368 ? 21.578 23.422 5.543 1 95.69 368 GLU B N 1
ATOM 5482 C CA . GLU B 1 368 ? 21.719 23.562 6.988 1 95.69 368 GLU B CA 1
ATOM 5483 C C . GLU B 1 368 ? 20.359 23.656 7.676 1 95.69 368 GLU B C 1
ATOM 5485 O O . GLU B 1 368 ? 20.266 23.516 8.898 1 95.69 368 GLU B O 1
ATOM 5490 N N . CYS B 1 369 ? 19.359 23.859 6.922 1 97.12 369 CYS B N 1
ATOM 5491 C CA . CYS B 1 369 ? 18.031 24.125 7.484 1 97.12 369 CYS B CA 1
ATOM 5492 C C . CYS B 1 369 ? 17.312 22.844 7.832 1 97.12 369 CYS B C 1
ATOM 5494 O O . CYS B 1 369 ? 17.359 21.875 7.074 1 97.12 369 CYS B O 1
ATOM 5496 N N . VAL B 1 370 ? 16.656 22.828 8.992 1 97.38 370 VAL B N 1
ATOM 5497 C CA . VAL B 1 370 ? 15.672 21.797 9.328 1 97.38 370 VAL B CA 1
ATOM 5498 C C . VAL B 1 370 ? 14.297 22.438 9.469 1 97.38 370 VAL B C 1
ATOM 5500 O O . VAL B 1 370 ? 13.359 22.062 8.758 1 97.38 370 VAL B O 1
ATOM 5503 N N . LYS B 1 371 ? 14.195 23.406 10.32 1 98.38 371 LYS B N 1
ATOM 5504 C CA . LYS B 1 371 ? 12.953 24.156 10.492 1 98.38 371 LYS B CA 1
ATOM 5505 C C . LYS B 1 371 ? 13.219 25.656 10.531 1 98.38 371 LYS B C 1
ATOM 5507 O O . LYS B 1 371 ? 14.188 26.109 11.141 1 98.38 371 LYS B O 1
ATOM 5512 N N . VAL B 1 372 ? 12.383 26.391 9.867 1 98.56 372 VAL B N 1
ATOM 5513 C CA . VAL B 1 372 ? 12.359 27.844 9.938 1 98.56 372 VAL B CA 1
ATOM 5514 C C . VAL B 1 372 ? 11.164 28.297 10.773 1 98.56 372 VAL B C 1
ATOM 5516 O O . VAL B 1 372 ? 10.016 27.984 10.453 1 98.56 372 VAL B O 1
ATOM 5519 N N . VAL B 1 373 ? 11.43 29 11.836 1 98.5 373 VAL B N 1
ATOM 5520 C CA . VAL B 1 373 ? 10.398 29.562 12.695 1 98.5 373 VAL B CA 1
ATOM 5521 C C . VAL B 1 373 ? 10 30.953 12.18 1 98.5 373 VAL B C 1
ATOM 5523 O O . VAL B 1 373 ? 10.852 31.719 11.727 1 98.5 373 VAL B O 1
ATOM 5526 N N . ILE B 1 374 ? 8.734 31.172 12.148 1 98.62 374 ILE B N 1
ATOM 5527 C CA . ILE B 1 374 ? 8.203 32.5 11.82 1 98.62 374 ILE B CA 1
ATOM 5528 C C . ILE B 1 374 ? 7.707 33.188 13.086 1 98.62 374 ILE B C 1
ATOM 5530 O O . ILE B 1 374 ? 6.695 32.781 13.664 1 98.62 374 ILE B O 1
ATOM 5534 N N . LYS B 1 375 ? 8.406 34.156 13.453 1 96.56 375 LYS B N 1
ATOM 5535 C CA . LYS B 1 375 ? 7.945 34.938 14.578 1 96.56 375 LYS B CA 1
ATOM 5536 C C . LYS B 1 375 ? 6.855 35.938 14.148 1 96.56 375 LYS B C 1
ATOM 5538 O O . LYS B 1 375 ? 7.098 36.812 13.32 1 96.56 375 LYS B O 1
ATOM 5543 N N . MET B 1 376 ? 5.73 35.781 14.727 1 93.81 376 MET B N 1
ATOM 5544 C CA . MET B 1 376 ? 4.598 36.625 14.352 1 93.81 376 MET B CA 1
ATOM 5545 C C . MET B 1 376 ? 4.621 37.938 15.125 1 93.81 376 MET B C 1
ATOM 5547 O O . MET B 1 376 ? 5.07 38 16.266 1 93.81 376 MET B O 1
ATOM 5551 N N . SER B 1 377 ? 4.891 39.062 14.688 1 69.69 377 SER B N 1
ATOM 5552 C CA . SER B 1 377 ? 5.074 40.375 15.312 1 69.69 377 SER B CA 1
ATOM 5553 C C . SER B 1 377 ? 4.18 40.531 16.531 1 69.69 377 SER B C 1
ATOM 5555 O O . SER B 1 377 ? 3.018 40.125 16.516 1 69.69 377 SER B O 1
ATOM 5557 N N . CYS B 1 378 ? 4.859 40.469 17.844 1 48.69 378 CYS B N 1
ATOM 5558 C CA . CYS B 1 378 ? 4.246 41.125 19.016 1 48.69 378 CYS B CA 1
ATOM 5559 C C . CYS B 1 378 ? 4.082 42.625 18.781 1 48.69 378 CYS B C 1
ATOM 5561 O O . CYS B 1 378 ? 4.836 43.219 18.016 1 48.69 378 CYS B O 1
#

Secondary structure (DSSP, 8-state):
----TTPPEEEEEEEE-STTPPEEEEEEEEPPP-TTEEEEEEEEEE--HHHHHHTTT-S---SSEE---EEEEEEEEE-TT--S--TT-EEEE-SS---SSSHHHHHSS----SSS----SSS-TTS--SEEETTEEPEEBTTB--SBSEEEEEGGGEEE--TTS-HHHHHHHTTHHHHHHHIIIIIS-PPTT-EEEEE--SHHHHHHHHHHHHTT-SEEEEE-S-TTHHHHHHHHT--EEE-GGG-TTS-HHHHHHHHTTTS-BSEEEE-S--HHHHHHHHHTBPTTT-EEEE----S-SEEEEEHHHHHTT-EEEE-SGGG--TTTTHHHHHHHHHTT-S-GGGGEEEEEEGGGHHHHHHHTTSTT-SEEEEE---/----TTPPEEEEEEEE-STTPPEEEEEEEEPPP-TTEEEEEEEEEE--HHHHHHTTTSS---SSEE---EEEEEEEEE-TT--S--TT-EEEE-SS---SSSHHHHHSS----SSS----SSS-TTS--SEEETTEE-EEBTTB--SBSEEEEEGGGEEE--TTS-HHHHHHHTTHHHHHHHIIIIIS-PPTT-EEEEE--SHHHHHHHHHHHHTT-SEEEEE-S-TTHHHHHHHHT--EEE-GGG-TTS-HHHHHHHHTTTS-BSEEEE-S--HHHHHHHHHTBPTTT-EEEE----S-SEEEEEHHHHHTT-EEEE-SGGG--TTTTHHHHHHHHHTT-S-GGGGEEEEEEGGGHHHHHHHTTSTT-SEEEEE---